Protein AF-0000000084675580 (afdb_homodimer)

pLDDT: mean 94.43, std 7.56, range [55.62, 98.94]

Secondary structure (DSSP, 8-state):
-PPPEEEEE-BSS-GGGSBHHHHHHHHH-SEEEEEEEHHHHHTT---HHHHHHGGG--TTSEEEEEEE----S-PPTT--HHHHHHHHHHHHHHHHHHHHHTT--EEEEESB-TTBS-THHHHHHHHTTTS-EEEE----HHHHHHHHHT--SB-TT--EEEEETTS-HHHHHHHHHT-SEEEEE--GGGHHHHHHHHHHTT-TTT-EEEESTTSTT-EEE-GGG--GGG--SSEEEEEPPPPP--/-PPPEEEEE-BSS-GGGSBHHHHHHHHH-SEEEEEEEHHHHHTT---HHHHHHGGG--TTSEEEEEEE----S-PPTT--HHHHHHHHHHHHHHHHHHHHHTT--EEEEESB-TTBS-THHHHHHHHTTTS-EEEE----HHHHHHHHHT--SB-TT--EEEEETTS-HHHHHHHHHT-SEEEEE--GGGHHHHHHHHHHTT-TTT-EEEESTTSTT-EEE-GGG--GGG--SSEEEEEPPPPP--

Organism: Aquipseudomonas alcaligenes (strain ATCC 14909 / DSM 50342 / CCUG 1425 / JCM 20561 / NBRC 14159 / NCIMB 9945 / NCTC 10367 / 1577) (NCBI:txid1215092)

Sequence (492 aa):
MKGRLLGLGVGPGDPELITLKALRLLQSAPVVGYFVAKAKANKGQGGNAFGIIEAHLTTAQRRLPLVYPVTTEKLEPPLTYEDVIADFYDTCAVQIAAELDAGRDVAVICEGDPFFYGSYMYLHDRLAERYEAEVVPGVCSMLGCASVLGTPLVYRNQSLSVLSGVLPEEELEQRLRSAEAAVVMKLGRNFDKVRRVLQRLGLAERAHYVERATMHNQQIVPLDQVDPLASPYFSMILVPGEKWRGMKGRLLGLGVGPGDPELITLKALRLLQSAPVVGYFVAKAKANKGQGGNAFGIIEAHLTTAQRRLPLVYPVTTEKLEPPLTYEDVIADFYDTCAVQIAAELDAGRDVAVICEGDPFFYGSYMYLHDRLAERYEAEVVPGVCSMLGCASVLGTPLVYRNQSLSVLSGVLPEEELEQRLRSAEAAVVMKLGRNFDKVRRVLQRLGLAERAHYVERATMHNQQIVPLDQVDPLASPYFSMILVPGEKWRG

Solvent-accessible surface area (backbone atoms only — not comparable to full-atom values): 25165 Å² total; per-residue (Å²): 114,68,16,41,42,31,35,26,5,43,8,53,43,31,55,42,44,23,20,48,47,36,50,54,51,51,63,69,26,51,28,41,31,37,59,22,52,44,76,37,46,77,71,72,41,69,25,72,51,44,64,35,46,53,87,67,60,59,88,83,38,43,79,41,80,42,62,45,75,85,64,86,60,86,61,59,82,86,52,44,74,61,52,53,52,30,50,48,46,53,52,48,43,52,56,52,47,54,43,18,68,71,40,36,30,36,26,36,52,15,54,8,14,26,40,62,68,21,74,43,39,63,43,44,72,72,39,48,88,81,32,59,64,50,52,37,57,21,24,37,49,71,49,36,39,30,29,76,68,71,42,55,38,39,46,89,71,51,35,38,35,40,40,39,33,77,53,55,66,68,55,48,41,56,56,54,70,75,41,56,9,36,34,36,34,64,23,34,91,27,36,57,57,51,51,53,43,29,50,75,71,69,41,49,87,62,34,43,32,40,28,36,41,63,32,96,77,45,44,78,42,58,63,91,71,56,57,56,92,64,44,48,83,55,31,36,38,38,29,45,26,74,78,73,88,96,114,66,16,40,41,31,37,26,5,43,8,53,41,32,54,42,43,23,19,47,46,36,50,53,52,50,64,67,26,52,26,41,33,36,59,23,50,46,75,38,46,78,70,72,40,68,25,73,50,44,64,36,47,53,88,67,59,59,87,83,41,44,78,40,81,43,64,44,78,85,64,87,60,87,61,60,81,87,52,44,74,60,53,53,52,30,50,49,46,53,51,48,42,52,56,51,46,53,42,18,68,71,42,36,30,35,27,34,51,14,54,8,14,26,40,63,66,21,76,44,38,63,44,45,74,71,39,45,88,78,32,60,62,49,52,37,58,22,22,38,50,71,49,35,40,30,29,78,68,71,43,54,37,39,45,89,71,51,35,39,35,39,38,39,32,78,52,55,66,68,56,46,40,58,56,54,70,76,41,54,8,37,35,36,33,64,24,34,91,26,36,59,58,51,51,52,44,30,50,75,70,68,42,49,87,62,35,43,33,39,29,36,40,64,33,95,77,46,44,80,41,59,64,91,70,56,56,56,91,64,43,49,84,55,29,37,37,39,29,44,26,73,76,75,88,95

Foldseek 3Di:
DFAEEEEAACEAAALVQGDPVSLVVQAVFQEEEEEAEPVQVVVVHGDRQCVSCVVSYDPRHHYHYLYQDPPPDDDPPPDDPVNSVLVSLVVVLVVVRVCRRVVTYYYYYWHAFCPPPTPNVSSCVVPVVPHPYDYDTGHHLVVLVCVVVVHAAEDDPFDEEEEELVDDLVVLLVVVLPHQKYKYAPCQLSLVSNCVSCVVSVQLVQKWKWFSRPHPPIDTDRSVPDDNNPHDNRMMMIRGGDDDPD/DFAEEEEAACEAAALVQGDPVSLVVQAVFQEEEEEAEPVQVVVVHGDRQCVSCVVSYDPRHHYHYLYQDPPPDDDPPPDDPVNSVLVSLVVVLVVVRVCRRVVTYYYYYWHAFCPPPTPNVSSCVVPVVPHPYDYDTGHHLVVLVCVVVVHAAEDDPFDEEEEELVDDLVVLLVVVLPHQKYKYAPCQLSLVSNCVSCVVSVQLVQKWKWFSRPHPPIDTDRSVPDDNNPHDNRMMMIRGGDDDPD

Nearest PDB structures (foldseek):
  2qbu-assembly1_B  TM=9.005E-01  e=3.496E-22  Methanothermobacter thermautotrophicus str. Delta H
  2e0k-assembly1_B  TM=8.723E-01  e=1.406E-17  Chlorobaculum tepidum
  2e0n-assembly1_B  TM=8.782E-01  e=4.568E-17  Chlorobaculum tepidum
  8xj3-assembly1_B  TM=8.439E-01  e=4.529E-16  Akkermansia muciniphila
  3nd1-assembly1_B  TM=7.403E-01  e=1.637E-13  Rhodobacter capsulatus SB 1003

Radius of gyration: 22.48 Å; Cα contacts (8 Å, |Δi|>4): 1096; chains: 2; bounding box: 52×64×58 Å

InterPro domains:
  IPR000878 Tetrapyrrole methylase [PF00590] (5-222)
  IPR003043 Uroporphiryn-III C-methyltransferase, conserved site [PS00840] (106-138)
  IPR006364 Precorrin-2 C(20)-methyltransferase domain [TIGR01467] (3-240)
  IPR012382 Precorrin-2 C(20)-methyltransferase [PIRSF036427] (1-242)
  IPR012382 Precorrin-2 C(20)-methyltransferase [cd11645] (9-240)
  IPR014776 Tetrapyrrole methylase, subdomain 2 [G3DSA:3.30.950.10] (141-245)
  IPR014777 Tetrapyrrole methylase, subdomain 1 [G3DSA:3.40.1010.10] (3-139)
  IPR035996 Tetrapyrrole methylase superfamily [SSF53790] (1-241)

Structure (mmCIF, N/CA/C/O backbone):
data_AF-0000000084675580-model_v1
#
loop_
_entity.id
_entity.type
_entity.pdbx_description
1 polymer 'Precorrin-2 C(20)-methyltransferase'
#
loop_
_atom_site.group_PDB
_atom_site.id
_atom_site.type_symbol
_atom_site.label_atom_id
_atom_site.label_alt_id
_atom_site.label_comp_id
_atom_site.label_asym_id
_atom_site.label_entity_id
_atom_site.label_seq_id
_atom_site.pdbx_PDB_ins_code
_atom_site.Cartn_x
_atom_site.Cartn_y
_atom_site.Cartn_z
_atom_site.occupancy
_atom_site.B_iso_or_equiv
_atom_site.auth_seq_id
_atom_site.auth_comp_id
_atom_site.auth_asym_id
_atom_site.auth_atom_id
_atom_site.pdbx_PDB_model_num
ATOM 1 N N . MET A 1 1 ? 9.617 32.094 -10.125 1 91.69 1 MET A N 1
ATOM 2 C CA . MET A 1 1 ? 8.672 30.984 -10.227 1 91.69 1 MET A CA 1
ATOM 3 C C . MET A 1 1 ? 8.492 30.297 -8.883 1 91.69 1 MET A C 1
ATOM 5 O O . MET A 1 1 ? 9.422 30.266 -8.07 1 91.69 1 MET A O 1
ATOM 9 N N . LYS A 1 2 ? 7.309 29.953 -8.453 1 97.69 2 LYS A N 1
ATOM 10 C CA . LYS A 1 2 ? 7.043 29.312 -7.172 1 97.69 2 LYS A CA 1
ATOM 11 C C . LYS A 1 2 ? 7.66 27.922 -7.109 1 97.69 2 LYS A C 1
ATOM 13 O O . LYS A 1 2 ? 7.898 27.297 -8.148 1 97.69 2 LYS A O 1
ATOM 18 N N . GLY A 1 3 ? 8.078 27.484 -5.945 1 98.69 3 GLY A N 1
ATOM 19 C CA . GLY A 1 3 ? 8.562 26.125 -5.766 1 98.69 3 GLY A CA 1
ATOM 20 C C . GLY A 1 3 ? 7.465 25.094 -5.848 1 98.69 3 GLY A C 1
ATOM 21 O O . GLY A 1 3 ? 6.281 25.422 -5.871 1 98.69 3 GLY A O 1
ATOM 22 N N . ARG A 1 4 ? 7.898 23.969 -5.957 1 98.69 4 ARG A N 1
ATOM 23 C CA . ARG A 1 4 ? 6.961 22.844 -5.977 1 98.69 4 ARG A CA 1
ATOM 24 C C . ARG A 1 4 ? 6.812 22.234 -4.59 1 98.69 4 ARG A C 1
ATOM 26 O O . ARG A 1 4 ? 7.781 22.156 -3.83 1 98.69 4 ARG A O 1
ATOM 33 N N . LEU A 1 5 ? 5.57 21.766 -4.312 1 98.94 5 LEU A N 1
ATOM 34 C CA . LEU A 1 5 ? 5.289 20.953 -3.123 1 98.94 5 LEU A CA 1
ATOM 35 C C . LEU A 1 5 ? 5.426 19.469 -3.426 1 98.94 5 LEU A C 1
ATOM 37 O O . LEU A 1 5 ? 4.672 18.922 -4.234 1 98.94 5 LEU A O 1
ATOM 41 N N . LEU A 1 6 ? 6.355 18.828 -2.758 1 98.94 6 LEU A N 1
ATOM 42 C CA . LEU A 1 6 ? 6.602 17.406 -2.947 1 98.94 6 LEU A CA 1
ATOM 43 C C . LEU A 1 6 ? 6.148 16.609 -1.728 1 98.94 6 LEU A C 1
ATOM 45 O O . LEU A 1 6 ? 6.668 16.797 -0.625 1 98.94 6 LEU A O 1
ATOM 49 N N . GLY A 1 7 ? 5.07 15.828 -1.858 1 98.94 7 GLY A N 1
ATOM 50 C CA . GLY A 1 7 ? 4.684 14.867 -0.837 1 98.94 7 GLY A CA 1
ATOM 51 C C . GLY A 1 7 ? 5.297 13.5 -1.044 1 98.94 7 GLY A C 1
ATOM 52 O O . GLY A 1 7 ? 4.938 12.789 -1.986 1 98.94 7 GLY A O 1
ATOM 53 N N . LEU A 1 8 ? 6.18 13.086 -0.145 1 98.94 8 LEU A N 1
ATOM 54 C CA . LEU A 1 8 ? 6.98 11.891 -0.393 1 98.94 8 LEU A CA 1
ATOM 55 C C . LEU A 1 8 ? 6.688 10.82 0.648 1 98.94 8 LEU A C 1
ATOM 57 O O . LEU A 1 8 ? 6.926 11.023 1.841 1 98.94 8 LEU A O 1
ATOM 61 N N . GLY A 1 9 ? 6.113 9.664 0.17 1 98.88 9 GLY A N 1
ATOM 62 C CA . GLY A 1 9 ? 6.059 8.492 1.028 1 98.88 9 GLY A CA 1
ATOM 63 C C . GLY A 1 9 ? 7.406 7.82 1.213 1 98.88 9 GLY A C 1
ATOM 64 O O . GLY A 1 9 ? 8.062 7.457 0.235 1 98.88 9 GLY A O 1
ATOM 65 N N . VAL A 1 10 ? 7.758 7.57 2.498 1 98.81 10 VAL A N 1
ATOM 66 C CA . VAL A 1 10 ? 9.133 7.117 2.695 1 98.81 10 VAL A CA 1
ATOM 67 C C . VAL A 1 10 ? 9.133 5.691 3.236 1 98.81 10 VAL A C 1
ATOM 69 O O . VAL A 1 10 ? 10.188 5.16 3.604 1 98.81 10 VAL A O 1
ATOM 72 N N . GLY A 1 11 ? 7.938 5.051 3.275 1 98.44 11 GLY A N 1
ATOM 73 C CA . GLY A 1 11 ? 7.848 3.666 3.703 1 98.44 11 GLY A CA 1
ATOM 74 C C . GLY A 1 11 ? 7.527 3.516 5.18 1 98.44 11 GLY A C 1
ATOM 75 O O . GLY A 1 11 ? 7.406 4.512 5.898 1 98.44 11 GLY A O 1
ATOM 76 N N . PRO A 1 12 ? 7.488 2.295 5.633 1 97.94 12 PRO A N 1
ATOM 77 C CA . PRO A 1 12 ? 6.914 2.027 6.953 1 97.94 12 PRO A CA 1
ATOM 78 C C . PRO A 1 12 ? 7.957 2.068 8.07 1 97.94 12 PRO A C 1
ATOM 80 O O . PRO A 1 12 ? 7.602 2.066 9.25 1 97.94 12 PRO A O 1
ATOM 83 N N . GLY A 1 13 ? 9.258 2.098 7.73 1 97.56 13 GLY A N 1
ATOM 84 C CA . GLY A 1 13 ? 10.227 2.102 8.812 1 97.56 13 GLY A CA 1
ATOM 85 C C . GLY A 1 13 ? 11.641 1.788 8.344 1 97.56 13 GLY A C 1
ATOM 86 O O . GLY A 1 13 ? 12.57 2.551 8.609 1 97.56 13 GLY A O 1
ATOM 87 N N . ASP A 1 14 ? 11.805 0.627 7.68 1 98.31 14 ASP A N 1
ATOM 88 C CA . ASP A 1 14 ? 13.078 0.24 7.082 1 98.31 14 ASP A CA 1
ATOM 89 C C . ASP A 1 14 ? 13.555 1.285 6.074 1 98.31 14 ASP A C 1
ATOM 91 O O . ASP A 1 14 ? 12.875 1.552 5.082 1 98.31 14 ASP A O 1
ATOM 95 N N . PRO A 1 15 ? 14.695 1.871 6.301 1 98.31 15 PRO A N 1
ATOM 96 C CA . PRO A 1 15 ? 15.164 2.938 5.41 1 98.31 15 PRO A CA 1
ATOM 97 C C . PRO A 1 15 ? 15.344 2.467 3.971 1 98.31 15 PRO A C 1
ATOM 99 O O . PRO A 1 15 ? 15.328 3.281 3.043 1 98.31 15 PRO A O 1
ATOM 102 N N . GLU A 1 16 ? 15.43 1.234 3.758 1 98.69 16 GLU A N 1
ATOM 103 C CA . GLU A 1 16 ? 15.625 0.724 2.404 1 98.69 16 GLU A CA 1
ATOM 104 C C . GLU A 1 16 ? 14.297 0.568 1.674 1 98.69 16 GLU A C 1
ATOM 106 O O . GLU A 1 16 ? 14.266 0.235 0.487 1 98.69 16 GLU A O 1
ATOM 111 N N . LEU A 1 17 ? 13.195 0.835 2.348 1 98.88 17 LEU A N 1
ATOM 112 C CA . LEU A 1 17 ? 11.914 0.656 1.683 1 98.88 17 LEU A CA 1
ATOM 113 C C . LEU A 1 17 ? 11.43 1.966 1.065 1 98.88 17 LEU A C 1
ATOM 115 O O . LEU A 1 17 ? 10.312 2.045 0.561 1 98.88 17 LEU A O 1
ATOM 119 N N . ILE A 1 18 ? 12.258 3 1.048 1 98.88 18 ILE A N 1
ATOM 120 C CA . ILE A 1 18 ? 11.984 4.203 0.269 1 98.88 18 ILE A CA 1
ATOM 121 C C . ILE A 1 18 ? 12.18 3.912 -1.217 1 98.88 18 ILE A C 1
ATOM 123 O O . ILE A 1 18 ? 13.055 3.127 -1.59 1 98.88 18 ILE A O 1
ATOM 127 N N . THR A 1 19 ? 11.352 4.457 -2.088 1 98.94 19 THR A N 1
ATOM 128 C CA . THR A 1 19 ? 11.445 4.238 -3.527 1 98.94 19 THR A CA 1
ATOM 129 C C . THR A 1 19 ? 12.578 5.074 -4.125 1 98.94 19 THR A C 1
ATOM 131 O O . THR A 1 19 ? 12.984 6.082 -3.545 1 98.94 19 THR A O 1
ATOM 134 N N . LEU A 1 20 ? 12.992 4.711 -5.277 1 98.88 20 LEU A N 1
ATOM 135 C CA . LEU A 1 20 ? 14.008 5.477 -6.004 1 98.88 20 LEU A CA 1
ATOM 136 C C . LEU A 1 20 ? 13.508 6.887 -6.293 1 98.88 20 LEU A C 1
ATOM 138 O O . LEU A 1 20 ? 14.258 7.855 -6.145 1 98.88 20 LEU A O 1
ATOM 142 N N . LYS A 1 21 ? 12.312 7.016 -6.668 1 98.88 21 LYS A N 1
ATOM 143 C CA . LYS A 1 21 ? 11.727 8.305 -7.035 1 98.88 21 LYS A CA 1
ATOM 144 C C . LYS A 1 21 ? 11.664 9.242 -5.828 1 98.88 21 LYS A C 1
ATOM 146 O O . LYS A 1 21 ? 12.047 10.406 -5.922 1 98.88 21 LYS A O 1
ATOM 151 N N . ALA A 1 22 ? 11.125 8.68 -4.711 1 98.94 22 ALA A N 1
ATOM 152 C CA . ALA A 1 22 ? 11.055 9.492 -3.498 1 98.94 22 ALA A CA 1
ATOM 153 C C . ALA A 1 22 ? 12.445 9.945 -3.061 1 98.94 22 ALA A C 1
ATOM 155 O O . ALA A 1 22 ? 12.633 11.102 -2.67 1 98.94 22 ALA A O 1
ATOM 156 N N . LEU A 1 23 ? 13.375 9.062 -3.125 1 98.88 23 LEU A N 1
ATOM 157 C CA . LEU A 1 23 ? 14.742 9.391 -2.725 1 98.88 23 LEU A CA 1
ATOM 158 C C . LEU A 1 23 ? 15.328 10.469 -3.629 1 98.88 23 LEU A C 1
ATOM 160 O O . LEU A 1 23 ? 15.93 11.43 -3.145 1 98.88 23 LEU A O 1
ATOM 164 N N . ARG A 1 24 ? 15.172 10.305 -4.914 1 98.81 24 ARG A N 1
ATOM 165 C CA . ARG A 1 24 ? 15.688 11.281 -5.875 1 98.81 24 ARG A CA 1
ATOM 166 C C . ARG A 1 24 ? 15.102 12.664 -5.617 1 98.81 24 ARG A C 1
ATOM 168 O O . ARG A 1 24 ? 15.836 13.648 -5.555 1 98.81 24 ARG A O 1
ATOM 175 N N . LEU A 1 25 ? 13.82 12.758 -5.43 1 98.81 25 LEU A N 1
ATOM 176 C CA . LEU A 1 25 ? 13.148 14.031 -5.203 1 98.81 25 LEU A CA 1
ATOM 177 C C . LEU A 1 25 ? 13.516 14.602 -3.836 1 98.81 25 LEU A C 1
ATOM 179 O O . LEU A 1 25 ? 13.68 15.812 -3.688 1 98.81 25 LEU A O 1
ATOM 183 N N . LEU A 1 26 ? 13.641 13.711 -2.879 1 98.88 26 LEU A N 1
ATOM 184 C CA . LEU A 1 26 ? 14.062 14.125 -1.548 1 98.88 26 LEU A CA 1
ATOM 185 C C . LEU A 1 26 ? 15.422 14.812 -1.602 1 98.88 26 LEU A C 1
ATOM 187 O O . LEU A 1 26 ? 15.594 15.906 -1.059 1 98.88 26 LEU A O 1
ATOM 191 N N . GLN A 1 27 ? 16.312 14.227 -2.277 1 98.56 27 GLN A N 1
ATOM 192 C CA . GLN A 1 27 ? 17.688 14.711 -2.324 1 98.56 27 GLN A CA 1
ATOM 193 C C . GLN A 1 27 ? 17.797 15.992 -3.141 1 98.56 27 GLN A C 1
ATOM 195 O O . GLN A 1 27 ? 18.688 16.812 -2.918 1 98.56 27 GLN A O 1
ATOM 200 N N . SER A 1 28 ? 16.891 16.188 -4.012 1 98 28 SER A N 1
ATOM 201 C CA . SER A 1 28 ? 16.953 17.359 -4.883 1 98 28 SER A CA 1
ATOM 202 C C . SER A 1 28 ? 16.25 18.562 -4.242 1 98 28 SER A C 1
ATOM 204 O O . SER A 1 28 ? 16.391 19.688 -4.699 1 98 28 SER A O 1
ATOM 206 N N . ALA A 1 29 ? 15.453 18.375 -3.234 1 98.62 29 ALA A N 1
ATOM 207 C CA . ALA A 1 29 ? 14.68 19.453 -2.625 1 98.62 29 ALA A CA 1
ATOM 208 C C . ALA A 1 29 ? 15.539 20.281 -1.677 1 98.62 29 ALA A C 1
ATOM 210 O O . ALA A 1 29 ? 16.172 19.734 -0.768 1 98.62 29 ALA A O 1
ATOM 211 N N . PRO A 1 30 ? 15.547 21.578 -1.809 1 98.62 30 PRO A N 1
ATOM 212 C CA . PRO A 1 30 ? 16.344 22.422 -0.91 1 98.62 30 PRO A CA 1
ATOM 213 C C . PRO A 1 30 ? 15.773 22.469 0.505 1 98.62 30 PRO A C 1
ATOM 215 O O . PRO A 1 30 ? 16.5 22.734 1.461 1 98.62 30 PRO A O 1
ATOM 218 N N . VAL A 1 31 ? 14.469 22.281 0.651 1 98.81 31 VAL A N 1
ATOM 219 C CA . VAL A 1 31 ? 13.82 22.312 1.958 1 98.81 31 VAL A CA 1
ATOM 220 C C . VAL A 1 31 ? 13.125 20.984 2.221 1 98.81 31 VAL A C 1
ATOM 222 O O . VAL A 1 31 ? 12.406 20.469 1.357 1 98.81 31 VAL A O 1
ATOM 225 N N . VAL A 1 32 ? 13.391 20.438 3.402 1 98.81 32 VAL A N 1
ATOM 226 C CA . VAL A 1 32 ? 12.766 19.172 3.809 1 98.81 32 VAL A CA 1
ATOM 227 C C . VAL A 1 32 ? 11.914 19.406 5.055 1 98.81 32 VAL A C 1
ATOM 229 O O . VAL A 1 32 ? 12.438 19.734 6.121 1 98.81 32 VAL A O 1
ATOM 232 N N . GLY A 1 33 ? 10.594 19.281 4.875 1 98.69 33 GLY A N 1
ATOM 233 C CA . GLY A 1 33 ? 9.656 19.344 5.988 1 98.69 33 GLY A CA 1
ATOM 234 C C . GLY A 1 33 ? 9.336 17.984 6.566 1 98.69 33 GLY A C 1
ATOM 235 O O . GLY A 1 33 ? 9.195 17 5.828 1 98.69 33 GLY A O 1
ATOM 236 N N . TYR A 1 34 ? 9.242 17.891 7.879 1 98.38 34 TYR A N 1
ATOM 237 C CA . TYR A 1 34 ? 8.891 16.641 8.539 1 98.38 34 TYR A CA 1
ATOM 238 C C . TYR A 1 34 ? 8.117 16.906 9.828 1 98.38 34 TYR A C 1
ATOM 240 O O . TYR A 1 34 ? 8.406 17.859 10.547 1 98.38 34 TYR A O 1
ATOM 248 N N . PHE A 1 35 ? 7.156 16.078 10.062 1 97.19 35 PHE A N 1
ATOM 249 C CA . PHE A 1 35 ? 6.359 16.172 11.289 1 97.19 35 PHE A CA 1
ATOM 250 C C . PHE A 1 35 ? 7.113 15.586 12.469 1 97.19 35 PHE A C 1
ATOM 252 O O . PHE A 1 35 ? 7.773 14.547 12.344 1 97.19 35 PHE A O 1
ATOM 259 N N . VAL A 1 36 ? 6.93 16.219 13.648 1 95.88 36 VAL A N 1
ATOM 260 C CA . VAL A 1 36 ? 7.648 15.75 14.82 1 95.88 36 VAL A CA 1
ATOM 261 C C . VAL A 1 36 ? 6.883 16.141 16.094 1 95.88 36 VAL A C 1
ATOM 263 O O . VAL A 1 36 ? 6.316 17.234 16.156 1 95.88 36 VAL A O 1
ATOM 266 N N . ALA A 1 37 ? 6.855 15.203 17 1 92.38 37 ALA A N 1
ATOM 267 C CA . ALA A 1 37 ? 6.289 15.508 18.312 1 92.38 37 ALA A CA 1
ATOM 268 C C . ALA A 1 37 ? 7.102 16.594 19.031 1 92.38 37 ALA A C 1
ATOM 270 O O . ALA A 1 37 ? 8.328 16.609 18.938 1 92.38 37 ALA A O 1
ATOM 271 N N . LYS A 1 38 ? 6.465 17.422 19.797 1 92.44 38 LYS A N 1
ATOM 272 C CA . LYS A 1 38 ? 7.105 18.547 20.5 1 92.44 38 LYS A CA 1
ATOM 273 C C . LYS A 1 38 ? 8.242 18.062 21.391 1 92.44 38 LYS A C 1
ATOM 275 O O . LYS A 1 38 ? 9.32 18.656 21.406 1 92.44 38 LYS A O 1
ATOM 280 N N . ALA A 1 39 ? 7.953 17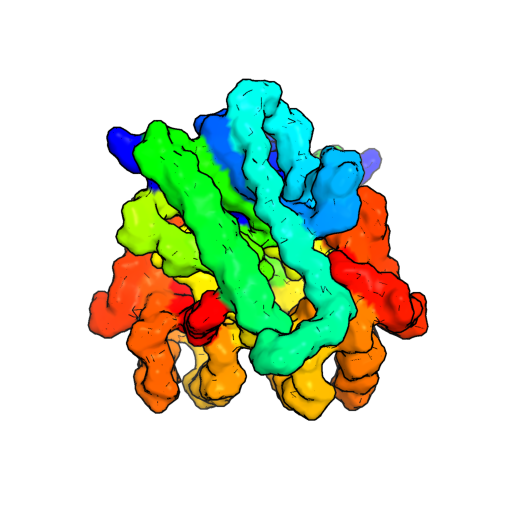 22.094 1 90.19 39 ALA A N 1
ATOM 281 C CA . ALA A 1 39 ? 8.938 16.453 23.031 1 90.19 39 ALA A CA 1
ATOM 282 C C . ALA A 1 39 ? 10.227 16.078 22.297 1 90.19 39 ALA A C 1
ATOM 284 O O . ALA A 1 39 ? 11.328 16.312 22.797 1 90.19 39 ALA A O 1
ATOM 285 N N . LYS A 1 40 ? 10.133 15.508 21.172 1 91.44 40 LYS A N 1
ATOM 286 C CA . LYS A 1 40 ? 11.289 15.117 20.375 1 91.44 40 LYS A CA 1
ATOM 287 C C . LYS A 1 40 ? 11.969 16.344 19.75 1 91.44 40 LYS A C 1
ATOM 289 O O . LYS A 1 40 ? 13.195 16.422 19.734 1 91.44 40 LYS A O 1
ATOM 294 N N . ALA A 1 41 ? 11.156 17.203 19.297 1 92.69 41 ALA A N 1
ATOM 295 C CA . ALA A 1 41 ? 11.688 18.422 18.703 1 92.69 41 ALA A CA 1
ATOM 296 C C . ALA A 1 41 ? 12.555 19.188 19.719 1 92.69 41 ALA A C 1
ATOM 298 O O . ALA A 1 41 ? 13.617 19.703 19.359 1 92.69 41 ALA A O 1
ATOM 299 N N . ASN A 1 42 ? 12.117 19.297 20.938 1 92.25 42 ASN A N 1
ATOM 300 C CA . ASN A 1 42 ? 12.836 20 22 1 92.25 42 ASN A CA 1
ATOM 301 C C . ASN A 1 42 ? 14.211 19.375 22.25 1 92.25 42 ASN A C 1
ATOM 303 O O . ASN A 1 42 ? 15.125 20.062 22.719 1 92.25 42 ASN A O 1
ATOM 307 N N . LYS A 1 43 ? 14.312 18.156 21.938 1 94.19 43 LYS A N 1
ATOM 308 C CA . LYS A 1 43 ? 15.586 17.469 22.109 1 94.19 43 LYS A CA 1
ATOM 309 C C . LYS A 1 43 ? 16.391 17.438 20.828 1 94.19 43 LYS A C 1
ATOM 311 O O . LYS A 1 43 ? 17.406 16.75 20.734 1 94.19 43 LYS A O 1
ATOM 316 N N . GLY A 1 44 ? 15.867 18.016 19.828 1 91 44 GLY A N 1
ATOM 317 C CA . GLY A 1 44 ? 16.547 18.078 18.547 1 91 44 GLY A CA 1
ATOM 318 C C . GLY A 1 44 ? 16.422 16.812 17.734 1 91 44 GLY A C 1
ATOM 319 O O . GLY A 1 44 ? 17.266 16.531 16.875 1 91 44 GLY A O 1
ATOM 320 N N . GLN A 1 45 ? 15.43 16.047 18.094 1 90.12 45 GLN A N 1
ATOM 321 C CA . GLN A 1 45 ? 15.219 14.781 17.422 1 90.12 45 GLN A CA 1
ATOM 322 C C . GLN A 1 45 ? 14.117 14.891 16.359 1 90.12 45 GLN A C 1
ATOM 324 O O . GLN A 1 45 ? 13.281 15.797 16.422 1 90.12 45 GLN A O 1
ATOM 329 N N . GLY A 1 46 ? 14.25 14.039 15.422 1 91 46 GLY A N 1
ATOM 330 C CA . GLY A 1 46 ? 13.188 13.938 14.43 1 91 46 GLY A CA 1
ATOM 331 C C . GLY A 1 46 ? 12.172 12.859 14.742 1 91 46 GLY A C 1
ATOM 332 O O . GLY A 1 46 ? 12.297 12.164 15.758 1 91 46 GLY A O 1
ATOM 333 N N . GLY A 1 47 ? 11.109 12.773 14.039 1 90.75 47 GLY A N 1
ATOM 334 C CA . GLY A 1 47 ? 10.133 11.711 14.148 1 90.75 47 GLY A CA 1
ATOM 335 C C . GLY A 1 47 ? 10.539 10.445 13.422 1 90.75 47 GLY A C 1
ATOM 336 O O . GLY A 1 47 ? 11.68 10.328 12.961 1 90.75 47 GLY A O 1
ATOM 337 N N . ASN A 1 48 ? 9.719 9.477 13.43 1 91 48 ASN A N 1
ATOM 338 C CA . ASN A 1 48 ? 10 8.203 12.781 1 91 48 ASN A CA 1
ATOM 339 C C . ASN A 1 48 ? 10.32 8.375 11.305 1 91 48 ASN A C 1
ATOM 341 O O . ASN A 1 48 ? 11.305 7.828 10.805 1 91 48 ASN A O 1
ATOM 345 N N . ALA A 1 49 ? 9.484 9.219 10.672 1 96.19 49 ALA A N 1
ATOM 346 C CA . ALA A 1 49 ? 9.719 9.453 9.25 1 96.19 49 ALA A CA 1
ATOM 347 C C . ALA A 1 49 ? 11.102 10.055 9.008 1 96.19 49 ALA A C 1
ATOM 349 O O . ALA A 1 49 ? 11.797 9.664 8.07 1 96.19 49 ALA A O 1
ATOM 350 N N . PHE A 1 50 ? 11.484 11 9.82 1 97.56 50 PHE A N 1
ATOM 351 C CA . PHE A 1 50 ? 12.797 11.625 9.695 1 97.56 50 PHE A CA 1
ATOM 352 C C . PHE A 1 50 ? 13.906 10.594 9.875 1 97.56 50 PHE A C 1
ATOM 354 O O . PHE A 1 50 ? 14.891 10.609 9.141 1 97.56 50 PHE A O 1
ATOM 361 N N . GLY A 1 51 ? 13.727 9.695 10.836 1 96.38 51 GLY A N 1
ATOM 362 C CA . GLY A 1 51 ? 14.703 8.648 11.055 1 96.38 51 GLY A CA 1
ATOM 363 C C . GLY A 1 51 ? 14.945 7.781 9.836 1 96.38 51 GLY A C 1
ATOM 364 O O . GLY A 1 51 ? 16.062 7.309 9.617 1 96.38 51 GLY A O 1
ATOM 365 N N . ILE A 1 52 ? 13.961 7.59 9.023 1 97.62 52 ILE A N 1
ATOM 366 C CA . ILE A 1 52 ? 14.047 6.766 7.82 1 97.62 52 ILE A CA 1
ATOM 367 C C . ILE A 1 52 ? 14.945 7.441 6.793 1 97.62 52 ILE A C 1
ATOM 369 O O . ILE A 1 52 ? 15.727 6.777 6.105 1 97.62 52 ILE A O 1
ATOM 373 N N . ILE A 1 53 ? 14.953 8.781 6.719 1 98.31 53 ILE A N 1
ATOM 374 C CA . ILE A 1 53 ? 15.57 9.453 5.578 1 98.31 53 ILE A CA 1
ATOM 375 C C . ILE A 1 53 ? 16.844 10.164 6.027 1 98.31 53 ILE A C 1
ATOM 377 O O . ILE A 1 53 ? 17.609 10.664 5.199 1 98.31 53 ILE A O 1
ATOM 381 N N . GLU A 1 54 ? 17.141 10.219 7.223 1 97.25 54 GLU A N 1
ATOM 382 C CA . GLU A 1 54 ? 18.156 11.094 7.789 1 97.25 54 GLU A CA 1
ATOM 383 C C . GLU A 1 54 ? 19.516 10.883 7.109 1 97.25 54 GLU A C 1
ATOM 385 O O . GLU A 1 54 ? 20.203 11.844 6.777 1 97.25 54 GLU A O 1
ATOM 390 N N . ALA A 1 55 ? 19.828 9.695 6.859 1 97 55 ALA A N 1
ATOM 391 C CA . ALA A 1 55 ? 21.141 9.344 6.305 1 97 55 ALA A CA 1
ATOM 392 C C . ALA A 1 55 ? 21.266 9.836 4.867 1 97 55 ALA A C 1
ATOM 394 O O . ALA A 1 55 ? 22.375 9.867 4.312 1 97 55 ALA A O 1
ATOM 395 N N . HIS A 1 56 ? 20.125 10.172 4.254 1 97.62 56 HIS A N 1
ATOM 396 C CA . HIS A 1 56 ? 20.141 10.562 2.848 1 97.62 56 HIS A CA 1
ATOM 397 C C . HIS A 1 56 ? 20.203 12.078 2.695 1 97.62 56 HIS A C 1
ATOM 399 O O . HIS A 1 56 ? 20.297 12.594 1.578 1 97.62 56 HIS A O 1
ATOM 405 N N . LEU A 1 57 ? 20.094 12.781 3.768 1 97.38 57 LEU A N 1
ATOM 406 C CA . LEU A 1 57 ? 20.031 14.242 3.709 1 97.38 57 LEU A CA 1
ATOM 407 C C . LEU A 1 57 ? 21.422 14.852 3.762 1 97.38 57 LEU A C 1
ATOM 409 O O . LEU A 1 57 ? 22.359 14.227 4.277 1 97.38 57 LEU A O 1
ATOM 413 N N . THR A 1 58 ? 21.562 16.016 3.197 1 95.94 58 THR A N 1
ATOM 414 C CA . THR A 1 58 ? 22.812 16.75 3.24 1 95.94 58 THR A CA 1
ATOM 415 C C . THR A 1 58 ? 22.688 17.984 4.137 1 95.94 58 THR A C 1
ATOM 417 O O . THR A 1 58 ? 21.578 18.422 4.441 1 95.94 58 THR A O 1
ATOM 420 N N . THR A 1 59 ? 23.812 18.578 4.41 1 94.44 59 THR A N 1
ATOM 421 C CA . THR A 1 59 ? 23.844 19.766 5.266 1 94.44 59 THR A CA 1
ATOM 422 C C . THR A 1 59 ? 23.359 21 4.504 1 94.44 59 THR A C 1
ATOM 424 O O . THR A 1 59 ? 23.031 22.016 5.109 1 94.44 59 THR A O 1
ATOM 427 N N . ALA A 1 60 ? 23.344 20.875 3.246 1 96.44 60 ALA A N 1
ATOM 428 C CA . ALA A 1 60 ? 22.922 22 2.424 1 96.44 60 ALA A CA 1
ATOM 429 C C . ALA A 1 60 ? 21.406 22.172 2.457 1 96.44 60 ALA A C 1
ATOM 431 O O . ALA A 1 60 ? 20.891 23.25 2.143 1 96.44 60 ALA A O 1
ATOM 432 N N . GLN A 1 61 ? 20.734 21.141 2.805 1 98.06 61 GLN A N 1
ATOM 433 C CA . GLN A 1 61 ? 19.281 21.188 2.812 1 98.06 61 GLN A CA 1
ATOM 434 C C . GLN A 1 61 ? 18.766 21.812 4.105 1 98.06 61 GLN A C 1
ATOM 436 O O . GLN A 1 61 ? 19.266 21.516 5.191 1 98.06 61 GLN A O 1
ATOM 441 N N . ARG A 1 62 ? 17.859 22.703 3.963 1 97.75 62 ARG A N 1
ATOM 442 C CA . ARG A 1 62 ? 17.203 23.281 5.129 1 97.75 62 ARG A CA 1
ATOM 443 C C . ARG A 1 62 ? 16.156 22.312 5.707 1 97.75 62 ARG A C 1
ATOM 445 O O . ARG A 1 62 ? 15.336 21.766 4.969 1 97.75 62 ARG A O 1
ATOM 452 N N . ARG A 1 63 ? 16.25 22.172 6.996 1 97.19 63 ARG A N 1
ATOM 453 C CA . ARG A 1 63 ? 15.266 21.344 7.711 1 97.19 63 ARG A CA 1
ATOM 454 C C . ARG A 1 63 ? 14.109 22.203 8.219 1 97.19 63 ARG A C 1
ATOM 456 O O . ARG A 1 63 ? 14.32 23.297 8.75 1 97.19 63 ARG A O 1
ATOM 463 N N . LEU A 1 64 ? 12.938 21.75 8.023 1 97.94 64 LEU A N 1
ATOM 464 C CA . LEU A 1 64 ? 11.727 22.438 8.469 1 97.94 64 LEU A CA 1
ATOM 465 C C . LEU A 1 64 ? 10.875 21.516 9.344 1 97.94 64 LEU A C 1
ATOM 467 O O . LEU A 1 64 ? 9.977 20.828 8.844 1 97.94 64 LEU A O 1
ATOM 471 N N . PRO A 1 65 ? 11.203 21.469 10.703 1 97.62 65 PRO A N 1
ATOM 472 C CA . PRO A 1 65 ? 10.359 20.672 11.594 1 97.62 65 PRO A CA 1
ATOM 473 C C . PRO A 1 65 ? 8.945 21.25 11.727 1 97.62 65 PRO A C 1
ATOM 475 O O . PRO A 1 65 ? 8.781 22.438 11.977 1 97.62 65 PRO A O 1
ATOM 478 N N . LEU A 1 66 ? 8.008 20.453 11.43 1 97.81 66 LEU A N 1
ATOM 479 C CA . LEU A 1 66 ? 6.598 20.75 11.656 1 97.81 66 LEU A CA 1
ATOM 480 C C . LEU A 1 66 ? 6.121 20.141 12.977 1 97.81 66 LEU A C 1
ATOM 482 O O . LEU A 1 66 ? 5.727 18.969 13.016 1 97.81 66 LEU A O 1
ATOM 486 N N . VAL A 1 67 ? 6.109 20.891 14.055 1 96.19 67 VAL A N 1
ATOM 487 C CA . VAL A 1 67 ? 6.027 20.406 15.422 1 96.19 67 VAL A CA 1
ATOM 488 C C . VAL A 1 67 ? 4.566 20.328 15.867 1 96.19 67 VAL A C 1
ATOM 490 O O . VAL A 1 67 ? 3.895 21.359 15.961 1 96.19 67 VAL A O 1
ATOM 493 N N . TYR A 1 68 ? 4.113 19.078 16.094 1 92.94 68 TYR A N 1
ATOM 494 C CA . TYR A 1 68 ? 2.748 18.891 16.578 1 92.94 68 TYR A CA 1
ATOM 495 C C . TYR A 1 68 ? 2.518 19.641 17.875 1 92.94 68 TYR A C 1
ATOM 497 O O . TYR A 1 68 ? 3.395 19.672 18.75 1 92.94 68 TYR A O 1
ATOM 505 N N . PRO A 1 69 ? 1.302 20.156 17.938 1 86.44 69 PRO A N 1
ATOM 506 C CA . PRO A 1 69 ? 0.994 20.844 19.188 1 86.44 69 PRO A CA 1
ATOM 507 C C . PRO A 1 69 ? 0.883 19.875 20.375 1 86.44 69 PRO A C 1
ATOM 509 O O . PRO A 1 69 ? 0.614 18.688 20.172 1 86.44 69 PRO A O 1
ATOM 512 N N . VAL A 1 70 ? 1.356 20.203 21.531 1 71.19 70 VAL A N 1
ATOM 513 C CA . VAL A 1 70 ? 1.211 19.391 22.734 1 71.19 70 VAL A CA 1
ATOM 514 C C . VAL A 1 70 ? -0.253 19.375 23.172 1 71.19 70 VAL A C 1
ATOM 516 O O . VAL A 1 70 ? -0.868 20.422 23.359 1 71.19 70 VAL A O 1
ATOM 519 N N . THR A 1 71 ? -1.122 18.484 22.625 1 62.41 71 THR A N 1
ATOM 520 C CA . THR A 1 71 ? -2.49 18.656 23.109 1 62.41 71 THR A CA 1
ATOM 521 C C . THR A 1 71 ? -2.801 17.688 24.234 1 62.41 71 THR A C 1
ATOM 523 O O . THR A 1 71 ? -3.965 17.484 24.594 1 62.41 71 THR A O 1
ATOM 526 N N . THR A 1 72 ? -1.985 17.234 25.016 1 55.62 72 THR A N 1
ATOM 527 C CA . THR A 1 72 ? -2.379 16.375 26.125 1 55.62 72 THR A CA 1
ATOM 528 C C . THR A 1 72 ? -3.227 17.141 27.141 1 55.62 72 THR A C 1
ATOM 530 O O . THR A 1 72 ? -3.898 16.547 27.984 1 55.62 72 THR A O 1
ATOM 533 N N . GLU A 1 73 ? -3.271 18.422 27.141 1 58.72 73 GLU A N 1
ATOM 534 C CA . GLU A 1 73 ? -3.994 19.172 28.172 1 58.72 73 GLU A CA 1
ATOM 535 C C . GLU A 1 73 ? -5.441 19.422 27.75 1 58.72 73 GLU A C 1
ATOM 537 O O . GLU A 1 73 ? -5.762 19.391 26.562 1 58.72 73 GLU A O 1
ATOM 542 N N . LYS A 1 74 ? -6.348 19.219 28.844 1 63.41 74 LYS A N 1
ATOM 543 C CA . LYS A 1 74 ? -7.766 19.547 28.719 1 63.41 74 LYS A CA 1
ATOM 544 C C . LYS A 1 74 ? -7.961 20.891 28.031 1 63.41 74 LYS A C 1
ATOM 546 O O . LYS A 1 74 ? -7.461 21.922 28.5 1 63.41 74 LYS A O 1
ATOM 551 N N . LEU A 1 75 ? -8.273 20.797 26.766 1 71.19 75 LEU A N 1
ATOM 552 C CA . LEU A 1 75 ? -8.531 22.016 26.016 1 71.19 75 LEU A CA 1
ATOM 553 C C . LEU A 1 75 ? -9.734 22.766 26.578 1 71.19 75 LEU A C 1
ATOM 555 O O . LEU A 1 75 ? -10.734 22.141 26.938 1 71.19 75 LEU A O 1
ATOM 559 N N . GLU A 1 76 ? -9.5 24.016 26.891 1 70.88 76 GLU A N 1
ATOM 560 C CA . GLU A 1 76 ? -10.617 24.812 27.375 1 70.88 76 GLU A CA 1
ATOM 561 C C . GLU A 1 76 ? -11.695 24.969 26.312 1 70.88 76 GLU A C 1
ATOM 563 O O . GLU A 1 76 ? -11.398 25.297 25.172 1 70.88 76 GLU A O 1
ATOM 568 N N . PRO A 1 77 ? -12.875 24.625 26.766 1 71.12 77 PRO A N 1
ATOM 569 C CA . PRO A 1 77 ? -13.938 24.922 25.812 1 71.12 77 PRO A CA 1
ATOM 570 C C . PRO A 1 77 ? -13.922 26.375 25.344 1 71.12 77 PRO A C 1
ATOM 572 O O . PRO A 1 77 ? -13.547 27.281 26.109 1 71.12 77 PRO A O 1
ATOM 575 N N . PRO A 1 78 ? -14.148 26.578 24.125 1 77.75 78 PRO A N 1
ATOM 576 C CA . PRO A 1 78 ? -14.773 25.672 23.156 1 77.75 78 PRO A CA 1
ATOM 577 C C . PRO A 1 78 ? -13.75 24.984 22.25 1 77.75 78 PRO A C 1
ATOM 579 O O . PRO A 1 78 ? -14.117 24.391 21.234 1 77.75 78 PRO A O 1
ATOM 582 N N . LEU A 1 79 ? -12.602 25.062 22.641 1 74.62 79 LEU A N 1
ATOM 583 C CA . LEU A 1 79 ? -11.57 24.5 21.781 1 74.62 79 LEU A CA 1
ATOM 584 C C . LEU A 1 79 ? -11.617 22.969 21.812 1 74.62 79 LEU A C 1
ATOM 586 O O . LEU A 1 79 ? -11.773 22.375 22.875 1 74.62 79 LEU A O 1
ATOM 590 N N . THR A 1 80 ? -11.711 22.406 20.547 1 82.56 80 THR A N 1
ATOM 591 C CA . THR A 1 80 ? -11.68 20.969 20.406 1 82.56 80 THR A CA 1
ATOM 592 C C . THR A 1 80 ? -10.328 20.5 19.875 1 82.56 80 THR A C 1
ATOM 594 O O . THR A 1 80 ? -9.539 21.312 19.375 1 82.56 80 THR A O 1
ATOM 597 N N . TYR A 1 81 ? -10.031 19.234 20.094 1 83.12 81 TYR A N 1
ATOM 598 C CA . TYR A 1 81 ?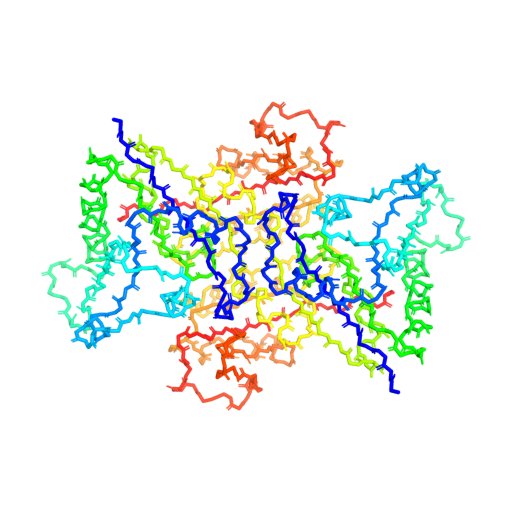 -8.828 18.641 19.531 1 83.12 81 TYR A CA 1
ATOM 599 C C . TYR A 1 81 ? -8.75 18.891 18.031 1 83.12 81 TYR A C 1
ATOM 601 O O . TYR A 1 81 ? -7.684 19.203 17.5 1 83.12 81 TYR A O 1
ATOM 609 N N . GLU A 1 82 ? -9.859 18.875 17.375 1 85.94 82 GLU A N 1
ATOM 610 C CA . GLU A 1 82 ? -9.938 19.078 15.93 1 85.94 82 GLU A CA 1
ATOM 611 C C . GLU A 1 82 ? -9.531 20.5 15.555 1 85.94 82 GLU A C 1
ATOM 613 O O . GLU A 1 82 ? -8.875 20.719 14.531 1 85.94 82 GLU A O 1
ATOM 618 N N . ASP A 1 83 ? -9.891 21.391 16.359 1 88.56 83 ASP A N 1
ATOM 619 C CA . ASP A 1 83 ? -9.523 22.797 16.109 1 88.56 83 ASP A CA 1
ATOM 620 C C . ASP A 1 83 ? -8.016 23 16.219 1 88.56 83 ASP A C 1
ATOM 622 O O . ASP A 1 83 ? -7.422 23.703 15.406 1 88.56 83 ASP A O 1
ATOM 626 N N . VAL A 1 84 ? -7.547 22.391 17.234 1 90.5 84 VAL A N 1
ATOM 627 C CA . VAL A 1 84 ? -6.117 22.516 17.5 1 90.5 84 VAL A CA 1
ATOM 628 C C . VAL A 1 84 ? -5.324 21.922 16.344 1 90.5 84 VAL A C 1
ATOM 630 O O . VAL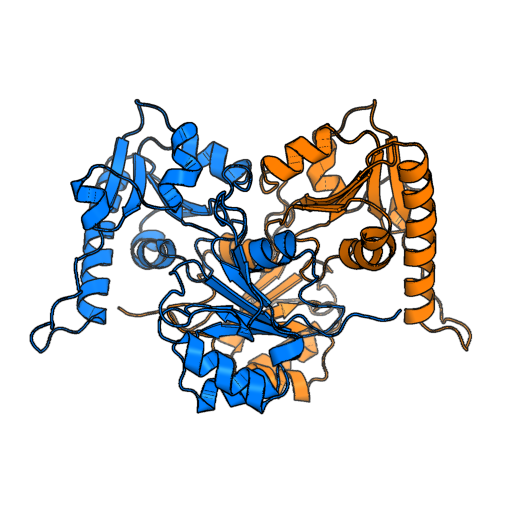 A 1 84 ? -4.363 22.531 15.859 1 90.5 84 VAL A O 1
ATOM 633 N N . ILE A 1 85 ? -5.785 20.828 15.898 1 91.88 85 ILE A N 1
ATOM 634 C CA . ILE A 1 85 ? -5.086 20.141 14.82 1 91.88 85 ILE A CA 1
ATOM 635 C C . ILE A 1 85 ? -5.254 20.906 13.516 1 91.88 85 ILE A C 1
ATOM 637 O O . ILE A 1 85 ? -4.309 21.031 12.734 1 91.88 85 ILE A O 1
ATOM 641 N N . ALA A 1 86 ? -6.434 21.438 13.312 1 93.94 86 ALA A N 1
ATOM 642 C CA . ALA A 1 86 ? -6.66 22.266 12.125 1 93.94 86 ALA A CA 1
ATOM 643 C C . ALA A 1 86 ? -5.742 23.484 12.125 1 93.94 86 ALA A C 1
ATOM 645 O O . ALA A 1 86 ? -5.133 23.812 11.102 1 93.94 86 ALA A O 1
ATOM 646 N N . ASP A 1 87 ? -5.652 24.125 13.227 1 94.25 87 ASP A N 1
ATOM 647 C CA . ASP A 1 87 ? -4.789 25.281 13.367 1 94.25 87 ASP A CA 1
ATOM 648 C C . ASP A 1 87 ? -3.324 24.922 13.148 1 94.25 87 ASP A C 1
ATOM 650 O O . ASP A 1 87 ? -2.566 25.688 12.555 1 94.25 87 ASP A O 1
ATOM 654 N N . PHE A 1 88 ? -2.982 23.812 13.656 1 96.12 88 PHE A N 1
ATOM 655 C CA . PHE A 1 88 ? -1.627 23.312 13.461 1 96.12 88 PHE A CA 1
ATOM 656 C C . PHE A 1 88 ? -1.309 23.188 11.977 1 96.12 88 PHE A C 1
ATOM 658 O O . PHE A 1 88 ? -0.299 23.719 11.508 1 96.12 88 PHE A O 1
ATOM 665 N N . TYR A 1 89 ? -2.166 22.547 11.172 1 97.44 89 TYR A N 1
ATOM 666 C CA . TYR A 1 89 ? -1.912 22.344 9.75 1 97.44 89 TYR A CA 1
ATOM 667 C C . TYR A 1 89 ? -1.975 23.672 8.992 1 97.44 89 TYR A C 1
ATOM 669 O O . TYR A 1 89 ? -1.248 23.875 8.016 1 97.44 89 TYR A O 1
ATOM 677 N N . ASP A 1 90 ? -2.838 24.609 9.445 1 97.75 90 ASP A N 1
ATOM 678 C CA . ASP A 1 90 ? -2.873 25.938 8.844 1 97.75 90 ASP A CA 1
ATOM 679 C C . ASP A 1 90 ? -1.537 26.656 9.023 1 97.75 90 ASP A C 1
ATOM 681 O O . ASP A 1 90 ? -1.018 27.266 8.086 1 97.75 90 ASP A O 1
ATOM 685 N N . THR A 1 91 ? -1.051 26.531 10.172 1 97.5 91 THR A N 1
ATOM 686 C CA . THR A 1 91 ? 0.225 27.156 10.477 1 97.5 91 THR A CA 1
ATOM 687 C C . THR A 1 91 ? 1.351 26.547 9.648 1 97.5 91 THR A C 1
ATOM 689 O O . THR A 1 91 ? 2.178 27.266 9.086 1 97.5 91 THR A O 1
ATOM 692 N N . CYS A 1 92 ? 1.369 25.25 9.609 1 98.31 92 CYS A N 1
ATOM 693 C CA . CYS A 1 92 ? 2.369 24.562 8.805 1 98.31 92 CYS A CA 1
ATOM 694 C C . CYS A 1 92 ? 2.271 24.984 7.34 1 98.31 92 CYS A C 1
ATOM 696 O O . CYS A 1 92 ? 3.293 25.188 6.676 1 98.31 92 CYS A O 1
ATOM 698 N N . ALA A 1 93 ? 1.047 25.094 6.855 1 98.56 93 ALA A N 1
ATOM 699 C CA . ALA A 1 93 ? 0.824 25.484 5.461 1 98.56 93 ALA A CA 1
ATOM 700 C C . ALA A 1 93 ? 1.406 26.859 5.172 1 98.56 93 ALA A C 1
ATOM 702 O O . ALA A 1 93 ? 1.981 27.094 4.105 1 98.56 93 ALA A O 1
ATOM 703 N N . VAL A 1 94 ? 1.276 27.75 6.094 1 98.62 94 VAL A N 1
ATOM 704 C CA . VAL A 1 94 ? 1.813 29.094 5.934 1 98.62 94 VAL A CA 1
ATOM 705 C C . VAL A 1 94 ? 3.338 29.047 5.852 1 98.62 94 VAL A C 1
ATOM 707 O O . VAL A 1 94 ? 3.945 29.703 5.004 1 98.62 94 VAL A O 1
ATOM 710 N N . GLN A 1 95 ? 3.924 28.25 6.684 1 98.5 95 GLN A N 1
ATOM 711 C CA . GLN A 1 95 ? 5.375 28.094 6.691 1 98.5 95 GLN A CA 1
ATOM 712 C C . GLN A 1 95 ? 5.875 27.531 5.363 1 98.5 95 GLN A C 1
ATOM 714 O O . GLN A 1 95 ? 6.844 28.047 4.793 1 98.5 95 GLN A O 1
ATOM 719 N N . ILE A 1 96 ? 5.227 26.531 4.902 1 98.81 96 ILE A N 1
ATOM 720 C CA . ILE A 1 96 ? 5.629 25.875 3.66 1 98.81 96 ILE A CA 1
ATOM 721 C C . ILE A 1 96 ? 5.398 26.828 2.482 1 98.81 96 ILE A C 1
ATOM 723 O O . ILE A 1 96 ? 6.242 26.938 1.592 1 98.81 96 ILE A O 1
ATOM 727 N N . ALA A 1 97 ? 4.277 27.531 2.508 1 98.81 97 ALA A N 1
ATOM 728 C CA . ALA A 1 97 ? 3.957 28.484 1.443 1 98.81 97 ALA A CA 1
ATOM 729 C C . ALA A 1 97 ? 5.039 29.547 1.318 1 98.81 97 ALA A C 1
ATOM 731 O O . ALA A 1 97 ? 5.379 29.969 0.21 1 98.81 97 ALA A O 1
ATOM 732 N N . ALA A 1 98 ? 5.531 29.984 2.408 1 98.69 98 ALA A N 1
ATOM 733 C CA . ALA A 1 98 ? 6.59 30.984 2.387 1 98.69 98 ALA A CA 1
ATOM 734 C C . ALA A 1 98 ? 7.809 30.484 1.614 1 98.69 98 ALA A C 1
ATOM 736 O O . ALA A 1 98 ? 8.391 31.234 0.823 1 98.69 98 ALA A O 1
ATOM 737 N N . GLU A 1 99 ? 8.188 29.25 1.853 1 98.75 99 GLU A N 1
ATOM 738 C CA . GLU A 1 99 ? 9.297 28.641 1.119 1 98.75 99 GLU A CA 1
ATOM 739 C C . GLU A 1 99 ? 8.984 28.531 -0.369 1 98.75 99 GLU A C 1
ATOM 741 O O . GLU A 1 99 ? 9.82 28.844 -1.215 1 98.75 99 GLU A O 1
ATOM 746 N N . LEU A 1 100 ? 7.816 28.062 -0.68 1 98.81 100 LEU A N 1
ATOM 747 C CA . LEU A 1 100 ? 7.395 27.875 -2.064 1 98.81 100 LEU A CA 1
ATOM 748 C C . LEU A 1 100 ? 7.355 29.219 -2.799 1 98.81 100 LEU A C 1
ATOM 750 O O . LEU A 1 100 ? 7.793 29.312 -3.949 1 98.81 100 LEU A O 1
ATOM 754 N N . ASP A 1 101 ? 6.852 30.25 -2.109 1 98.75 101 ASP A N 1
ATOM 755 C CA . ASP A 1 101 ? 6.777 31.578 -2.697 1 98.75 101 ASP A CA 1
ATOM 756 C C . ASP A 1 101 ? 8.172 32.125 -2.996 1 98.75 101 ASP A C 1
ATOM 758 O O . ASP A 1 101 ? 8.352 32.906 -3.926 1 98.75 101 ASP A O 1
ATOM 762 N N . ALA A 1 102 ? 9.109 31.688 -2.248 1 98.38 102 ALA A N 1
ATOM 763 C CA . ALA A 1 102 ? 10.492 32.125 -2.438 1 98.38 102 ALA A CA 1
ATOM 764 C C . ALA A 1 102 ? 11.164 31.312 -3.547 1 98.38 102 ALA A C 1
ATOM 766 O O . ALA A 1 102 ? 12.359 31.484 -3.816 1 98.38 102 ALA A O 1
ATOM 767 N N . GLY A 1 103 ? 10.508 30.344 -4.102 1 98.44 103 GLY A N 1
ATOM 768 C CA . GLY A 1 103 ? 10.992 29.594 -5.254 1 98.44 103 GLY A CA 1
ATOM 769 C C . GLY A 1 103 ? 11.672 28.297 -4.883 1 98.44 103 GLY A C 1
ATOM 770 O O . GLY A 1 103 ? 12.312 27.656 -5.723 1 98.44 103 GLY A O 1
ATOM 771 N N . ARG A 1 104 ? 11.539 27.922 -3.643 1 98.69 104 ARG A N 1
ATOM 772 C CA . ARG A 1 104 ? 12.203 26.719 -3.172 1 98.69 104 ARG A CA 1
ATOM 773 C C . ARG A 1 104 ? 11.227 25.547 -3.125 1 98.69 104 ARG A C 1
ATOM 775 O O . ARG A 1 104 ? 10.148 25.656 -2.539 1 98.69 104 ARG A O 1
ATOM 78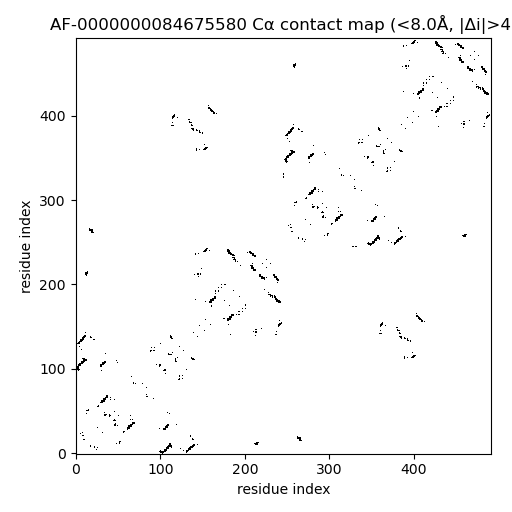2 N N . ASP A 1 105 ? 11.602 24.406 -3.775 1 98.88 105 ASP A N 1
ATOM 783 C CA . ASP A 1 105 ? 10.844 23.188 -3.607 1 98.88 105 ASP A CA 1
ATOM 784 C C . ASP A 1 105 ? 10.867 22.719 -2.152 1 98.88 105 ASP A C 1
ATOM 786 O O . ASP A 1 105 ? 11.898 22.797 -1.484 1 98.88 105 ASP A O 1
ATOM 790 N N . VAL A 1 106 ? 9.75 22.281 -1.673 1 98.88 106 VAL A N 1
ATOM 791 C CA . VAL A 1 106 ? 9.656 21.719 -0.324 1 98.88 106 VAL A CA 1
ATOM 792 C C . VAL A 1 106 ? 9.219 20.266 -0.39 1 98.88 106 VAL A C 1
ATOM 794 O O . VAL A 1 106 ? 8.133 19.953 -0.884 1 98.88 106 VAL A O 1
ATOM 797 N N . ALA A 1 107 ? 10.086 19.375 0.057 1 98.94 107 ALA A N 1
ATOM 798 C CA . ALA A 1 107 ? 9.719 17.969 0.25 1 98.94 107 ALA A CA 1
ATOM 799 C C . ALA A 1 107 ? 9.164 17.734 1.654 1 98.94 107 ALA A C 1
ATOM 801 O O . ALA A 1 107 ? 9.883 17.922 2.645 1 98.94 107 ALA A O 1
ATOM 802 N N . VAL A 1 108 ? 7.926 17.391 1.725 1 98.94 108 VAL A N 1
ATOM 803 C CA . VAL A 1 108 ? 7.348 16.984 2.998 1 98.94 108 VAL A CA 1
ATOM 804 C C . VAL A 1 108 ? 7.25 15.453 3.045 1 98.94 108 VAL A C 1
ATOM 806 O O . VAL A 1 108 ? 6.551 14.852 2.229 1 98.94 108 VAL A O 1
ATOM 809 N N . ILE A 1 109 ? 7.91 14.883 4.031 1 98.81 109 ILE A N 1
ATOM 810 C CA . ILE A 1 109 ? 7.98 13.422 4.086 1 98.81 109 ILE A CA 1
ATOM 811 C C . ILE A 1 109 ? 6.848 12.883 4.953 1 98.81 109 ILE A C 1
ATOM 813 O O . ILE A 1 109 ? 6.387 13.562 5.879 1 98.81 109 ILE A O 1
ATOM 817 N N . CYS A 1 110 ? 6.434 11.727 4.594 1 97.94 110 CYS A N 1
ATOM 818 C CA . CYS A 1 110 ? 5.363 11.008 5.277 1 97.94 110 CYS A CA 1
ATOM 819 C C . CYS A 1 110 ? 5.723 9.547 5.473 1 97.94 110 CYS A C 1
ATOM 821 O O . CYS A 1 110 ? 6.09 8.859 4.516 1 97.94 110 CYS A O 1
ATOM 823 N N . GLU A 1 111 ? 5.625 9.062 6.758 1 97.31 111 GLU A N 1
ATOM 824 C CA . GLU A 1 111 ? 5.758 7.633 7.008 1 97.31 111 GLU A CA 1
ATOM 825 C C . GLU A 1 111 ? 4.664 6.844 6.297 1 97.31 111 GLU A C 1
ATOM 827 O O . GLU A 1 111 ? 3.49 7.211 6.352 1 97.31 111 GLU A O 1
ATOM 832 N N . GLY A 1 112 ? 5.086 5.773 5.594 1 97.75 112 GLY A N 1
ATOM 833 C CA . GLY A 1 112 ? 4.133 5.039 4.773 1 97.75 112 GLY A CA 1
ATOM 834 C C . GLY A 1 112 ? 3.807 5.742 3.469 1 97.75 112 GLY A C 1
ATOM 835 O O . GLY A 1 112 ? 4.699 6.02 2.664 1 97.75 112 GLY A O 1
ATOM 836 N N . ASP A 1 113 ? 2.525 6.164 3.355 1 98.69 113 ASP A N 1
ATOM 837 C CA . ASP A 1 113 ? 2.039 6.781 2.127 1 98.69 113 ASP A CA 1
ATOM 838 C C . ASP A 1 113 ? 1.343 8.109 2.418 1 98.69 113 ASP A C 1
ATOM 840 O O . ASP A 1 113 ? 0.599 8.227 3.393 1 98.69 113 ASP A O 1
ATOM 844 N N . PRO A 1 114 ? 1.492 9.102 1.53 1 98.75 114 PRO A N 1
ATOM 845 C CA . PRO A 1 114 ? 0.937 10.438 1.767 1 98.75 114 PRO A CA 1
ATOM 846 C C . PRO A 1 114 ? -0.59 10.453 1.741 1 98.75 114 PRO A C 1
ATOM 848 O O . PRO A 1 114 ? -1.213 11.297 2.391 1 98.75 114 PRO A O 1
ATOM 851 N N . PHE A 1 115 ? -1.22 9.562 0.998 1 98.69 115 PHE A N 1
ATOM 852 C CA . PHE A 1 115 ? -2.648 9.695 0.748 1 98.69 115 PHE A CA 1
ATOM 853 C C . PHE A 1 115 ? -3.422 8.547 1.38 1 98.69 115 PHE A C 1
ATOM 855 O O . PHE A 1 115 ? -4.59 8.32 1.059 1 98.69 115 PHE A O 1
ATOM 862 N N . PHE A 1 116 ? -2.832 7.734 2.23 1 98.38 116 PHE A N 1
ATOM 863 C CA . PHE A 1 116 ? -3.426 6.633 2.979 1 98.38 116 PHE A CA 1
ATOM 864 C C . PHE A 1 116 ? -3.16 6.789 4.473 1 98.38 116 PHE A C 1
ATOM 866 O O . PHE A 1 116 ? -2.258 6.152 5.016 1 98.38 116 PHE A O 1
ATOM 873 N N . TYR A 1 117 ? -3.938 7.586 5.156 1 96.56 117 TYR A N 1
ATOM 874 C CA . TYR A 1 117 ? -3.844 7.973 6.559 1 96.56 117 TYR A CA 1
ATOM 875 C C . TYR A 1 117 ? -2.588 8.797 6.812 1 96.56 117 TYR A C 1
ATOM 877 O O . TYR A 1 117 ? -2.094 8.859 7.941 1 96.56 117 TYR A O 1
ATOM 885 N N . GLY A 1 118 ? -2.07 9.43 5.797 1 95.88 118 GLY A N 1
ATOM 886 C CA . GLY A 1 118 ? -0.833 10.188 5.906 1 95.88 118 GLY A CA 1
ATOM 887 C C . GLY A 1 118 ? -1.043 11.602 6.402 1 95.88 118 GLY A C 1
ATOM 888 O O . GLY A 1 118 ? -2.021 12.258 6.031 1 95.88 118 GLY A O 1
ATOM 889 N N . SER A 1 119 ? -0.074 12.086 7.148 1 96.25 119 SER A N 1
ATOM 890 C CA . SER A 1 119 ? -0.16 13.43 7.699 1 96.25 119 SER A CA 1
ATOM 891 C C . SER A 1 119 ? 0.002 14.484 6.609 1 96.25 119 SER A C 1
ATOM 893 O O . SER A 1 119 ? -0.551 15.586 6.715 1 96.25 119 SER A O 1
ATOM 895 N N . TYR A 1 120 ? 0.679 14.148 5.574 1 98.31 120 TYR A N 1
ATOM 896 C CA . TYR A 1 120 ? 0.957 15.078 4.484 1 98.31 120 TYR A CA 1
ATOM 897 C C . TYR A 1 120 ? -0.336 15.57 3.844 1 98.31 120 TYR A C 1
ATOM 899 O O . TYR A 1 120 ? -0.416 16.719 3.395 1 98.31 120 TYR A O 1
ATOM 907 N N . MET A 1 121 ? -1.349 14.711 3.762 1 98.31 121 MET A N 1
ATOM 908 C CA . MET A 1 121 ? -2.514 14.984 2.926 1 98.31 121 MET A CA 1
ATOM 909 C C . MET A 1 121 ? -3.23 16.25 3.391 1 98.31 121 MET A C 1
ATOM 911 O O . MET A 1 121 ? -3.836 16.953 2.582 1 98.31 121 MET A O 1
ATOM 915 N N . TYR A 1 122 ? -3.086 16.656 4.609 1 98.12 122 TYR A N 1
ATOM 916 C CA . TYR A 1 122 ? -3.744 17.844 5.133 1 98.12 122 TYR A CA 1
ATOM 917 C C . TYR A 1 122 ? -3.061 19.109 4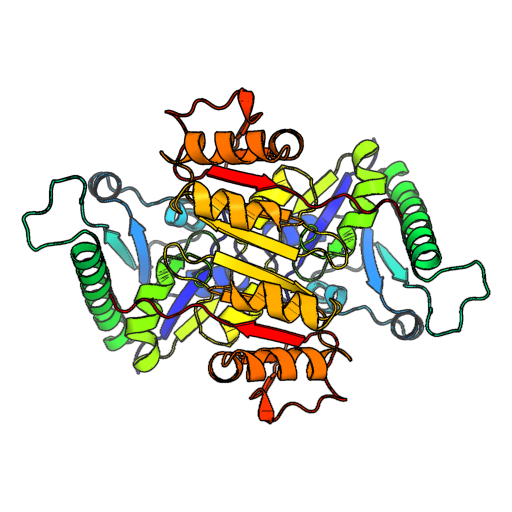.625 1 98.12 122 TYR A C 1
ATOM 919 O O . TYR A 1 122 ? -3.703 20.156 4.465 1 98.12 122 TYR A O 1
ATOM 927 N N . LEU A 1 123 ? -1.751 19.031 4.438 1 98.62 123 LEU A N 1
ATOM 928 C CA . LEU A 1 123 ? -1.027 20.125 3.783 1 98.62 123 LEU A CA 1
ATOM 929 C C . LEU A 1 123 ? -1.357 20.172 2.295 1 98.62 123 LEU A C 1
ATOM 931 O O . LEU A 1 123 ? -1.512 21.25 1.728 1 98.62 123 LEU A O 1
ATOM 935 N N . HIS A 1 124 ? -1.442 19 1.72 1 98.69 124 HIS A N 1
ATOM 936 C CA . HIS A 1 124 ? -1.816 18.922 0.313 1 98.69 124 HIS A CA 1
ATOM 937 C C . HIS A 1 124 ? -3.133 19.641 0.047 1 98.69 124 HIS A C 1
ATOM 939 O O . HIS A 1 124 ? -3.223 20.453 -0.874 1 98.69 124 HIS A O 1
ATOM 945 N N . ASP A 1 125 ? -4.102 19.391 0.897 1 98 125 ASP A N 1
ATOM 946 C CA . ASP A 1 125 ? -5.434 19.984 0.758 1 98 125 ASP A CA 1
ATOM 947 C C . ASP A 1 125 ? -5.367 21.516 0.807 1 98 125 ASP A C 1
ATOM 949 O O . ASP A 1 125 ? -6.195 22.188 0.2 1 98 125 ASP A O 1
ATOM 953 N N . ARG A 1 126 ? -4.422 22 1.472 1 98.06 126 ARG A N 1
ATOM 954 C CA . ARG A 1 126 ? -4.324 23.438 1.712 1 98.06 126 ARG A CA 1
ATOM 955 C C . ARG A 1 126 ? -3.502 24.109 0.623 1 98.06 126 ARG A C 1
ATOM 957 O O . ARG A 1 126 ? -3.715 25.297 0.325 1 98.06 126 ARG A O 1
ATOM 964 N N . LEU A 1 127 ? -2.631 23.312 0.008 1 98.69 127 LEU A N 1
ATOM 965 C CA . LEU A 1 127 ? -1.605 24.016 -0.759 1 98.69 127 LEU A CA 1
ATOM 966 C C . LEU A 1 127 ? -1.662 23.609 -2.23 1 98.69 127 LEU A C 1
ATOM 968 O O . LEU A 1 127 ? -1.168 24.344 -3.094 1 98.69 127 LEU A O 1
ATOM 972 N N . ALA A 1 128 ? -2.27 22.484 -2.562 1 98 128 ALA A N 1
ATOM 973 C CA . ALA A 1 128 ? -2.127 21.906 -3.898 1 98 128 ALA A CA 1
ATOM 974 C C . ALA A 1 128 ? -2.92 22.703 -4.926 1 98 128 ALA A C 1
ATOM 976 O O . ALA A 1 128 ? -2.697 22.578 -6.133 1 98 128 ALA A O 1
ATOM 977 N N . GLU A 1 129 ? -3.863 23.531 -4.535 1 96.75 129 GLU A N 1
ATOM 978 C CA . GLU A 1 129 ? -4.598 24.391 -5.469 1 96.75 129 GLU A CA 1
ATOM 979 C C . GLU A 1 129 ? -3.781 25.625 -5.844 1 96.75 129 GLU A C 1
ATOM 981 O O . GLU A 1 129 ? -4.023 26.25 -6.883 1 96.75 129 GLU A O 1
ATOM 986 N N . ARG A 1 130 ? -2.846 25.906 -5.02 1 97.62 130 ARG A N 1
ATOM 987 C CA . ARG A 1 130 ? -2.105 27.156 -5.191 1 97.62 130 ARG A CA 1
ATOM 988 C C . ARG A 1 130 ? -0.709 26.891 -5.746 1 97.62 130 ARG A C 1
ATOM 990 O O . ARG A 1 130 ? -0.084 27.781 -6.32 1 97.62 130 ARG A O 1
ATOM 997 N N . TYR A 1 131 ? -0.207 25.719 -5.52 1 98.69 131 TYR A N 1
ATOM 998 C CA . TYR A 1 131 ? 1.147 25.359 -5.934 1 98.69 131 TYR A CA 1
ATOM 999 C C . TYR A 1 131 ? 1.156 24.062 -6.734 1 98.69 131 TYR A C 1
ATOM 1001 O O . TYR A 1 131 ? 0.297 23.203 -6.539 1 98.69 131 TYR A O 1
ATOM 1009 N N . GLU A 1 132 ? 2.111 23.984 -7.66 1 98.38 132 GLU A N 1
ATOM 1010 C CA . GLU A 1 132 ? 2.334 22.672 -8.273 1 98.38 132 GLU A CA 1
ATOM 1011 C C . GLU A 1 132 ? 2.711 21.625 -7.227 1 98.38 132 GLU A C 1
ATOM 1013 O O . GLU A 1 132 ? 3.643 21.828 -6.445 1 98.38 132 GLU A O 1
ATOM 1018 N N . ALA A 1 133 ? 1.98 20.562 -7.211 1 98.69 133 ALA A N 1
ATOM 1019 C CA . ALA A 1 133 ? 2.225 19.5 -6.238 1 98.69 133 ALA A CA 1
ATOM 1020 C C . ALA A 1 133 ? 2.527 18.172 -6.934 1 98.69 133 ALA A C 1
ATOM 1022 O O . ALA A 1 133 ? 1.867 17.812 -7.91 1 98.69 133 ALA A O 1
ATOM 1023 N N . GLU A 1 134 ? 3.547 17.5 -6.512 1 98.62 134 GLU A N 1
ATOM 1024 C CA . GLU A 1 134 ? 3.875 16.141 -6.934 1 98.62 134 GLU A CA 1
ATOM 1025 C C . GLU A 1 134 ? 3.914 15.18 -5.742 1 98.62 134 GLU A C 1
ATOM 1027 O O . GLU A 1 134 ? 4.641 15.414 -4.777 1 98.62 134 GLU A O 1
ATOM 1032 N N . VAL A 1 135 ? 3.105 14.164 -5.82 1 98.88 135 VAL A N 1
ATOM 1033 C CA . VAL A 1 135 ? 3.018 13.203 -4.727 1 98.88 135 VAL A CA 1
ATOM 1034 C C . VAL A 1 135 ? 3.605 11.867 -5.168 1 98.88 135 VAL A C 1
ATOM 1036 O O . VAL A 1 135 ? 3.211 11.32 -6.199 1 98.88 135 VAL A O 1
ATOM 1039 N N . VAL A 1 136 ? 4.559 11.352 -4.434 1 98.94 136 VAL A N 1
ATOM 1040 C CA . VAL A 1 136 ? 5.148 10.039 -4.66 1 98.94 136 VAL A CA 1
ATOM 1041 C C . VAL A 1 136 ? 4.609 9.039 -3.639 1 98.94 136 VAL A C 1
ATOM 1043 O O . VAL A 1 136 ? 4.816 9.203 -2.434 1 98.94 136 VAL A O 1
ATOM 1046 N N . PRO A 1 137 ? 3.902 8.016 -4.105 1 98.94 137 PRO A N 1
ATOM 1047 C CA . PRO A 1 137 ? 3.391 7.02 -3.158 1 98.94 137 PRO A CA 1
ATOM 1048 C C . PRO A 1 137 ? 4.504 6.227 -2.477 1 98.94 137 PRO A C 1
ATOM 1050 O O . PRO A 1 137 ? 5.633 6.195 -2.965 1 98.94 137 PRO A O 1
ATOM 1053 N N . GLY A 1 138 ? 4.238 5.68 -1.321 1 98.88 138 GLY A N 1
ATOM 1054 C CA . GLY A 1 138 ? 5.168 4.844 -0.58 1 98.88 138 GLY A CA 1
ATOM 1055 C C . GLY A 1 138 ? 4.574 3.51 -0.17 1 98.88 138 GLY A C 1
ATOM 1056 O O . GLY A 1 138 ? 3.371 3.287 -0.319 1 98.88 138 GLY A O 1
ATOM 1057 N N . VAL A 1 139 ? 5.418 2.631 0.33 1 98.88 139 VAL A N 1
ATOM 1058 C CA . VAL A 1 139 ? 4.965 1.367 0.901 1 98.88 139 VAL A CA 1
ATOM 1059 C C . VAL A 1 139 ? 4.199 1.63 2.197 1 98.88 139 VAL A C 1
ATOM 1061 O O . VAL A 1 139 ? 4.75 2.189 3.148 1 98.88 139 VAL A O 1
ATOM 1064 N N . CYS A 1 140 ? 2.959 1.258 2.199 1 98.38 140 CYS A N 1
ATOM 1065 C CA . CYS A 1 140 ? 2.17 1.532 3.395 1 98.38 140 CYS A CA 1
ATOM 1066 C C . CYS A 1 140 ? 2.418 0.478 4.469 1 98.38 140 CYS A C 1
ATOM 1068 O O . CYS A 1 140 ? 2.92 -0.608 4.172 1 98.38 140 CYS A O 1
ATOM 1070 N N . SER A 1 141 ? 2.064 0.769 5.684 1 97.12 141 SER A N 1
ATOM 1071 C CA . SER A 1 141 ? 2.416 -0.047 6.84 1 97.12 141 SER A CA 1
ATOM 1072 C C . SER A 1 141 ? 1.752 -1.419 6.773 1 97.12 141 SER A C 1
ATOM 1074 O O . SER A 1 141 ? 2.328 -2.416 7.211 1 97.12 141 SER A O 1
ATOM 1076 N N . MET A 1 142 ? 0.505 -1.51 6.277 1 98.06 142 MET A N 1
ATOM 1077 C CA . MET A 1 142 ? -0.187 -2.795 6.242 1 98.06 142 MET A CA 1
ATOM 1078 C C . MET A 1 142 ? 0.585 -3.805 5.395 1 98.06 142 MET A C 1
ATOM 1080 O O . MET A 1 142 ? 0.675 -4.98 5.754 1 98.06 142 MET A O 1
ATOM 1084 N N . LEU A 1 143 ? 1.162 -3.314 4.316 1 98.69 143 LEU A N 1
ATOM 1085 C CA . LEU A 1 143 ? 1.922 -4.211 3.455 1 98.69 143 LEU A CA 1
ATOM 1086 C C . LEU A 1 143 ? 3.273 -4.547 4.078 1 98.69 143 LEU A C 1
ATOM 1088 O O . LEU A 1 143 ? 3.783 -5.656 3.902 1 98.69 143 LEU A O 1
ATOM 1092 N N . GLY A 1 144 ? 3.871 -3.568 4.777 1 98.56 144 GLY A N 1
ATOM 1093 C CA . GLY A 1 144 ? 5.031 -3.896 5.594 1 98.56 144 GLY A CA 1
ATOM 1094 C C . GLY A 1 144 ? 4.77 -5.02 6.578 1 98.56 144 GLY A C 1
ATOM 1095 O O . GLY A 1 144 ? 5.578 -5.938 6.711 1 98.56 144 GLY A O 1
ATOM 1096 N N . CYS A 1 145 ? 3.643 -4.969 7.234 1 98.31 145 CYS A N 1
ATOM 1097 C CA . CYS A 1 145 ? 3.271 -5.98 8.219 1 98.31 145 CYS A CA 1
ATOM 1098 C C . CYS A 1 145 ? 3.086 -7.34 7.555 1 98.31 145 CYS A C 1
ATOM 1100 O O . CYS A 1 145 ? 3.574 -8.352 8.062 1 98.31 145 CYS A O 1
ATOM 1102 N N . ALA A 1 146 ? 2.377 -7.367 6.43 1 98.5 146 ALA A N 1
ATOM 1103 C CA . ALA A 1 146 ? 2.17 -8.633 5.73 1 98.5 146 ALA A CA 1
ATOM 1104 C C . ALA A 1 146 ? 3.5 -9.266 5.344 1 98.5 146 ALA A C 1
ATOM 1106 O O . ALA A 1 146 ? 3.674 -10.484 5.469 1 98.5 146 ALA A O 1
ATOM 1107 N N . SER A 1 147 ? 4.395 -8.461 4.895 1 98.56 147 SER A N 1
ATOM 1108 C CA . SER A 1 147 ? 5.695 -8.953 4.449 1 98.56 147 SER A CA 1
ATOM 1109 C C . SER A 1 147 ? 6.48 -9.562 5.605 1 98.56 147 SER A C 1
ATOM 1111 O O . SER A 1 147 ? 7.023 -10.664 5.488 1 98.56 147 SER A O 1
ATOM 1113 N N . VAL A 1 148 ? 6.543 -8.883 6.766 1 97.81 148 VAL A N 1
ATOM 1114 C CA . VAL A 1 148 ? 7.352 -9.375 7.879 1 97.81 148 VAL A CA 1
ATOM 1115 C C . VAL A 1 148 ? 6.691 -10.609 8.484 1 97.81 148 VAL A C 1
ATOM 1117 O O . VAL A 1 148 ? 7.375 -11.477 9.031 1 97.81 148 VAL A O 1
ATOM 1120 N N . LEU A 1 149 ? 5.359 -10.727 8.344 1 97.38 149 LEU A N 1
ATOM 1121 C CA . LEU A 1 149 ? 4.633 -11.898 8.812 1 97.38 149 LEU A CA 1
ATOM 1122 C C . LEU A 1 149 ? 4.867 -13.086 7.879 1 97.38 149 LEU A C 1
ATOM 1124 O O . LEU A 1 149 ? 4.723 -14.242 8.289 1 97.38 149 LEU A O 1
ATOM 1128 N N . GLY A 1 150 ? 5.172 -12.75 6.621 1 97.56 150 GLY A N 1
ATOM 1129 C CA . GLY A 1 150 ? 5.219 -13.805 5.621 1 97.56 150 GLY A CA 1
ATOM 1130 C C . GLY A 1 150 ? 3.855 -14.391 5.309 1 97.56 150 GLY A C 1
ATOM 1131 O O . GLY A 1 150 ? 3.729 -15.594 5.09 1 97.56 150 GLY A O 1
ATOM 1132 N N . THR A 1 151 ? 2.846 -13.57 5.359 1 97.25 151 THR A N 1
ATOM 1133 C CA . THR A 1 151 ? 1.479 -14.047 5.184 1 97.25 151 THR A CA 1
ATOM 1134 C C . THR A 1 151 ? 0.721 -13.164 4.199 1 97.25 151 THR A C 1
ATOM 1136 O O . THR A 1 151 ? 0.521 -11.969 4.449 1 97.25 151 THR A O 1
ATOM 1139 N N . PRO A 1 152 ? 0.281 -13.742 3.064 1 98.06 152 PRO A N 1
ATOM 1140 C CA . PRO A 1 152 ? -0.548 -12.961 2.141 1 98.06 152 PRO A CA 1
ATOM 1141 C C . PRO A 1 152 ? -1.815 -12.422 2.797 1 98.06 152 PRO A C 1
ATOM 1143 O O . PRO A 1 152 ? -2.441 -13.117 3.602 1 98.06 152 PRO A O 1
ATOM 1146 N N . LEU A 1 153 ? -2.176 -11.227 2.434 1 97.81 153 LEU A N 1
ATOM 1147 C CA . LEU A 1 153 ? -3.316 -10.555 3.053 1 97.81 153 LEU A CA 1
ATOM 1148 C C . LEU A 1 153 ? -4.621 -10.977 2.389 1 97.81 153 LEU A C 1
ATOM 1150 O O . LEU A 1 153 ? -5.617 -11.234 3.07 1 97.81 153 LEU A O 1
ATOM 1154 N N . VAL A 1 154 ? -4.648 -11.047 1.069 1 97.38 154 VAL A N 1
ATOM 1155 C CA . VAL A 1 154 ? -5.891 -11.289 0.344 1 97.38 154 VAL A CA 1
ATOM 1156 C C . VAL A 1 154 ? -5.613 -12.133 -0.894 1 97.38 154 VAL A C 1
ATOM 1158 O O . VAL A 1 154 ? -4.648 -11.883 -1.622 1 97.38 154 VAL A O 1
ATOM 1161 N N . TYR A 1 155 ? -6.484 -13.148 -1.167 1 96 155 TYR A N 1
ATOM 1162 C CA . TYR A 1 155 ? -6.395 -14.055 -2.307 1 96 155 TYR A CA 1
ATOM 1163 C C . TYR A 1 155 ? -7.527 -13.805 -3.295 1 96 155 TYR A C 1
ATOM 1165 O O . TYR A 1 155 ? -8.664 -13.547 -2.893 1 96 155 TYR A O 1
ATOM 1173 N N . ARG A 1 156 ? -7.168 -13.883 -4.555 1 93.44 156 ARG A N 1
ATOM 1174 C CA . ARG A 1 156 ? -8.148 -13.977 -5.629 1 93.44 156 ARG A CA 1
ATOM 1175 C C . ARG A 1 156 ? -9.125 -12.805 -5.586 1 93.44 156 ARG A C 1
ATOM 1177 O O . ARG A 1 156 ? -8.727 -11.656 -5.793 1 93.44 156 ARG A O 1
ATOM 1184 N N . ASN A 1 157 ? -10.406 -13.125 -5.184 1 93.88 157 ASN A N 1
ATOM 1185 C CA . ASN A 1 157 ? -11.438 -12.094 -5.242 1 93.88 157 ASN A CA 1
ATOM 1186 C C . ASN A 1 157 ? -11.875 -11.656 -3.848 1 93.88 157 ASN A C 1
ATOM 1188 O O . ASN A 1 157 ? -12.922 -11.023 -3.691 1 93.88 157 ASN A O 1
ATOM 1192 N N . GLN A 1 158 ? -11.039 -12.008 -2.873 1 96.56 158 GLN A N 1
ATOM 1193 C CA . GLN A 1 158 ? -11.367 -11.656 -1.496 1 96.56 158 GLN A CA 1
ATOM 1194 C C . GLN A 1 158 ? -11.336 -10.148 -1.29 1 96.56 158 GLN A C 1
ATOM 1196 O O . GLN A 1 158 ? -10.531 -9.445 -1.91 1 96.56 158 GLN A O 1
ATOM 1201 N N . SER A 1 159 ? -12.195 -9.648 -0.424 1 97.25 159 SER A N 1
ATOM 1202 C CA . SER A 1 159 ? -12.227 -8.234 -0.075 1 97.25 159 SER A CA 1
ATOM 1203 C C . SER A 1 159 ? -11.375 -7.945 1.154 1 97.25 159 SER A C 1
ATOM 1205 O O . SER A 1 159 ? -11.18 -8.82 2 1 97.25 159 SER A O 1
ATOM 1207 N N . LEU A 1 160 ? -10.891 -6.777 1.216 1 98.31 160 LEU A N 1
ATOM 1208 C CA . LEU A 1 160 ? -10.141 -6.309 2.375 1 98.31 160 LEU A CA 1
ATOM 1209 C C . LEU A 1 160 ? -10.82 -5.109 3.02 1 98.31 160 LEU A C 1
ATOM 1211 O O . LEU A 1 160 ? -11.242 -4.18 2.326 1 98.31 160 LEU A O 1
ATOM 1215 N N . SER A 1 161 ? -10.977 -5.098 4.34 1 98.25 161 SER A N 1
ATOM 1216 C CA . SER A 1 161 ? -11.43 -3.953 5.125 1 98.25 161 SER A CA 1
ATOM 1217 C C . SER A 1 161 ? -10.289 -3.359 5.945 1 98.25 161 SER A C 1
ATOM 1219 O O . SER A 1 161 ? -9.641 -4.066 6.715 1 98.25 161 SER A O 1
ATOM 1221 N N . VAL A 1 162 ? -10.039 -2.148 5.711 1 98.44 162 VAL A N 1
ATOM 1222 C CA . VAL A 1 162 ? -9.102 -1.413 6.555 1 98.44 162 VAL A CA 1
ATOM 1223 C C . VAL A 1 162 ? -9.875 -0.537 7.539 1 98.44 162 VAL A C 1
ATOM 1225 O O . VAL A 1 162 ? -10.586 0.388 7.133 1 98.44 162 VAL A O 1
ATOM 1228 N N . LEU A 1 163 ? -9.672 -0.783 8.805 1 98.12 163 LEU A N 1
ATOM 1229 C CA . LEU A 1 163 ? -10.5 -0.177 9.844 1 98.12 163 LEU A CA 1
ATOM 1230 C C . LEU A 1 163 ? -9.633 0.531 10.883 1 98.12 163 LEU A C 1
ATOM 1232 O O . LEU A 1 163 ? -8.453 0.207 11.039 1 98.12 163 LEU A O 1
ATOM 1236 N N . SER A 1 164 ? -10.266 1.504 11.523 1 96.69 164 SER A N 1
ATOM 1237 C CA . SER A 1 164 ? -9.648 2.176 12.664 1 96.69 164 SER A CA 1
ATOM 1238 C C . SER A 1 164 ? -10.102 1.558 13.977 1 96.69 164 SER A C 1
ATOM 1240 O O . SER A 1 164 ? -11.297 1.342 14.195 1 96.69 164 SER A O 1
ATOM 1242 N N . GLY A 1 165 ? -9.125 1.308 14.844 1 95.88 165 GLY A N 1
ATOM 1243 C CA . GLY A 1 165 ? -9.469 0.826 16.172 1 95.88 165 GLY A CA 1
ATOM 1244 C C . GLY A 1 165 ? -10.273 1.824 16.984 1 95.88 165 GLY A C 1
ATOM 1245 O O . GLY A 1 165 ? -10.867 1.471 18 1 95.88 165 GLY A O 1
ATOM 1246 N N . VAL A 1 166 ? -10.352 3.027 16.562 1 94.62 166 VAL A N 1
ATOM 1247 C CA . VAL A 1 166 ? -11.055 4.102 17.266 1 94.62 166 VAL A CA 1
ATOM 1248 C C . VAL A 1 166 ? -12.562 3.918 17.109 1 94.62 166 VAL A C 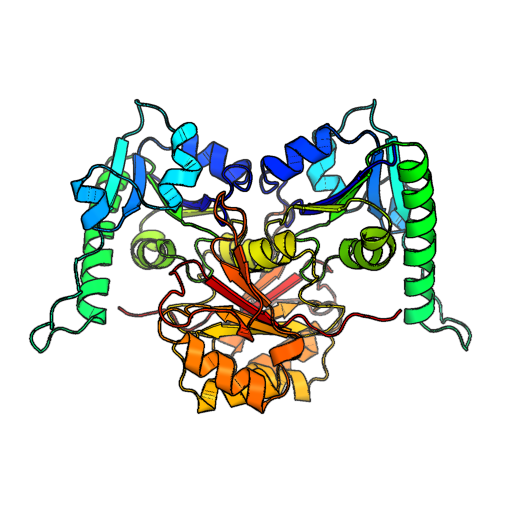1
ATOM 1250 O O . VAL A 1 166 ? -13.344 4.445 17.906 1 94.62 166 VAL A O 1
ATOM 1253 N N . LEU A 1 167 ? -13.047 3.215 16.062 1 96.25 167 LEU A N 1
ATOM 1254 C CA . LEU A 1 167 ? -14.477 3.014 15.828 1 96.25 167 LEU A CA 1
ATOM 1255 C C . LEU A 1 167 ? -15.148 2.369 17.031 1 96.25 167 LEU A C 1
ATOM 1257 O O . LEU A 1 167 ? -14.516 1.594 17.766 1 96.25 167 LEU A O 1
ATOM 1261 N N . PRO A 1 168 ? -16.438 2.693 17.234 1 97.06 168 PRO A N 1
ATOM 1262 C CA . PRO A 1 168 ? -17.172 2.025 18.312 1 97.06 168 PRO A CA 1
ATOM 1263 C C . PRO A 1 168 ? -17.172 0.505 18.172 1 97.06 168 PRO A C 1
ATOM 1265 O O . PRO A 1 168 ? -17.141 -0.016 17.062 1 97.06 168 PRO A O 1
ATOM 1268 N N . GLU A 1 169 ? -17.203 -0.175 19.328 1 98 169 GLU A N 1
ATOM 1269 C CA . GLU A 1 169 ? -17.094 -1.63 19.406 1 98 169 GLU A CA 1
ATOM 1270 C C . GLU A 1 169 ? -18.141 -2.297 18.516 1 98 169 GLU A C 1
ATOM 1272 O O . GLU A 1 169 ? -17.828 -3.23 17.766 1 98 169 GLU A O 1
ATOM 1277 N N . GLU A 1 170 ? -19.359 -1.781 18.516 1 97.62 170 GLU A N 1
ATOM 1278 C CA . GLU A 1 170 ? -20.438 -2.373 17.719 1 97.62 170 GLU A CA 1
ATOM 1279 C C . GLU A 1 170 ? -20.172 -2.219 16.219 1 97.62 170 GLU A C 1
ATOM 1281 O O . GLU A 1 170 ? -20.438 -3.133 15.445 1 97.62 170 GLU A O 1
ATOM 1286 N N . GLU A 1 171 ? -19.656 -1.106 15.891 1 96.31 171 GLU A N 1
ATOM 1287 C CA . GLU A 1 171 ? -19.328 -0.854 14.484 1 96.31 171 GLU A CA 1
ATOM 1288 C C . GLU A 1 171 ? -18.188 -1.739 14.016 1 96.31 171 GLU A C 1
ATOM 1290 O O . GLU A 1 171 ? -18.234 -2.299 12.914 1 96.31 171 GLU A O 1
ATOM 1295 N N . LEU A 1 172 ? -17.188 -1.83 14.805 1 97.62 172 LEU A N 1
ATOM 1296 C CA . LEU A 1 172 ? -16.078 -2.729 14.492 1 97.62 172 LEU A CA 1
ATOM 1297 C C . LEU A 1 172 ? -16.578 -4.156 14.289 1 97.62 172 LEU A C 1
ATOM 1299 O O . LEU A 1 172 ? -16.172 -4.832 13.344 1 97.62 172 LEU A O 1
ATOM 1303 N N . GLU A 1 173 ? -17.438 -4.582 15.172 1 97.94 173 GLU A N 1
ATOM 1304 C CA . GLU A 1 173 ? -17.984 -5.938 15.078 1 97.94 173 GLU A CA 1
ATOM 1305 C C . GLU A 1 173 ? -18.734 -6.141 13.766 1 97.94 173 GLU A C 1
ATOM 1307 O O . GLU A 1 173 ? -18.562 -7.164 13.102 1 97.94 173 GLU A O 1
ATOM 1312 N N . GLN A 1 174 ? -19.547 -5.18 13.422 1 95.81 174 GLN A N 1
ATOM 1313 C CA . GLN A 1 174 ? -20.312 -5.27 12.188 1 95.81 174 GLN A CA 1
ATOM 1314 C C . GLN A 1 174 ? -19.406 -5.336 10.969 1 95.81 174 GLN A C 1
ATOM 1316 O O . GLN A 1 174 ? -19.594 -6.188 10.094 1 95.81 174 GLN A O 1
ATOM 1321 N N . ARG A 1 175 ? -18.438 -4.516 10.898 1 95.62 175 ARG A N 1
ATOM 1322 C CA . ARG A 1 175 ? -17.531 -4.434 9.758 1 95.62 175 ARG A CA 1
ATOM 1323 C C . ARG A 1 175 ? -16.672 -5.688 9.648 1 95.62 175 ARG A C 1
ATOM 1325 O O . ARG A 1 175 ? -16.453 -6.203 8.555 1 95.62 175 ARG A O 1
ATOM 1332 N N . LEU A 1 176 ? -16.25 -6.164 10.766 1 97.06 176 LEU A N 1
ATOM 1333 C CA . LEU A 1 176 ? -15.367 -7.332 10.773 1 97.06 176 LEU A CA 1
ATOM 1334 C C . LEU A 1 176 ? -16.156 -8.602 10.469 1 97.06 176 LEU A C 1
ATOM 1336 O O . LEU A 1 176 ? -15.609 -9.539 9.883 1 97.06 176 LEU A O 1
ATOM 1340 N N . ARG A 1 177 ? -17.375 -8.633 10.82 1 95.06 177 ARG A N 1
ATOM 1341 C CA . ARG A 1 177 ? -18.219 -9.797 10.57 1 95.06 177 ARG A CA 1
ATOM 1342 C C . ARG A 1 177 ? -18.328 -10.094 9.078 1 95.06 177 ARG A C 1
ATOM 1344 O O . ARG A 1 177 ? -18.344 -11.25 8.672 1 95.06 177 ARG A O 1
ATOM 1351 N N . SER A 1 178 ? -18.359 -9.117 8.266 1 90.31 178 SER A N 1
ATOM 1352 C CA . SER A 1 178 ? -18.578 -9.258 6.828 1 90.31 178 SER A CA 1
ATOM 1353 C C . SER A 1 178 ? -17.25 -9.273 6.074 1 90.31 178 SER A C 1
ATOM 1355 O O . SER A 1 178 ? -17.234 -9.438 4.852 1 90.31 178 SER A O 1
ATOM 1357 N N . ALA A 1 179 ? -16.172 -9.133 6.793 1 91.62 179 ALA A N 1
ATOM 1358 C CA . ALA A 1 179 ? -14.891 -8.977 6.125 1 91.62 179 ALA A CA 1
ATOM 1359 C C . ALA A 1 179 ? -14.25 -10.336 5.855 1 91.62 179 ALA A C 1
ATOM 1361 O O . ALA A 1 179 ? -14.227 -11.203 6.73 1 91.62 179 ALA A O 1
ATOM 1362 N N . GLU A 1 180 ? -13.758 -10.578 4.648 1 96.31 180 GLU A N 1
ATOM 1363 C CA . GLU A 1 180 ? -12.953 -11.758 4.352 1 96.31 180 GLU A CA 1
ATOM 1364 C C . GLU A 1 180 ? -11.523 -11.586 4.848 1 96.31 180 GLU A C 1
ATOM 1366 O O . GLU A 1 180 ? -10.938 -12.523 5.402 1 96.31 180 GLU A O 1
ATOM 1371 N N . ALA A 1 181 ? -10.914 -10.477 4.68 1 98.25 181 ALA A N 1
ATOM 1372 C CA . ALA A 1 181 ? -9.648 -10.016 5.246 1 98.25 181 ALA A CA 1
ATOM 1373 C C . ALA A 1 181 ? -9.805 -8.625 5.855 1 98.25 181 ALA A C 1
ATOM 1375 O O . ALA A 1 181 ? -10.672 -7.848 5.449 1 98.25 181 ALA A O 1
ATOM 1376 N N . ALA A 1 182 ? -8.953 -8.297 6.871 1 98.62 182 ALA A N 1
ATOM 1377 C CA . ALA A 1 182 ? -9.07 -6.992 7.508 1 98.62 182 ALA A CA 1
ATOM 1378 C C . ALA A 1 182 ? -7.738 -6.543 8.102 1 98.62 182 ALA A C 1
ATOM 1380 O O . ALA A 1 182 ? -6.871 -7.371 8.391 1 98.62 182 ALA A O 1
ATOM 1381 N N . VAL A 1 183 ? -7.582 -5.344 8.172 1 98.62 183 VAL A N 1
ATOM 1382 C CA . VAL A 1 183 ? -6.523 -4.672 8.922 1 98.62 183 VAL A CA 1
ATOM 1383 C C . VAL A 1 183 ? -7.141 -3.66 9.891 1 98.62 183 VAL A C 1
ATOM 1385 O O . VAL A 1 183 ? -8.031 -2.895 9.516 1 98.62 183 VAL A O 1
ATOM 1388 N N . VAL A 1 184 ? -6.746 -3.674 11.133 1 98.06 184 VAL A N 1
ATOM 1389 C CA . VAL A 1 184 ? -7.188 -2.68 12.109 1 98.06 184 VAL A CA 1
ATOM 1390 C C . VAL A 1 184 ? -6 -1.834 12.555 1 98.06 184 VAL A C 1
ATOM 1392 O O . VAL A 1 184 ? -5.059 -2.348 13.164 1 98.06 184 VAL A O 1
ATOM 1395 N N . MET A 1 185 ? -6.117 -0.601 12.227 1 95.69 185 MET A N 1
ATOM 1396 C CA . MET A 1 185 ? -5.094 0.377 12.578 1 95.69 185 MET A CA 1
ATOM 1397 C C . MET A 1 185 ? -5.488 1.154 13.828 1 95.69 185 MET A C 1
ATOM 1399 O O . MET A 1 185 ? -6.551 0.915 14.406 1 95.69 185 MET A O 1
ATOM 1403 N N . LYS A 1 186 ? -4.539 2.02 14.328 1 92.38 186 LYS A N 1
ATOM 1404 C CA . LYS A 1 186 ? -4.789 2.916 15.453 1 92.38 186 LYS A CA 1
ATOM 1405 C C . LYS A 1 186 ? -5.258 2.139 16.688 1 92.38 186 LYS A C 1
ATOM 1407 O O . LYS A 1 186 ? -6.289 2.469 17.266 1 92.38 186 LYS A O 1
ATOM 1412 N N . LEU A 1 187 ? -4.59 1.1 17.109 1 93.44 187 LEU A N 1
ATOM 1413 C CA . LEU A 1 187 ? -4.965 0.25 18.234 1 93.44 187 LEU A CA 1
ATOM 1414 C C . LEU A 1 187 ? -4.77 0.981 19.562 1 93.44 187 LEU A C 1
ATOM 1416 O O . LEU A 1 187 ? -5.73 1.215 20.297 1 93.44 187 LEU A O 1
ATOM 1420 N N . GLY A 1 188 ? -3.438 1.39 19.75 1 86.56 188 GLY A N 1
ATOM 1421 C CA . GLY A 1 188 ? -3.172 2.1 21 1 86.56 188 GLY A CA 1
ATOM 1422 C C . GLY A 1 188 ? -4.039 1.631 22.156 1 86.56 188 GLY A C 1
ATOM 1423 O O . GLY A 1 188 ? -4.082 0.438 22.453 1 86.56 188 GLY A O 1
ATOM 1424 N N . ARG A 1 189 ? -4.809 2.543 22.719 1 87.31 189 ARG A N 1
ATOM 1425 C CA . ARG A 1 189 ? -5.66 2.273 23.875 1 87.31 189 ARG A CA 1
ATOM 1426 C C . ARG A 1 189 ? -6.898 1.48 23.469 1 87.31 189 ARG A C 1
ATOM 1428 O O . ARG A 1 189 ? -7.66 1.024 24.328 1 87.31 189 ARG A O 1
ATOM 1435 N N . ASN A 1 190 ? -7.062 1.264 22.188 1 92.81 190 ASN A N 1
ATOM 1436 C CA . ASN A 1 190 ? -8.242 0.574 21.672 1 92.81 190 ASN A CA 1
ATOM 1437 C C . ASN A 1 190 ? -7.988 -0.921 21.5 1 92.81 190 ASN A C 1
ATOM 1439 O O . ASN A 1 190 ? -8.891 -1.666 21.109 1 92.81 190 ASN A O 1
ATOM 1443 N N . PHE A 1 191 ? -6.883 -1.4 21.875 1 94.88 191 PHE A N 1
ATOM 1444 C CA . PHE A 1 191 ? -6.488 -2.777 21.609 1 94.88 191 PHE A CA 1
ATOM 1445 C C . PHE A 1 191 ? -7.461 -3.756 22.25 1 94.88 191 PHE A C 1
ATOM 1447 O O . PHE A 1 191 ? -7.922 -4.699 21.594 1 94.88 191 PHE A O 1
ATOM 1454 N N . ASP A 1 192 ? -7.777 -3.51 23.469 1 94.44 192 ASP A N 1
ATOM 1455 C CA . ASP A 1 192 ? -8.641 -4.441 24.188 1 94.44 192 ASP A CA 1
ATOM 1456 C C . ASP A 1 192 ? -10.008 -4.551 23.531 1 94.44 192 ASP A C 1
ATOM 1458 O O . ASP A 1 192 ? -10.57 -5.641 23.422 1 94.44 192 ASP A O 1
ATOM 1462 N N . LYS A 1 193 ? -10.5 -3.455 23.188 1 95.81 193 LYS A N 1
ATOM 1463 C CA . LYS A 1 193 ? -11.773 -3.436 22.469 1 95.81 193 LYS A CA 1
ATOM 1464 C C . LYS A 1 193 ? -11.703 -4.266 21.188 1 95.81 193 LYS A C 1
ATOM 1466 O O . LYS A 1 193 ? -12.57 -5.102 20.938 1 95.81 193 LYS A O 1
ATOM 1471 N N . VAL A 1 194 ? -10.672 -4.062 20.438 1 96.94 194 VAL A N 1
ATOM 1472 C CA . VAL A 1 194 ? -10.508 -4.777 19.172 1 96.94 194 VAL A CA 1
ATOM 1473 C C . VAL A 1 194 ? -10.359 -6.273 19.438 1 96.94 194 VAL A C 1
ATOM 1475 O O . VAL A 1 194 ? -10.969 -7.094 18.75 1 96.94 194 VAL A O 1
ATOM 1478 N N . ARG A 1 195 ? -9.586 -6.613 20.422 1 96.38 195 ARG A N 1
ATOM 1479 C CA . ARG A 1 195 ? -9.367 -8.016 20.781 1 96.38 195 ARG A CA 1
ATOM 1480 C C . ARG A 1 195 ? -10.688 -8.695 21.141 1 96.38 195 ARG A C 1
ATOM 1482 O O . ARG A 1 195 ? -10.953 -9.812 20.688 1 96.38 195 ARG A O 1
ATOM 1489 N N . ARG A 1 196 ? -11.516 -8.07 21.922 1 96.94 196 ARG A N 1
ATOM 1490 C CA . ARG A 1 196 ? -12.805 -8.633 22.312 1 96.94 196 ARG A CA 1
ATOM 1491 C C . ARG A 1 196 ? -13.672 -8.906 21.094 1 96.94 196 ARG A C 1
ATOM 1493 O O . ARG A 1 196 ? -14.312 -9.953 21 1 96.94 196 ARG A O 1
ATOM 1500 N N . VAL A 1 197 ? -13.695 -7.965 20.203 1 98.25 197 VAL A N 1
ATOM 1501 C CA . VAL A 1 197 ? -14.492 -8.117 18.984 1 98.25 197 VAL A CA 1
ATOM 1502 C C . VAL A 1 197 ? -14 -9.312 18.188 1 98.25 197 VAL A C 1
ATOM 1504 O O . VAL A 1 197 ? -14.797 -10.125 17.719 1 98.25 197 VAL A O 1
ATOM 1507 N N . LEU A 1 198 ? -12.695 -9.43 18.016 1 98.06 198 LEU A N 1
ATOM 1508 C CA . LEU A 1 198 ? -12.109 -10.531 17.25 1 98.06 198 LEU A CA 1
ATOM 1509 C C . LEU A 1 198 ? -12.445 -11.875 17.891 1 98.06 198 LEU A C 1
ATOM 1511 O O . LEU A 1 198 ? -12.734 -12.844 17.203 1 98.06 198 LEU A O 1
ATOM 1515 N N . GLN A 1 199 ? -12.383 -11.906 19.172 1 97.56 199 GLN A N 1
ATOM 1516 C CA . GLN A 1 199 ? -12.695 -13.133 19.906 1 97.56 199 GLN A CA 1
ATOM 1517 C C . GLN A 1 199 ? -14.156 -13.523 19.719 1 97.56 199 GLN A C 1
ATOM 1519 O O . GLN A 1 199 ? -14.461 -14.68 19.422 1 97.56 199 GLN A O 1
ATOM 1524 N N . ARG A 1 200 ? -15.023 -12.594 19.859 1 97.81 200 ARG A N 1
ATOM 1525 C CA . ARG A 1 200 ? -16.453 -12.844 19.719 1 97.81 200 ARG A CA 1
ATOM 1526 C C . ARG A 1 200 ? -16.766 -13.375 18.328 1 97.81 200 ARG A C 1
ATOM 1528 O O . ARG A 1 200 ? -17.641 -14.227 18.156 1 97.81 200 ARG A O 1
ATOM 1535 N N . LEU A 1 201 ? -16.047 -12.922 17.344 1 97.94 201 LEU A N 1
ATOM 1536 C CA . LEU A 1 201 ? -16.344 -13.281 15.961 1 97.94 201 LEU A CA 1
ATOM 1537 C C . LEU A 1 201 ? -15.57 -14.531 15.555 1 97.94 201 LEU A C 1
ATOM 1539 O O . LEU A 1 201 ? -15.695 -14.992 14.414 1 97.94 201 LEU A O 1
ATOM 1543 N N . GLY A 1 202 ? -14.727 -15.047 16.438 1 96.81 202 GLY A N 1
ATOM 1544 C CA . GLY A 1 202 ? -13.922 -16.219 16.125 1 96.81 202 GLY A CA 1
ATOM 1545 C C . GLY A 1 202 ? -12.773 -15.914 15.172 1 96.81 202 GLY A C 1
ATOM 1546 O O . GLY A 1 202 ? -12.328 -16.797 14.438 1 96.81 202 GLY A O 1
ATOM 1547 N N . LEU A 1 203 ? -12.336 -14.664 15.125 1 97.19 203 LEU A N 1
ATOM 1548 C CA . LEU A 1 203 ? -11.289 -14.234 14.203 1 97.19 203 LEU A CA 1
ATOM 1549 C C . LEU A 1 203 ? -9.938 -14.18 14.898 1 97.19 203 LEU A C 1
ATOM 1551 O O . LEU A 1 203 ? -8.906 -13.977 14.258 1 97.19 203 LEU A O 1
ATOM 1555 N N . ALA A 1 204 ? -9.875 -14.398 16.203 1 96.06 204 ALA A N 1
ATOM 1556 C CA . ALA A 1 204 ? -8.672 -14.188 17.016 1 96.06 204 ALA A CA 1
ATOM 1557 C C . ALA A 1 204 ? -7.555 -15.133 16.578 1 96.06 204 ALA A C 1
ATOM 1559 O O . ALA A 1 204 ? -6.383 -14.75 16.562 1 96.06 204 ALA A O 1
ATOM 1560 N N . GLU A 1 205 ? -7.855 -16.312 16.156 1 93.38 205 GLU A N 1
ATOM 1561 C CA . GLU A 1 205 ? -6.844 -17.312 15.805 1 93.38 205 GLU A CA 1
ATOM 1562 C C . GLU A 1 205 ? -6.141 -16.953 14.5 1 93.38 205 GLU A C 1
ATOM 1564 O O . GLU A 1 205 ? -4.969 -17.281 14.305 1 93.38 205 GLU A O 1
ATOM 1569 N N . ARG A 1 206 ? -6.84 -16.281 13.656 1 94.31 206 ARG A N 1
ATOM 1570 C CA . ARG A 1 206 ? -6.301 -15.914 12.352 1 94.31 206 ARG A CA 1
ATOM 1571 C C . ARG A 1 206 ? -5.641 -14.539 12.398 1 94.31 206 ARG A C 1
ATOM 1573 O O . ARG A 1 206 ? -4.93 -14.156 11.469 1 94.31 206 ARG A O 1
ATOM 1580 N N . ALA A 1 207 ? -5.879 -13.82 13.492 1 97.5 207 ALA A N 1
ATOM 1581 C CA . ALA A 1 207 ? -5.391 -12.445 13.617 1 97.5 207 ALA A CA 1
ATOM 1582 C C . ALA A 1 207 ? -3.934 -12.414 14.062 1 97.5 207 ALA A C 1
ATOM 1584 O O . ALA A 1 207 ? -3.52 -13.219 14.898 1 97.5 207 ALA A O 1
ATOM 1585 N N . HIS A 1 208 ? -3.162 -11.492 13.516 1 97.69 208 HIS A N 1
ATOM 1586 C CA . HIS A 1 208 ? -1.765 -11.281 13.875 1 97.69 208 HIS A CA 1
ATOM 1587 C C . HIS A 1 208 ? -1.539 -9.859 14.375 1 97.69 208 HIS A C 1
ATOM 1589 O O . HIS A 1 208 ? -1.977 -8.891 13.742 1 97.69 208 HIS A O 1
ATOM 1595 N N . TYR A 1 209 ? -0.936 -9.742 15.547 1 96.94 209 TYR A N 1
ATOM 1596 C CA . TYR A 1 209 ? -0.513 -8.453 16.078 1 96.94 209 TYR A CA 1
ATOM 1597 C C . TYR A 1 209 ? 0.942 -8.164 15.727 1 96.94 209 TYR A C 1
ATOM 1599 O O . TYR A 1 209 ? 1.828 -8.969 16.016 1 96.94 209 TYR A O 1
ATOM 1607 N N . VAL A 1 210 ? 1.188 -7.027 15.07 1 96.81 210 VAL A N 1
ATOM 1608 C CA . VAL A 1 210 ? 2.527 -6.629 14.648 1 96.81 210 VAL A CA 1
ATOM 1609 C C . VAL A 1 210 ? 2.84 -5.23 15.172 1 96.81 210 VAL A C 1
ATOM 1611 O O . VAL A 1 210 ? 2.016 -4.32 15.062 1 96.81 210 VAL A O 1
ATOM 1614 N N . GLU A 1 211 ? 4.043 -5.008 15.734 1 94.56 211 GLU A N 1
ATOM 1615 C CA . GLU A 1 211 ? 4.547 -3.721 16.203 1 94.56 211 GLU A CA 1
ATOM 1616 C C . GLU A 1 211 ? 5.812 -3.316 15.453 1 94.56 211 GLU A C 1
ATOM 1618 O O . GLU A 1 211 ? 6.707 -4.141 15.25 1 94.56 211 GLU A O 1
ATOM 1623 N N . ARG A 1 212 ? 5.785 -2.062 15.031 1 94.81 212 ARG A N 1
ATOM 1624 C CA . ARG A 1 212 ? 6.996 -1.495 14.445 1 94.81 212 ARG A CA 1
ATOM 1625 C C . ARG A 1 212 ? 7.516 -2.365 13.305 1 94.81 212 ARG A C 1
ATOM 1627 O O . ARG A 1 212 ? 8.688 -2.74 13.289 1 94.81 212 ARG A O 1
ATOM 1634 N N . ALA A 1 213 ? 6.547 -2.738 12.43 1 95.5 213 ALA A N 1
ATOM 1635 C CA . ALA A 1 213 ? 6.895 -3.57 11.289 1 95.5 213 ALA A CA 1
ATOM 1636 C C . ALA A 1 213 ? 8.023 -2.941 10.477 1 95.5 213 ALA A C 1
ATOM 1638 O O . ALA A 1 213 ? 8.016 -1.732 10.227 1 95.5 213 ALA A O 1
ATOM 1639 N N . THR A 1 214 ? 9.039 -3.752 10.055 1 96.56 214 THR A N 1
ATOM 1640 C CA . THR A 1 214 ? 10.172 -3.469 9.18 1 96.56 214 THR A CA 1
ATOM 1641 C C . THR A 1 214 ? 11.242 -2.668 9.922 1 96.56 214 THR A C 1
ATOM 1643 O O . THR A 1 214 ? 12.32 -2.408 9.375 1 96.56 214 THR A O 1
ATOM 1646 N N . MET A 1 215 ? 10.883 -2.217 11.141 1 94.94 215 MET A N 1
ATOM 1647 C CA . MET A 1 215 ? 11.852 -1.477 11.938 1 94.94 215 MET A CA 1
ATOM 1648 C C . MET A 1 215 ? 12.75 -2.428 12.727 1 94.94 215 MET A C 1
ATOM 1650 O O . MET A 1 215 ? 12.477 -3.629 12.789 1 94.94 215 MET A O 1
ATOM 1654 N N . HIS A 1 216 ? 13.82 -1.899 13.328 1 92.38 216 HIS A N 1
ATOM 1655 C CA . HIS A 1 216 ? 14.797 -2.705 14.047 1 92.38 216 HIS A CA 1
ATOM 1656 C C . HIS A 1 216 ? 14.172 -3.352 15.281 1 92.38 216 HIS A C 1
ATOM 1658 O O . HIS A 1 216 ? 14.555 -4.453 15.672 1 92.38 216 HIS A O 1
ATOM 1664 N N . ASN A 1 217 ? 13.195 -2.693 15.875 1 93.06 217 ASN A N 1
ATOM 1665 C CA . ASN A 1 217 ? 12.555 -3.195 17.094 1 93.06 217 ASN A CA 1
ATOM 1666 C C . ASN A 1 217 ? 11.203 -3.846 16.781 1 93.06 217 ASN A C 1
ATOM 1668 O O . ASN A 1 217 ? 10.297 -3.826 17.609 1 93.06 217 ASN A O 1
ATOM 1672 N N . GLN A 1 218 ? 11.117 -4.418 15.633 1 95.81 218 GLN A N 1
ATOM 1673 C CA . GLN A 1 218 ? 9.93 -5.141 15.203 1 95.81 218 GLN A CA 1
ATOM 1674 C C . GLN A 1 218 ? 9.547 -6.223 16.203 1 95.81 218 GLN A C 1
ATOM 1676 O O . GLN A 1 218 ? 10.406 -6.922 16.734 1 95.81 218 GLN A O 1
ATOM 1681 N N . GLN A 1 219 ? 8.203 -6.371 16.484 1 94.62 219 GLN A N 1
ATOM 1682 C CA . GLN A 1 219 ? 7.688 -7.477 17.281 1 94.62 219 GLN A CA 1
ATOM 1683 C C . GLN A 1 219 ? 6.406 -8.047 16.672 1 94.62 219 GLN A C 1
ATOM 1685 O O . GLN A 1 219 ? 5.5 -7.293 16.312 1 94.62 219 GLN A O 1
ATOM 1690 N N . ILE A 1 220 ? 6.422 -9.305 16.562 1 94.88 220 ILE A N 1
ATOM 1691 C CA . ILE A 1 220 ? 5.203 -10.055 16.266 1 94.88 220 ILE A CA 1
ATOM 1692 C C . ILE A 1 220 ? 4.773 -10.836 17.516 1 94.88 220 ILE A C 1
ATOM 1694 O O . ILE A 1 220 ? 5.523 -11.672 18.016 1 94.88 220 ILE A O 1
ATOM 1698 N N . VAL A 1 221 ? 3.592 -10.477 17.984 1 92.31 221 VAL A N 1
ATOM 1699 C CA . VAL A 1 221 ? 3.164 -11.008 19.281 1 92.31 221 VAL A CA 1
ATOM 1700 C C . VAL A 1 221 ? 1.812 -11.703 19.125 1 92.31 221 VAL A C 1
ATOM 1702 O O . VAL A 1 221 ? 0.89 -11.156 18.516 1 92.31 221 VAL A O 1
ATOM 1705 N N . PRO A 1 222 ? 1.759 -12.906 19.641 1 92.5 222 PRO A N 1
ATOM 1706 C CA . PRO A 1 222 ? 0.421 -13.5 19.672 1 92.5 222 PRO A CA 1
ATOM 1707 C C . PRO A 1 222 ? -0.611 -12.609 20.344 1 92.5 222 PRO A C 1
ATOM 1709 O O . PRO A 1 222 ? -0.302 -11.953 21.359 1 92.5 222 PRO A O 1
ATOM 1712 N N . LEU A 1 223 ? -1.778 -12.633 19.766 1 92.12 223 LEU A N 1
ATOM 1713 C CA . LEU A 1 223 ? -2.822 -11.711 20.203 1 92.12 223 LEU A CA 1
ATOM 1714 C C . LEU A 1 223 ? -3.076 -11.844 21.703 1 92.12 223 LEU A C 1
ATOM 1716 O O . LEU A 1 223 ? -3.305 -10.844 22.391 1 92.12 223 LEU A O 1
ATOM 1720 N N . ASP A 1 224 ? -2.992 -13.039 22.234 1 89.31 224 ASP A N 1
ATOM 1721 C CA . ASP A 1 224 ? -3.336 -13.305 23.625 1 89.31 224 ASP A CA 1
ATOM 1722 C C . ASP A 1 224 ? -2.176 -12.953 24.562 1 89.31 224 ASP A C 1
ATOM 1724 O O . ASP A 1 224 ? -2.328 -12.961 25.781 1 89.31 224 ASP A O 1
ATOM 1728 N N . GLN A 1 225 ? -1.032 -12.586 23.953 1 91.56 225 GLN A N 1
ATOM 1729 C CA . GLN A 1 225 ? 0.147 -12.266 24.75 1 91.56 225 GLN A CA 1
ATOM 1730 C C . GLN A 1 225 ? 0.456 -10.773 24.719 1 91.56 225 GLN A C 1
ATOM 1732 O O . GLN A 1 225 ? 1.414 -10.312 25.344 1 91.56 225 GLN A O 1
ATOM 1737 N N . VAL A 1 226 ? -0.341 -10.141 24 1 90.19 226 VAL A N 1
ATOM 1738 C CA . VAL A 1 226 ? -0.122 -8.703 23.906 1 90.19 226 VAL A CA 1
ATOM 1739 C C . VAL A 1 226 ? -0.528 -8.031 25.219 1 90.19 226 VAL A C 1
ATOM 1741 O O . VAL A 1 226 ? -1.602 -8.305 25.766 1 90.19 226 VAL A O 1
ATOM 1744 N N . ASP A 1 227 ? 0.367 -7.227 25.719 1 83.69 227 ASP A N 1
ATOM 1745 C CA . ASP A 1 227 ? 0.008 -6.352 26.828 1 83.69 227 ASP A CA 1
ATOM 1746 C C . ASP A 1 227 ? -0.766 -5.129 26.328 1 83.69 227 ASP A C 1
ATOM 1748 O O . ASP A 1 227 ? -0.21 -4.273 25.641 1 83.69 227 ASP A O 1
ATOM 1752 N N . PRO A 1 228 ? -2.008 -5.078 26.766 1 73.5 228 PRO A N 1
ATOM 1753 C CA . PRO A 1 228 ? -2.848 -3.99 26.266 1 73.5 228 PRO A CA 1
ATOM 1754 C C . PRO A 1 228 ? -2.287 -2.607 26.594 1 73.5 228 PRO A C 1
ATOM 1756 O O . PRO A 1 228 ? -2.467 -1.666 25.812 1 73.5 228 PRO A O 1
ATOM 1759 N N . LEU A 1 229 ? -1.658 -2.445 27.672 1 69.62 229 LEU A N 1
ATOM 1760 C CA . LEU A 1 229 ? -1.17 -1.147 28.141 1 69.62 229 LEU A CA 1
ATOM 1761 C C . LEU A 1 229 ? 0.108 -0.759 27.406 1 69.62 229 LEU A C 1
ATOM 1763 O O . LEU A 1 229 ? 0.504 0.409 27.406 1 69.62 229 LEU A O 1
ATOM 1767 N N . ALA A 1 230 ? 0.562 -1.669 26.703 1 67.56 230 ALA A N 1
ATOM 1768 C CA . ALA A 1 230 ? 1.86 -1.402 26.094 1 67.56 230 ALA A CA 1
ATOM 1769 C C . ALA A 1 230 ? 1.744 -1.339 24.562 1 67.56 230 ALA A C 1
ATOM 1771 O O . ALA A 1 230 ? 2.756 -1.306 23.859 1 67.56 230 ALA A O 1
ATOM 1772 N N . SER A 1 231 ? 0.637 -1.251 24.109 1 71.88 231 SER A N 1
ATOM 1773 C CA . SER A 1 231 ? 0.531 -1.246 22.656 1 71.88 231 SER A CA 1
ATOM 1774 C C . SER A 1 231 ? 1.031 0.069 22.062 1 71.88 231 SER A C 1
ATOM 1776 O O . SER A 1 231 ? 0.412 1.117 22.266 1 71.88 231 SER A O 1
ATOM 1778 N N . PRO A 1 232 ? 2.131 -0.017 21.391 1 73.69 232 PRO A N 1
ATOM 1779 C CA . PRO A 1 232 ? 2.725 1.218 20.875 1 73.69 232 PRO A CA 1
ATOM 1780 C C . PRO A 1 232 ? 1.934 1.811 19.719 1 73.69 232 PRO A C 1
ATOM 1782 O O . PRO A 1 232 ? 1.045 1.151 19.172 1 73.69 232 PRO A O 1
ATOM 1785 N N . TYR A 1 233 ? 2.26 3.029 19.328 1 76.38 233 TYR A N 1
ATOM 1786 C CA . TYR A 1 233 ? 1.67 3.775 18.219 1 76.38 233 TYR A CA 1
ATOM 1787 C C . TYR A 1 233 ? 1.866 3.037 16.906 1 76.38 233 TYR A C 1
ATOM 1789 O O . TYR A 1 233 ? 0.965 3.008 16.062 1 76.38 233 TYR A O 1
ATOM 1797 N N . PHE A 1 234 ? 2.947 2.387 16.797 1 86.62 234 PHE A N 1
ATOM 1798 C CA . PHE A 1 234 ? 3.271 1.699 15.547 1 86.62 234 PHE A CA 1
ATOM 1799 C C . PHE A 1 234 ? 2.865 0.232 15.617 1 86.62 234 PHE A C 1
ATOM 1801 O O . PHE A 1 234 ? 3.705 -0.657 15.461 1 86.62 234 PHE A O 1
ATOM 1808 N N . SER A 1 235 ? 1.547 0.004 15.867 1 93.5 235 SER A N 1
ATOM 1809 C CA . SER A 1 235 ? 1.028 -1.358 15.922 1 93.5 235 SER A CA 1
ATOM 1810 C C . SER A 1 235 ? -0.26 -1.494 15.117 1 93.5 235 SER A C 1
ATOM 1812 O O . SER A 1 235 ? -0.979 -0.513 14.914 1 93.5 235 SER A O 1
ATOM 1814 N N . MET A 1 236 ? -0.492 -2.686 14.656 1 96 236 MET A N 1
ATOM 1815 C CA . MET A 1 236 ? -1.74 -2.988 13.961 1 96 236 MET A CA 1
ATOM 1816 C C . MET A 1 236 ? -2.055 -4.48 14.031 1 96 236 MET A C 1
ATOM 1818 O O . MET A 1 236 ? -1.2 -5.281 14.406 1 96 236 MET A O 1
ATOM 1822 N N . ILE A 1 237 ? -3.295 -4.801 13.781 1 98.06 237 ILE A N 1
ATOM 1823 C CA . ILE A 1 237 ? -3.736 -6.188 13.68 1 98.06 237 ILE A CA 1
ATOM 1824 C C . ILE A 1 237 ? -4.074 -6.516 12.227 1 98.06 237 ILE A C 1
ATOM 1826 O O . ILE A 1 237 ? -4.766 -5.75 11.555 1 98.06 237 ILE A O 1
ATOM 1830 N N . LEU A 1 238 ? -3.549 -7.566 11.711 1 98.44 238 LEU A N 1
ATOM 1831 C CA . LEU A 1 238 ? -3.938 -8.109 10.414 1 98.44 238 LEU A CA 1
ATOM 1832 C C . LEU A 1 238 ? -4.785 -9.367 10.586 1 98.44 238 LEU A C 1
ATOM 1834 O O . LEU A 1 238 ? -4.453 -10.242 11.391 1 98.44 238 LEU A O 1
ATOM 1838 N N . VAL A 1 239 ? -5.863 -9.43 9.891 1 98.5 239 VAL A N 1
ATOM 1839 C CA . VAL A 1 239 ? -6.684 -10.633 9.734 1 98.5 239 VAL A CA 1
ATOM 1840 C C . VAL A 1 239 ? -6.66 -11.086 8.281 1 98.5 239 VAL A C 1
ATOM 1842 O O . VAL A 1 239 ? -7.523 -10.703 7.488 1 98.5 239 VAL A O 1
ATOM 1845 N N . PRO A 1 240 ? -5.664 -11.914 7.918 1 98.12 240 PRO A N 1
ATOM 1846 C CA . PRO A 1 240 ? -5.551 -12.352 6.527 1 98.12 240 PRO A CA 1
ATOM 1847 C C . PRO A 1 240 ? -6.77 -13.148 6.059 1 98.12 240 PRO A C 1
ATOM 1849 O O . PRO A 1 240 ? -7.445 -13.789 6.871 1 98.12 240 PRO A O 1
ATOM 1852 N N . GLY A 1 241 ? -7.055 -13.039 4.754 1 97.19 241 GLY A N 1
ATOM 1853 C CA . GLY A 1 241 ? -8.086 -13.891 4.188 1 97.19 241 GLY A CA 1
ATOM 1854 C C . GLY A 1 241 ? -7.727 -15.367 4.219 1 97.19 241 GLY A C 1
ATOM 1855 O O . GLY A 1 241 ? -6.578 -15.719 4.492 1 97.19 241 GLY A O 1
ATOM 1856 N N . GLU A 1 242 ? -8.727 -16.188 3.947 1 95.25 242 GLU A N 1
ATOM 1857 C CA . GLU A 1 242 ? -8.477 -17.625 3.885 1 95.25 242 GLU A CA 1
ATOM 1858 C C . GLU A 1 242 ? -7.535 -17.969 2.732 1 95.25 242 GLU A C 1
ATOM 1860 O O . GLU A 1 242 ? -7.738 -17.531 1.603 1 95.25 242 GLU A O 1
ATOM 1865 N N . LYS A 1 243 ? -6.562 -18.703 3.104 1 94.75 243 LYS A N 1
ATOM 1866 C CA . LYS A 1 243 ? -5.602 -19.141 2.096 1 94.75 243 LYS A CA 1
ATOM 1867 C C . LYS A 1 243 ? -6.301 -19.875 0.955 1 94.75 243 LYS A C 1
ATOM 1869 O O . LYS A 1 243 ? -7.191 -20.703 1.19 1 94.75 243 LYS A O 1
ATOM 1874 N N . TRP A 1 244 ? -5.895 -19.547 -0.248 1 92.31 244 TRP A N 1
ATOM 1875 C CA . TRP A 1 244 ? -6.402 -20.281 -1.402 1 92.31 244 TRP A CA 1
ATOM 1876 C C . TRP A 1 244 ? -5.797 -21.672 -1.472 1 92.31 244 TRP A C 1
ATOM 1878 O O . TRP A 1 244 ? -4.574 -21.828 -1.446 1 92.31 244 TRP A O 1
ATOM 1888 N N . ARG A 1 245 ? -6.602 -22.75 -1.58 1 85.56 245 ARG A N 1
ATOM 1889 C CA . ARG A 1 245 ? -6.133 -24.125 -1.493 1 85.56 245 ARG A CA 1
ATOM 1890 C C . ARG A 1 245 ? -5.887 -24.719 -2.881 1 85.56 245 ARG A C 1
ATOM 1892 O O . ARG A 1 245 ? -5.57 -25.891 -3.014 1 85.56 245 ARG A O 1
ATOM 1899 N N . GLY A 1 246 ? -6 -23.969 -3.945 1 80.81 246 GLY A N 1
ATOM 1900 C CA . GLY A 1 246 ? -5.648 -24.484 -5.258 1 80.81 246 GLY A CA 1
ATOM 1901 C C . GLY A 1 246 ? -4.176 -24.328 -5.586 1 80.81 246 GLY A C 1
ATOM 1902 O O . GLY A 1 246 ? -3.432 -23.703 -4.832 1 80.81 246 GLY A O 1
ATOM 1903 N N . MET B 1 1 ? 24.25 -25.406 0.448 1 91.88 1 MET B N 1
ATOM 1904 C CA . MET B 1 1 ? 23.141 -24.719 1.116 1 91.88 1 MET B CA 1
ATOM 1905 C C . MET B 1 1 ? 22.078 -24.281 0.111 1 91.88 1 MET B C 1
ATOM 1907 O O . MET B 1 1 ? 22.391 -24 -1.047 1 91.88 1 MET B O 1
ATOM 1911 N N . LYS B 1 2 ? 20.812 -24.438 0.379 1 97.69 2 LYS B N 1
ATOM 1912 C CA . LYS B 1 2 ? 19.734 -24.078 -0.535 1 97.69 2 LYS B CA 1
ATOM 1913 C C . LYS B 1 2 ? 19.672 -22.562 -0.754 1 97.69 2 LYS B C 1
ATOM 1915 O O . LYS B 1 2 ? 20.141 -21.797 0.086 1 97.69 2 LYS B O 1
ATOM 1920 N N . GLY B 1 3 ? 19.281 -22.141 -1.931 1 98.69 3 GLY B N 1
ATOM 1921 C CA . GLY B 1 3 ? 19.078 -20.719 -2.195 1 98.69 3 GLY B CA 1
ATOM 1922 C C . GLY B 1 3 ? 17.875 -20.156 -1.476 1 98.69 3 GLY B C 1
ATOM 1923 O O . GLY B 1 3 ? 17.062 -20.891 -0.903 1 98.69 3 GLY B O 1
ATOM 1924 N N . ARG B 1 4 ? 17.844 -18.922 -1.458 1 98.69 4 ARG B N 1
ATOM 1925 C CA . ARG B 1 4 ? 16.719 -18.219 -0.865 1 98.69 4 ARG B CA 1
ATOM 1926 C C . ARG B 1 4 ? 15.68 -17.844 -1.927 1 98.69 4 ARG B C 1
ATOM 1928 O O . ARG B 1 4 ? 16.047 -17.5 -3.053 1 98.69 4 ARG B O 1
ATOM 1935 N N . LEU B 1 5 ? 14.414 -17.922 -1.513 1 98.94 5 LEU B N 1
ATOM 1936 C CA . LEU B 1 5 ? 13.312 -17.406 -2.316 1 98.94 5 LEU B CA 1
ATOM 1937 C C . LEU B 1 5 ? 13.023 -15.945 -1.977 1 98.94 5 LEU B C 1
ATOM 1939 O O . LEU B 1 5 ? 12.641 -15.625 -0.849 1 98.94 5 LEU B O 1
ATOM 1943 N N . LEU B 1 6 ? 13.188 -15.07 -2.947 1 98.94 6 LEU B N 1
ATOM 1944 C CA . LEU B 1 6 ? 12.961 -13.641 -2.762 1 98.94 6 LEU B CA 1
ATOM 1945 C C . LEU B 1 6 ? 11.711 -13.188 -3.508 1 98.94 6 LEU B C 1
ATOM 1947 O O . LEU B 1 6 ? 11.641 -13.289 -4.734 1 98.94 6 LEU B O 1
ATOM 1951 N N . GLY B 1 7 ? 10.648 -12.852 -2.779 1 98.94 7 GLY B N 1
ATOM 1952 C CA . GLY B 1 7 ? 9.484 -12.203 -3.371 1 98.94 7 GLY B CA 1
ATOM 1953 C C . GLY B 1 7 ? 9.578 -10.695 -3.357 1 98.94 7 GLY B C 1
ATOM 1954 O O . GLY B 1 7 ? 9.508 -10.07 -2.295 1 98.94 7 GLY B O 1
ATOM 1955 N N . LEU B 1 8 ? 9.664 -10.07 -4.527 1 98.94 8 LEU B N 1
ATOM 1956 C CA . LEU B 1 8 ? 9.984 -8.648 -4.594 1 98.94 8 LEU B CA 1
ATOM 1957 C C . LEU B 1 8 ? 8.852 -7.867 -5.242 1 98.94 8 LEU B C 1
ATOM 1959 O O . LEU B 1 8 ? 8.523 -8.094 -6.41 1 98.94 8 LEU B O 1
ATOM 1963 N N . GLY B 1 9 ? 8.211 -6.957 -4.438 1 98.88 9 GLY B N 1
ATOM 1964 C CA . GLY B 1 9 ? 7.32 -5.98 -5.039 1 98.88 9 GLY B CA 1
ATOM 1965 C C . GLY B 1 9 ? 8.055 -4.887 -5.797 1 98.88 9 GLY B C 1
ATOM 1966 O O . GLY B 1 9 ? 8.922 -4.215 -5.238 1 98.88 9 GLY B O 1
ATOM 1967 N N . VAL B 1 10 ? 7.605 -4.652 -7.047 1 98.81 10 VAL B N 1
ATOM 1968 C CA . VAL B 1 10 ? 8.43 -3.756 -7.852 1 98.81 10 VAL B CA 1
ATOM 1969 C C . VAL B 1 10 ? 7.648 -2.486 -8.172 1 98.81 10 VAL B C 1
ATOM 1971 O O . VAL B 1 10 ? 8.102 -1.651 -8.961 1 98.81 10 VAL B O 1
ATOM 1974 N N . GLY B 1 11 ? 6.445 -2.338 -7.559 1 98.44 11 GLY B N 1
ATOM 1975 C CA . GLY B 1 11 ? 5.656 -1.129 -7.742 1 98.44 11 GLY B CA 1
ATOM 1976 C C . GLY B 1 11 ? 4.613 -1.256 -8.836 1 98.44 11 GLY B C 1
ATOM 1977 O O . GLY B 1 11 ? 4.523 -2.293 -9.5 1 98.44 11 GLY B O 1
ATOM 1978 N N . PRO B 1 12 ? 3.914 -0.186 -9.07 1 97.94 12 PRO B N 1
ATOM 1979 C CA . PRO B 1 12 ? 2.709 -0.28 -9.898 1 97.94 12 PRO B CA 1
ATOM 1980 C C . PRO B 1 12 ? 2.988 -0.049 -11.383 1 97.94 12 PRO B C 1
ATOM 1982 O O . PRO B 1 12 ? 2.119 -0.293 -12.219 1 97.94 12 PRO B O 1
ATOM 1985 N N . GLY B 1 13 ? 4.188 0.425 -11.742 1 97.56 13 GLY B N 1
ATOM 1986 C CA . GLY B 1 13 ? 4.418 0.666 -13.156 1 97.56 13 GLY B CA 1
ATOM 1987 C C . GLY B 1 13 ? 5.645 1.514 -13.43 1 97.56 13 GLY B C 1
ATOM 1988 O O . GLY B 1 13 ? 6.531 1.111 -14.188 1 97.56 13 GLY B O 1
ATOM 1989 N N . ASP B 1 14 ? 5.699 2.721 -12.812 1 98.31 14 ASP B N 1
ATOM 1990 C CA . ASP B 1 14 ? 6.859 3.602 -12.898 1 98.31 14 ASP B CA 1
ATOM 1991 C C . ASP B 1 14 ? 8.117 2.906 -12.367 1 98.31 14 ASP B C 1
ATOM 1993 O O . ASP B 1 14 ? 8.172 2.51 -11.203 1 98.31 14 ASP B O 1
ATOM 1997 N N . PRO B 1 15 ? 9.117 2.758 -13.195 1 98.38 15 PRO B N 1
ATOM 1998 C CA . PRO B 1 15 ? 10.312 2.029 -12.766 1 98.38 15 PRO B CA 1
ATOM 1999 C C . PRO B 1 15 ? 11 2.676 -11.562 1 98.38 15 PRO B C 1
ATOM 2001 O O . PRO B 1 15 ? 11.75 2.008 -10.844 1 98.38 15 PRO B O 1
ATOM 2004 N N . GLU B 1 16 ? 10.727 3.869 -11.289 1 98.69 16 GLU B N 1
ATOM 2005 C CA . GLU B 1 16 ? 11.367 4.551 -10.172 1 98.69 16 GLU B CA 1
ATOM 2006 C C . GLU B 1 16 ? 10.617 4.285 -8.867 1 98.69 16 GLU B C 1
ATOM 2008 O O . GLU B 1 16 ? 11.062 4.703 -7.793 1 98.69 16 GLU B O 1
ATOM 2013 N N . LEU B 1 17 ? 9.516 3.568 -8.938 1 98.88 17 LEU B N 1
ATOM 2014 C CA . LEU B 1 17 ? 8.766 3.334 -7.707 1 98.88 17 LEU B CA 1
ATOM 2015 C C . LEU B 1 17 ? 9.164 2.01 -7.066 1 98.88 17 LEU B C 1
ATOM 2017 O O . LEU B 1 17 ? 8.555 1.58 -6.086 1 98.88 17 LEU B O 1
ATOM 2021 N N . ILE B 1 18 ? 10.203 1.356 -7.562 1 98.88 18 ILE B N 1
ATOM 2022 C CA . ILE B 1 18 ? 10.805 0.222 -6.875 1 98.88 18 ILE B CA 1
ATOM 2023 C C . ILE B 1 18 ? 11.594 0.715 -5.66 1 98.88 18 ILE B C 1
ATOM 2025 O O . ILE B 1 18 ? 12.18 1.799 -5.695 1 98.88 18 ILE B O 1
ATOM 2029 N N . THR B 1 19 ? 11.57 -0.013 -4.555 1 98.94 19 THR B N 1
ATOM 2030 C CA . THR B 1 19 ? 12.281 0.373 -3.34 1 98.94 19 THR B CA 1
ATOM 2031 C C . THR B 1 19 ? 13.773 0.069 -3.467 1 98.94 19 THR B C 1
ATOM 2033 O O . THR B 1 19 ? 14.172 -0.778 -4.27 1 98.94 19 THR B O 1
ATOM 2036 N N . LEU B 1 20 ? 14.547 0.686 -2.645 1 98.88 20 LEU B N 1
ATOM 2037 C CA . LEU B 1 20 ? 15.977 0.418 -2.6 1 98.88 20 LEU B CA 1
ATOM 2038 C C . LEU B 1 20 ? 16.25 -1.041 -2.244 1 98.88 20 LEU B C 1
ATOM 2040 O O . LEU B 1 20 ? 17.125 -1.679 -2.842 1 98.88 20 LEU B O 1
ATOM 2044 N N . LYS B 1 21 ? 15.531 -1.565 -1.345 1 98.88 21 LYS B N 1
ATOM 2045 C CA . LYS B 1 21 ? 15.719 -2.934 -0.87 1 98.88 21 LYS B CA 1
ATOM 2046 C C . LYS B 1 21 ? 15.414 -3.943 -1.972 1 98.88 21 LYS B C 1
ATOM 2048 O O . LYS B 1 21 ? 16.188 -4.875 -2.199 1 98.88 21 LYS B O 1
ATOM 2053 N N . ALA B 1 22 ? 14.227 -3.74 -2.609 1 98.94 22 ALA B N 1
ATOM 2054 C CA . ALA B 1 22 ? 13.867 -4.637 -3.703 1 98.94 22 ALA B CA 1
ATOM 2055 C C . ALA B 1 22 ? 14.906 -4.598 -4.816 1 98.94 22 ALA B C 1
ATOM 2057 O O . ALA B 1 22 ? 15.281 -5.637 -5.359 1 98.94 22 ALA B O 1
ATOM 2058 N N . LEU B 1 23 ? 15.359 -3.426 -5.129 1 98.88 23 LEU B N 1
ATOM 2059 C CA . LEU B 1 23 ? 16.359 -3.277 -6.184 1 98.88 23 LEU B CA 1
ATOM 2060 C C . LEU B 1 23 ? 17.656 -3.973 -5.805 1 98.88 23 LEU B C 1
ATOM 2062 O O . LEU B 1 23 ? 18.234 -4.691 -6.617 1 98.88 23 LEU B O 1
ATOM 2066 N N . ARG B 1 24 ? 18.109 -3.744 -4.605 1 98.81 24 ARG B N 1
ATOM 2067 C CA . ARG B 1 24 ? 19.344 -4.359 -4.129 1 98.81 24 ARG B CA 1
ATOM 2068 C C . ARG B 1 24 ? 19.266 -5.883 -4.199 1 98.81 24 ARG B C 1
ATOM 2070 O O . ARG B 1 24 ? 20.172 -6.535 -4.715 1 98.81 24 ARG B O 1
ATOM 2077 N N . LEU B 1 25 ? 18.188 -6.449 -3.725 1 98.81 25 LEU B N 1
ATOM 2078 C CA . LEU B 1 25 ? 18.016 -7.898 -3.715 1 98.81 25 LEU B CA 1
ATOM 2079 C C . LEU B 1 25 ? 17.844 -8.438 -5.133 1 98.81 25 LEU B C 1
ATOM 2081 O O . LEU B 1 25 ? 18.344 -9.516 -5.461 1 98.81 25 LEU B O 1
ATOM 2085 N N . LEU B 1 26 ? 17.141 -7.668 -5.93 1 98.88 26 LEU B N 1
ATOM 2086 C CA . LEU B 1 26 ? 16.969 -8.039 -7.332 1 98.88 26 LEU B CA 1
ATOM 2087 C C . LEU B 1 26 ? 18.312 -8.172 -8.031 1 98.88 26 LEU B C 1
ATOM 2089 O O . LEU B 1 26 ? 18.578 -9.18 -8.688 1 98.88 26 LEU B O 1
ATOM 2093 N N . GLN B 1 27 ? 19.141 -7.23 -7.832 1 98.56 27 GLN B N 1
ATOM 2094 C CA . GLN B 1 27 ? 20.422 -7.176 -8.523 1 98.56 27 GLN B CA 1
ATOM 2095 C C . GLN B 1 27 ? 21.375 -8.242 -7.996 1 98.56 27 GLN B C 1
ATOM 2097 O O . GLN B 1 27 ? 22.266 -8.688 -8.711 1 98.56 27 GLN B O 1
ATOM 2102 N N . SER B 1 28 ? 21.172 -8.672 -6.82 1 98 28 SER B N 1
ATOM 2103 C CA . SER B 1 28 ? 22.062 -9.648 -6.215 1 98 28 SER B CA 1
ATOM 2104 C C . SER B 1 28 ? 21.625 -11.07 -6.535 1 98 28 SER B C 1
ATOM 2106 O O . SER B 1 28 ? 22.391 -12.023 -6.328 1 98 28 SER B O 1
ATOM 2108 N N . ALA B 1 29 ? 20.438 -11.297 -6.996 1 98.62 29 ALA B N 1
ATOM 2109 C CA . ALA B 1 29 ? 19.922 -12.641 -7.242 1 98.62 29 ALA B CA 1
ATOM 2110 C C . ALA B 1 29 ? 20.422 -13.188 -8.57 1 98.62 29 ALA B C 1
ATOM 2112 O O . ALA B 1 29 ? 20.281 -12.547 -9.617 1 98.62 29 ALA B O 1
ATOM 2113 N N . PRO B 1 30 ? 20.969 -14.367 -8.594 1 98.62 30 PRO B N 1
ATOM 2114 C CA . PRO B 1 30 ? 21.453 -14.953 -9.844 1 98.62 30 PRO B CA 1
ATOM 2115 C C . PRO B 1 30 ? 20.328 -15.352 -10.789 1 98.62 30 PRO B C 1
ATOM 2117 O O . PRO B 1 30 ? 20.516 -15.43 -12 1 98.62 30 PRO B O 1
ATOM 2120 N N . VAL B 1 31 ? 19.156 -15.656 -10.258 1 98.81 31 VAL B N 1
ATOM 2121 C CA . VAL B 1 31 ? 18 -16.047 -11.062 1 98.81 31 VAL B CA 1
ATOM 2122 C C . VAL B 1 31 ? 16.844 -15.102 -10.805 1 98.81 31 VAL B C 1
ATOM 2124 O O . VAL B 1 31 ? 16.516 -14.797 -9.656 1 98.81 31 VAL B O 1
ATOM 2127 N N . VAL B 1 32 ? 16.266 -14.625 -11.898 1 98.81 32 VAL B N 1
ATOM 2128 C CA . VAL B 1 32 ? 15.117 -13.727 -11.812 1 98.81 32 VAL B CA 1
ATOM 2129 C C . VAL B 1 32 ? 13.906 -14.375 -12.492 1 98.81 32 VAL B C 1
ATOM 2131 O O . VAL B 1 32 ? 13.914 -14.602 -13.703 1 98.81 32 VAL B O 1
ATOM 2134 N N . GLY B 1 33 ? 12.914 -14.727 -11.672 1 98.69 33 GLY B N 1
ATOM 2135 C CA . GLY B 1 33 ? 11.648 -15.234 -12.172 1 98.69 33 GLY B CA 1
ATOM 2136 C C . GLY B 1 33 ? 10.609 -14.148 -12.375 1 98.69 33 GLY B C 1
ATOM 2137 O O . GLY B 1 33 ? 10.508 -13.219 -11.57 1 98.69 33 GLY B O 1
ATOM 2138 N N . TYR B 1 34 ? 9.852 -14.219 -13.453 1 98.38 34 TYR B N 1
ATOM 2139 C CA . TYR B 1 34 ? 8.781 -13.258 -13.719 1 98.38 34 TYR B CA 1
ATOM 2140 C C . TYR B 1 34 ? 7.633 -13.922 -14.477 1 98.38 34 TYR B C 1
ATOM 2142 O O . TYR B 1 34 ? 7.855 -14.773 -15.336 1 98.38 34 TYR B O 1
ATOM 2150 N N . PHE B 1 35 ? 6.461 -13.523 -14.133 1 97.19 35 PHE B N 1
ATOM 2151 C CA . PHE B 1 35 ? 5.266 -14.031 -14.805 1 97.19 35 PHE B CA 1
ATOM 2152 C C . PHE B 1 35 ? 5.059 -13.328 -16.141 1 97.19 35 PHE B C 1
ATOM 2154 O O . PHE B 1 35 ? 5.266 -12.117 -16.25 1 97.19 35 PHE B O 1
ATOM 2161 N N . VAL B 1 36 ? 4.562 -14.109 -17.125 1 95.94 36 VAL B N 1
ATOM 2162 C CA . VAL B 1 36 ? 4.375 -13.531 -18.453 1 95.94 36 VAL B CA 1
ATOM 2163 C C . VAL B 1 36 ? 3.291 -14.297 -19.203 1 95.94 36 VAL B C 1
ATOM 2165 O O . VAL B 1 36 ? 3.207 -15.523 -19.109 1 95.94 36 VAL B O 1
ATOM 2168 N N . ALA B 1 37 ? 2.467 -13.523 -19.891 1 92.44 37 ALA B N 1
ATOM 2169 C CA . ALA B 1 37 ? 1.488 -14.156 -20.781 1 92.44 37 ALA B CA 1
ATOM 2170 C C . ALA B 1 37 ? 2.176 -14.93 -21.891 1 92.44 37 ALA B C 1
ATOM 2172 O O . ALA B 1 37 ? 3.195 -14.484 -22.438 1 92.44 37 ALA B O 1
ATOM 2173 N N . LYS B 1 38 ? 1.595 -16.016 -22.344 1 92.5 38 LYS B N 1
ATOM 2174 C CA . LYS B 1 38 ? 2.17 -16.891 -23.359 1 92.5 38 LYS B CA 1
ATOM 2175 C C . LYS B 1 38 ? 2.443 -16.109 -24.656 1 92.5 38 LYS B C 1
ATOM 2177 O O . LYS B 1 38 ? 3.504 -16.266 -25.266 1 92.5 38 LYS B O 1
ATOM 2182 N N . ALA B 1 39 ? 1.483 -15.32 -25.016 1 90.19 39 ALA B N 1
ATOM 2183 C CA . ALA B 1 39 ? 1.607 -14.547 -26.25 1 90.19 39 ALA B CA 1
ATOM 2184 C C . ALA B 1 39 ? 2.836 -13.641 -26.219 1 90.19 39 ALA B C 1
ATOM 2186 O O . ALA B 1 39 ? 3.555 -13.516 -27.203 1 90.19 39 ALA B O 1
ATOM 2187 N N . LYS B 1 40 ? 3.111 -13.031 -25.141 1 91.5 40 LYS B N 1
ATOM 2188 C CA . LYS B 1 40 ? 4.277 -12.172 -24.984 1 91.5 40 LYS B CA 1
ATOM 2189 C C . LYS B 1 40 ? 5.562 -12.984 -24.906 1 91.5 40 LYS B C 1
ATOM 2191 O O . LYS B 1 40 ? 6.574 -12.617 -25.5 1 91.5 40 LYS B O 1
ATOM 2196 N N . ALA B 1 41 ? 5.469 -14.031 -24.203 1 92.75 41 ALA B N 1
ATOM 2197 C CA . ALA B 1 41 ? 6.629 -14.914 -24.078 1 92.75 41 ALA B CA 1
ATOM 2198 C C . ALA B 1 41 ? 7.094 -15.398 -25.453 1 92.75 41 ALA B C 1
ATOM 2200 O O . ALA B 1 41 ? 8.297 -15.453 -25.719 1 92.75 41 ALA B O 1
ATOM 2201 N N . ASN B 1 42 ? 6.188 -15.781 -26.297 1 92.25 42 ASN B N 1
ATOM 2202 C CA . ASN B 1 42 ? 6.496 -16.266 -27.641 1 92.25 42 ASN B CA 1
ATOM 2203 C C . ASN B 1 42 ? 7.227 -15.219 -28.469 1 92.25 42 ASN B C 1
ATOM 2205 O O . ASN B 1 42 ? 7.965 -15.555 -29.391 1 92.25 42 ASN B O 1
ATOM 2209 N N . LYS B 1 43 ? 7.012 -14.023 -28.125 1 94.19 43 LYS B N 1
ATOM 2210 C CA . LYS B 1 43 ? 7.66 -12.93 -28.828 1 94.19 43 LYS B CA 1
ATOM 2211 C C . LYS B 1 43 ? 8.93 -12.484 -28.125 1 94.19 43 LYS B C 1
ATOM 2213 O O . LYS B 1 43 ? 9.516 -11.453 -28.469 1 94.19 43 LYS B O 1
ATOM 2218 N N . GLY B 1 44 ? 9.211 -13.102 -27.047 1 91 44 GLY B N 1
ATOM 2219 C CA . GLY B 1 44 ? 10.406 -12.789 -26.281 1 91 44 GLY B CA 1
ATOM 2220 C C . GLY B 1 44 ? 10.242 -11.57 -25.391 1 91 44 GLY B C 1
ATOM 2221 O O . GLY B 1 44 ? 11.227 -10.922 -25.031 1 91 44 GLY B O 1
ATOM 2222 N N . GLN B 1 45 ? 9.016 -11.281 -25.156 1 90 45 GLN B N 1
ATOM 2223 C CA . GLN B 1 45 ? 8.719 -10.109 -24.328 1 90 45 GLN B CA 1
ATOM 2224 C C . GLN B 1 45 ? 8.406 -10.523 -22.891 1 90 45 GLN B C 1
ATOM 2226 O O . GLN B 1 45 ? 8.055 -11.672 -22.625 1 90 45 GLN B O 1
ATOM 2231 N N . GLY B 1 46 ? 8.672 -9.586 -22.078 1 90.88 46 GLY B N 1
ATOM 2232 C CA . GLY B 1 46 ? 8.297 -9.789 -20.688 1 90.88 46 GLY B CA 1
ATOM 2233 C C . GLY B 1 46 ? 6.945 -9.195 -20.328 1 90.88 46 GLY B C 1
ATOM 2234 O O . GLY B 1 46 ? 6.277 -8.617 -21.188 1 90.88 46 GLY B O 1
ATOM 2235 N N . GLY B 1 47 ? 6.422 -9.438 -19.203 1 90.69 47 GLY B N 1
ATOM 2236 C CA . GLY B 1 47 ? 5.203 -8.82 -18.688 1 90.69 47 GLY B CA 1
ATOM 2237 C C . GLY B 1 47 ? 5.43 -7.43 -18.125 1 90.69 47 GLY B C 1
ATOM 2238 O O . GLY B 1 47 ? 6.512 -6.863 -18.281 1 90.69 47 GLY B O 1
ATOM 2239 N N . ASN B 1 48 ? 4.43 -6.836 -17.641 1 90.88 48 ASN B N 1
ATOM 2240 C CA . ASN B 1 48 ? 4.5 -5.484 -17.094 1 90.88 48 ASN B CA 1
ATOM 2241 C C . ASN B 1 48 ? 5.555 -5.383 -15.992 1 90.88 48 ASN B C 1
ATOM 2243 O O . ASN B 1 48 ? 6.375 -4.465 -16 1 90.88 48 ASN B O 1
ATOM 2247 N N . ALA B 1 49 ? 5.52 -6.402 -15.109 1 96.19 49 ALA B N 1
ATOM 2248 C CA . ALA B 1 49 ? 6.496 -6.387 -14.023 1 96.19 49 ALA B CA 1
ATOM 2249 C C . ALA B 1 49 ? 7.922 -6.41 -14.57 1 96.19 49 ALA B C 1
ATOM 2251 O O . ALA B 1 49 ? 8.797 -5.699 -14.07 1 96.19 49 ALA B O 1
ATOM 2252 N N . PHE B 1 50 ? 8.156 -7.227 -15.547 1 97.56 50 PHE B N 1
ATOM 2253 C CA . PHE B 1 50 ? 9.477 -7.316 -16.156 1 97.56 50 PHE B CA 1
ATOM 2254 C C . PHE B 1 50 ? 9.891 -5.977 -16.766 1 97.56 50 PHE B C 1
ATOM 2256 O O . PHE B 1 50 ? 11.039 -5.551 -16.625 1 97.56 50 PHE B O 1
ATOM 2263 N N . GLY B 1 51 ? 8.945 -5.309 -17.406 1 96.38 51 GLY B N 1
ATOM 2264 C CA . GLY B 1 51 ? 9.227 -4 -17.984 1 96.38 51 GLY B CA 1
ATOM 2265 C C . GLY B 1 51 ? 9.703 -2.988 -16.969 1 96.38 51 GLY B C 1
ATOM 2266 O O . GLY B 1 51 ? 10.516 -2.115 -17.281 1 96.38 51 GLY B O 1
ATOM 2267 N N . ILE B 1 52 ? 9.258 -3.084 -15.758 1 97.56 52 ILE B N 1
ATOM 2268 C CA . ILE B 1 52 ? 9.617 -2.166 -14.68 1 97.56 52 ILE B CA 1
ATOM 2269 C C . ILE B 1 52 ? 11.086 -2.357 -14.305 1 97.56 52 ILE B C 1
ATOM 2271 O O . ILE B 1 52 ? 11.797 -1.386 -14.039 1 97.56 52 ILE B O 1
ATOM 2275 N N . ILE B 1 53 ? 11.625 -3.584 -14.383 1 98.25 53 ILE B N 1
ATOM 2276 C CA . ILE B 1 53 ? 12.922 -3.861 -13.773 1 98.25 53 ILE B CA 1
ATOM 2277 C C . ILE B 1 53 ? 13.961 -4.105 -14.859 1 98.25 53 ILE B C 1
ATOM 2279 O O . ILE B 1 53 ? 15.156 -4.223 -14.57 1 98.25 53 ILE B O 1
ATOM 2283 N N . GLU B 1 54 ? 13.617 -4.18 -16.031 1 97.19 54 GLU B N 1
ATOM 2284 C CA . GLU B 1 54 ? 14.453 -4.68 -17.125 1 97.19 54 GLU B CA 1
ATOM 2285 C C . GLU B 1 54 ? 15.781 -3.924 -17.188 1 97.19 54 GLU B C 1
ATOM 2287 O O . GLU B 1 54 ? 16.844 -4.531 -17.344 1 97.19 54 GLU B O 1
ATOM 2292 N N . ALA B 1 55 ? 15.734 -2.68 -17 1 97 55 ALA B N 1
ATOM 2293 C CA . ALA B 1 55 ? 16.906 -1.827 -17.141 1 97 55 ALA B CA 1
ATOM 2294 C C . ALA B 1 55 ? 17.906 -2.082 -16.016 1 97 55 ALA B C 1
ATOM 2296 O O . ALA B 1 55 ? 19.062 -1.656 -16.078 1 97 55 ALA B O 1
ATOM 2297 N N . HIS B 1 56 ? 17.438 -2.75 -14.961 1 97.69 56 HIS B N 1
ATOM 2298 C CA . HIS B 1 56 ? 18.281 -2.963 -13.789 1 97.69 56 HIS B CA 1
ATOM 2299 C C . HIS B 1 56 ? 18.953 -4.332 -13.836 1 97.69 56 HIS B C 1
ATOM 2301 O O . HIS B 1 56 ? 19.766 -4.656 -12.977 1 97.69 56 HIS B O 1
ATOM 2307 N N . LEU B 1 57 ? 18.594 -5.129 -14.781 1 97.44 57 LEU B N 1
ATOM 2308 C CA . LEU B 1 57 ? 19.109 -6.496 -14.844 1 97.44 57 LEU B CA 1
ATOM 2309 C C . LEU B 1 57 ? 20.406 -6.559 -15.641 1 97.44 57 LEU B C 1
ATOM 2311 O O . LEU B 1 57 ? 20.672 -5.695 -16.484 1 97.44 57 LEU B O 1
ATOM 2315 N N . THR B 1 58 ? 21.203 -7.531 -15.344 1 95.88 58 THR B N 1
ATOM 2316 C CA . THR B 1 58 ? 22.453 -7.766 -16.078 1 95.88 58 THR B CA 1
ATOM 2317 C C . THR B 1 58 ? 22.344 -9.039 -16.906 1 95.88 58 THR B C 1
ATOM 2319 O O . THR B 1 58 ? 21.484 -9.883 -16.672 1 95.88 58 THR B O 1
ATOM 2322 N N . THR B 1 59 ? 23.328 -9.211 -17.766 1 94.38 59 THR B N 1
ATOM 2323 C CA . THR B 1 59 ? 23.344 -10.383 -18.641 1 94.38 59 THR B CA 1
ATOM 2324 C C . THR B 1 59 ? 23.797 -11.617 -17.859 1 94.38 59 THR B C 1
ATOM 2326 O O . THR B 1 59 ? 23.594 -12.75 -18.328 1 94.38 59 THR B O 1
ATOM 2329 N N . ALA B 1 60 ? 24.359 -11.398 -16.75 1 96.38 60 ALA B N 1
ATOM 2330 C CA . ALA B 1 60 ? 24.844 -12.516 -15.953 1 96.38 60 ALA B CA 1
ATOM 2331 C C . ALA B 1 60 ? 23.688 -13.234 -15.25 1 96.38 60 ALA B C 1
ATOM 2333 O O . ALA B 1 60 ? 23.828 -14.383 -14.836 1 96.38 60 ALA B O 1
ATOM 2334 N N . GLN B 1 61 ? 22.625 -12.547 -15.109 1 98.06 61 GLN B N 1
ATOM 2335 C CA . GLN B 1 61 ? 21.484 -13.133 -14.398 1 98.06 61 GLN B CA 1
ATOM 2336 C C . GLN B 1 61 ? 20.656 -14.023 -15.32 1 98.06 61 GLN B C 1
ATOM 2338 O O . GLN B 1 61 ? 20.422 -13.672 -16.484 1 98.06 61 GLN B O 1
ATOM 2343 N N . ARG B 1 62 ? 20.344 -15.148 -14.836 1 97.75 62 ARG B N 1
ATOM 2344 C CA . ARG B 1 62 ? 19.453 -16.047 -15.57 1 97.75 62 ARG B CA 1
ATOM 2345 C C . ARG B 1 62 ? 18 -15.594 -15.453 1 97.75 62 ARG B C 1
ATOM 2347 O O . ARG B 1 62 ? 17.516 -15.312 -14.359 1 97.75 62 ARG B O 1
ATOM 2354 N N . ARG B 1 63 ? 17.359 -15.555 -16.594 1 97.19 63 ARG B N 1
ATOM 2355 C CA . ARG B 1 63 ? 15.945 -15.219 -16.641 1 97.19 63 ARG B CA 1
ATOM 2356 C C . ARG B 1 63 ? 15.086 -16.484 -16.594 1 97.19 63 ARG B C 1
ATOM 2358 O O . ARG B 1 63 ? 15.391 -17.469 -17.266 1 97.19 63 ARG B O 1
ATOM 2365 N N . LEU B 1 64 ? 14.086 -16.469 -15.797 1 97.94 64 LEU B N 1
ATOM 2366 C CA . LEU B 1 64 ? 13.164 -17.578 -15.656 1 97.94 64 LEU B CA 1
ATOM 2367 C C . LEU B 1 64 ? 11.727 -17.141 -15.898 1 97.94 64 LEU B C 1
ATOM 2369 O O . LEU B 1 64 ? 11.023 -16.781 -14.953 1 97.94 64 LEU B O 1
ATOM 2373 N N . PRO B 1 65 ? 11.305 -17.109 -17.234 1 97.62 65 PRO B N 1
ATOM 2374 C CA . PRO B 1 65 ? 9.906 -16.766 -17.5 1 97.62 65 PRO B CA 1
ATOM 2375 C C . PRO B 1 65 ? 8.938 -17.828 -16.969 1 97.62 65 PRO B C 1
ATOM 2377 O O . PRO B 1 65 ? 9.117 -19.016 -17.219 1 97.62 65 PRO B O 1
ATOM 2380 N N . LEU B 1 66 ? 8.055 -17.406 -16.172 1 97.81 66 LEU B N 1
ATOM 2381 C CA . LEU B 1 66 ? 6.93 -18.219 -15.703 1 97.81 66 LEU B CA 1
ATOM 2382 C C . LEU B 1 66 ? 5.684 -17.953 -16.547 1 97.81 66 LEU B C 1
ATOM 2384 O O . LEU B 1 66 ? 4.934 -17.016 -16.266 1 97.81 66 LEU B O 1
ATOM 2388 N N . VAL B 1 67 ? 5.406 -18.766 -17.531 1 96.31 67 VAL B N 1
ATOM 2389 C CA . VAL B 1 67 ? 4.488 -18.484 -18.625 1 96.31 67 VAL B CA 1
ATOM 2390 C C . VAL B 1 67 ? 3.092 -18.984 -18.281 1 96.31 67 VAL B C 1
ATOM 2392 O O . VAL B 1 67 ? 2.885 -20.203 -18.141 1 96.31 67 VAL B O 1
ATOM 2395 N N . TYR B 1 68 ? 2.158 -18.016 -18.141 1 92.94 68 TYR B N 1
ATOM 2396 C CA . TYR B 1 68 ? 0.775 -18.375 -17.844 1 92.94 68 TYR B CA 1
ATOM 2397 C C . TYR B 1 68 ? 0.22 -19.297 -18.938 1 92.94 68 TYR B C 1
ATOM 2399 O O . TYR B 1 68 ? 0.493 -19.094 -20.125 1 92.94 68 TYR B O 1
ATOM 2407 N N . PRO B 1 69 ? -0.576 -20.219 -18.438 1 86.88 69 PRO B N 1
ATOM 2408 C CA . PRO B 1 69 ? -1.203 -21.094 -19.453 1 86.88 69 PRO B CA 1
ATOM 2409 C C . PRO B 1 69 ? -2.23 -20.344 -20.297 1 86.88 69 PRO B C 1
ATOM 2411 O O . PRO B 1 69 ? -2.775 -19.328 -19.875 1 86.88 69 PRO B O 1
ATOM 2414 N N . VAL B 1 70 ? -2.334 -20.609 -21.562 1 72.62 70 VAL B N 1
ATOM 2415 C CA . VAL B 1 70 ? -3.354 -20.031 -22.422 1 72.62 70 VAL B CA 1
ATOM 2416 C C . VAL B 1 70 ? -4.723 -20.609 -22.078 1 72.62 70 VAL B C 1
ATOM 2418 O O . VAL B 1 70 ? -4.906 -21.828 -22.078 1 72.62 70 VAL B O 1
ATOM 2421 N N . THR B 1 71 ? -5.457 -20.031 -21.094 1 62.88 71 THR B N 1
ATOM 2422 C CA . THR B 1 71 ? -6.707 -20.734 -20.812 1 62.88 71 THR B CA 1
ATOM 2423 C C . THR B 1 71 ? -7.863 -20.094 -21.578 1 62.88 71 THR B C 1
ATOM 2425 O O . THR B 1 71 ? -9.031 -20.344 -21.266 1 62.88 71 THR B O 1
ATOM 2428 N N . THR B 1 72 ? -7.754 -19.453 -22.609 1 56.16 72 THR B N 1
ATOM 2429 C CA . THR B 1 72 ? -8.914 -18.906 -23.312 1 56.16 72 THR B CA 1
ATOM 2430 C C . THR B 1 72 ? -9.797 -20.047 -23.844 1 56.16 72 THR B C 1
ATOM 2432 O O . THR B 1 72 ? -10.953 -19.812 -24.188 1 56.16 72 THR B O 1
ATOM 2435 N N . GLU B 1 73 ? -9.359 -21.25 -23.953 1 58.5 73 GLU B N 1
ATOM 2436 C CA . GLU B 1 73 ? -10.164 -22.312 -24.547 1 58.5 73 GLU B CA 1
ATOM 2437 C C . GLU B 1 73 ? -11.008 -23.016 -23.5 1 58.5 73 GLU B C 1
ATOM 2439 O O . GLU B 1 73 ? -10.695 -22.984 -22.312 1 58.5 73 GLU B O 1
ATOM 2444 N N . LYS B 1 74 ? -12.328 -23.297 -23.969 1 63.38 74 LYS B N 1
ATOM 2445 C CA . LYS B 1 74 ? -13.273 -24.094 -23.188 1 63.38 74 LYS B CA 1
ATOM 2446 C C . LYS B 1 74 ? -12.594 -25.328 -22.625 1 63.38 74 LYS B C 1
ATOM 2448 O O . LYS B 1 74 ? -12.047 -26.156 -23.359 1 63.38 74 LYS B O 1
ATOM 2453 N N . LEU B 1 75 ? -12.25 -25.219 -21.359 1 71.12 75 LEU B N 1
ATOM 2454 C CA . LEU B 1 75 ? -11.641 -26.359 -20.688 1 71.12 75 LEU B CA 1
ATOM 2455 C C . LEU B 1 75 ? -12.594 -27.547 -20.641 1 71.12 75 LEU B C 1
ATOM 2457 O O . LEU B 1 75 ? -13.789 -27.375 -20.406 1 71.12 75 LEU B O 1
ATOM 2461 N N . GLU B 1 76 ? -12.117 -28.641 -21.172 1 70.81 76 GLU B N 1
ATOM 2462 C CA . GLU B 1 76 ? -12.938 -29.844 -21.125 1 70.81 76 GLU B CA 1
ATOM 2463 C C . GLU B 1 76 ? -13.211 -30.266 -19.672 1 70.81 76 GLU B C 1
ATOM 2465 O O . GLU B 1 76 ? -12.281 -30.344 -18.859 1 70.81 76 GLU B O 1
ATOM 2470 N N . PRO B 1 77 ? -14.469 -30.453 -19.453 1 70.88 77 PRO B N 1
ATOM 2471 C CA . PRO B 1 77 ? -14.719 -31.016 -18.125 1 70.88 77 PRO B CA 1
ATOM 2472 C C . PRO B 1 77 ? -13.938 -32.312 -17.875 1 70.88 77 PRO B C 1
ATOM 2474 O O . PRO B 1 77 ? -13.695 -33.062 -18.797 1 70.88 77 PRO B O 1
ATOM 2477 N N . PRO B 1 78 ? -13.445 -32.438 -16.734 1 77.5 78 PRO B N 1
ATOM 2478 C CA . PRO B 1 78 ? -13.789 -31.734 -15.492 1 77.5 78 PRO B CA 1
ATOM 2479 C C . PRO B 1 78 ? -12.797 -30.625 -15.148 1 77.5 78 PRO B C 1
ATOM 2481 O O . PRO B 1 78 ? -12.805 -30.094 -14.031 1 77.5 78 PRO B O 1
ATOM 2484 N N . LEU B 1 79 ? -12.055 -30.312 -16.062 1 74.5 79 LEU B N 1
ATOM 2485 C CA . LEU B 1 79 ? -11.023 -29.312 -15.758 1 74.5 79 LEU B CA 1
ATOM 2486 C C . LEU B 1 79 ? -11.641 -27.922 -15.617 1 74.5 79 LEU B C 1
ATOM 2488 O O . LEU B 1 79 ? -12.508 -27.547 -16.406 1 74.5 79 LEU B O 1
ATOM 2492 N N . THR B 1 80 ? -11.305 -27.328 -14.438 1 82.5 80 THR B N 1
ATOM 2493 C CA . THR B 1 80 ? -11.742 -25.953 -14.188 1 82.5 80 THR B CA 1
ATOM 2494 C C . THR B 1 80 ? -10.578 -24.969 -14.359 1 82.5 80 THR B C 1
ATOM 2496 O O . THR B 1 80 ? -9.414 -25.391 -14.406 1 82.5 80 THR B O 1
ATOM 2499 N N . TYR B 1 81 ? -10.914 -23.719 -14.578 1 83.19 81 TYR B N 1
ATOM 2500 C CA . TYR B 1 81 ? -9.898 -22.672 -14.633 1 83.19 81 TYR B CA 1
ATOM 2501 C C . TYR B 1 81 ? -9 -22.719 -13.398 1 83.19 81 TYR B C 1
ATOM 2503 O O . TYR B 1 81 ? -7.781 -22.562 -13.508 1 83.19 81 TYR B O 1
ATOM 2511 N N . GLU B 1 82 ? -9.562 -23.047 -12.281 1 86.06 82 GLU B N 1
ATOM 2512 C CA . GLU B 1 82 ? -8.828 -23.109 -11.023 1 86.06 82 GLU B CA 1
ATOM 2513 C C . GLU B 1 82 ? -7.809 -24.25 -11.039 1 86.06 82 GLU B C 1
ATOM 2515 O O . GLU B 1 82 ? -6.707 -24.109 -10.508 1 86.06 82 GLU B O 1
ATOM 2520 N N . ASP B 1 83 ? -8.172 -25.281 -11.648 1 88.69 83 ASP B N 1
ATOM 2521 C CA . ASP B 1 83 ? -7.258 -26.422 -11.75 1 88.69 83 ASP B CA 1
ATOM 2522 C C . ASP B 1 83 ? -6.051 -26.078 -12.617 1 88.69 83 ASP B C 1
ATOM 2524 O O . ASP B 1 83 ? -4.918 -26.438 -12.289 1 88.69 83 ASP B O 1
ATOM 2528 N N . VAL B 1 84 ? -6.395 -25.438 -13.664 1 90.69 84 VAL B N 1
ATOM 2529 C CA . VAL B 1 84 ? -5.34 -25.078 -14.609 1 90.69 84 VAL B CA 1
ATOM 2530 C C . VAL B 1 84 ? -4.363 -24.109 -13.945 1 90.69 84 VAL B C 1
ATOM 2532 O O . VAL B 1 84 ? -3.145 -24.266 -14.062 1 90.69 84 VAL B O 1
ATOM 2535 N N . ILE B 1 85 ? -4.906 -23.219 -13.227 1 91.94 85 ILE B N 1
ATOM 2536 C CA . ILE B 1 85 ? -4.074 -22.219 -12.578 1 91.94 85 ILE B CA 1
ATOM 2537 C C . ILE B 1 85 ? -3.277 -22.859 -11.445 1 91.94 85 ILE B C 1
ATOM 2539 O O . ILE B 1 85 ? -2.098 -22.562 -11.25 1 91.94 85 ILE B O 1
ATOM 2543 N N . ALA B 1 86 ? -3.912 -23.766 -10.727 1 93.94 86 ALA B N 1
ATOM 2544 C CA . ALA B 1 86 ? -3.201 -24.484 -9.68 1 93.94 86 ALA B CA 1
ATOM 2545 C C . ALA B 1 86 ? -2.033 -25.281 -10.25 1 93.94 86 ALA B C 1
ATOM 2547 O O . ALA B 1 86 ? -0.927 -25.25 -9.711 1 93.94 86 ALA B O 1
ATOM 2548 N N . ASP B 1 87 ? -2.285 -25.953 -11.312 1 94.31 87 ASP B N 1
ATOM 2549 C CA . ASP B 1 87 ? -1.249 -26.734 -11.977 1 94.31 87 ASP B CA 1
ATOM 2550 C C . ASP B 1 87 ? -0.118 -25.844 -12.477 1 94.31 87 ASP B C 1
ATOM 2552 O O . ASP B 1 87 ? 1.053 -26.219 -12.422 1 94.31 87 ASP B O 1
ATOM 2556 N N . PHE B 1 88 ? -0.5 -24.75 -12.984 1 96.19 88 PHE B N 1
ATOM 2557 C CA . PHE B 1 88 ? 0.486 -23.781 -13.43 1 96.19 88 PHE B CA 1
ATOM 2558 C C . PHE B 1 88 ? 1.426 -23.391 -12.297 1 96.19 88 PHE B C 1
ATOM 2560 O O . PHE B 1 88 ? 2.648 -23.469 -12.438 1 96.19 88 PHE B O 1
ATOM 2567 N N . TYR B 1 89 ? 0.918 -23.016 -11.117 1 97.5 89 TYR B N 1
ATOM 2568 C CA . TYR B 1 89 ? 1.749 -22.594 -9.992 1 97.5 89 TYR B CA 1
ATOM 2569 C C . TYR B 1 89 ? 2.555 -23.766 -9.445 1 97.5 89 TYR B C 1
ATOM 2571 O O . TYR B 1 89 ? 3.686 -23.594 -8.984 1 97.5 89 TYR B O 1
ATOM 2579 N N . ASP B 1 90 ? 1.989 -25 -9.492 1 97.75 90 ASP B N 1
ATOM 2580 C CA . ASP B 1 90 ? 2.74 -26.188 -9.102 1 97.75 90 ASP B CA 1
ATOM 2581 C C . ASP B 1 90 ? 3.967 -26.375 -9.984 1 97.75 90 ASP B C 1
ATOM 2583 O O . ASP B 1 90 ? 5.062 -26.656 -9.492 1 97.75 90 ASP B O 1
ATOM 2587 N N . THR B 1 91 ? 3.74 -26.203 -11.203 1 97.56 91 THR B N 1
ATOM 2588 C CA . THR B 1 91 ? 4.824 -26.359 -12.164 1 97.56 91 THR B CA 1
ATOM 2589 C C . THR B 1 91 ? 5.898 -25.297 -11.945 1 97.56 91 THR B C 1
ATOM 2591 O O . THR B 1 91 ? 7.094 -25.609 -11.938 1 97.56 91 THR B O 1
ATOM 2594 N N . CYS B 1 92 ? 5.461 -24.078 -11.789 1 98.31 92 CYS B N 1
ATOM 2595 C CA . CYS B 1 92 ? 6.398 -23 -11.523 1 98.31 92 CYS B CA 1
ATOM 2596 C C . CYS B 1 92 ? 7.199 -23.266 -10.258 1 98.31 92 CYS B C 1
ATOM 2598 O O . CYS B 1 92 ? 8.406 -23.016 -10.211 1 98.31 92 CYS B O 1
ATOM 2600 N N . ALA B 1 93 ? 6.516 -23.766 -9.242 1 98.56 93 ALA B N 1
ATOM 2601 C CA . ALA B 1 93 ? 7.168 -24.062 -7.965 1 98.56 93 ALA B CA 1
ATOM 2602 C C . ALA B 1 93 ? 8.273 -25.109 -8.141 1 98.56 93 ALA B C 1
ATOM 2604 O O . ALA B 1 93 ? 9.336 -25 -7.531 1 98.56 93 ALA B O 1
ATOM 2605 N N . VAL B 1 94 ? 8.039 -26.078 -8.953 1 98.62 94 VAL B N 1
ATOM 2606 C CA . VAL B 1 94 ? 9.039 -27.109 -9.219 1 98.62 94 VAL B CA 1
ATOM 2607 C C . VAL B 1 94 ? 10.258 -26.5 -9.898 1 98.62 94 VAL B C 1
ATOM 2609 O O . VAL B 1 94 ? 11.398 -26.797 -9.539 1 98.62 94 VAL B O 1
ATOM 2612 N N . GLN B 1 95 ? 10.023 -25.641 -10.828 1 98.5 95 GLN B N 1
ATOM 2613 C CA . GLN B 1 95 ? 11.102 -24.969 -11.539 1 98.5 95 GLN B CA 1
ATOM 2614 C C . GLN B 1 95 ? 11.953 -24.141 -10.594 1 98.5 95 GLN B C 1
ATOM 2616 O O . GLN B 1 95 ? 13.188 -24.188 -10.633 1 98.5 95 GLN B O 1
ATOM 2621 N N . ILE B 1 96 ? 11.305 -23.391 -9.773 1 98.81 96 ILE B N 1
ATOM 2622 C CA . ILE B 1 96 ? 12 -22.516 -8.836 1 98.81 96 ILE B CA 1
ATOM 2623 C C . ILE B 1 96 ? 12.742 -23.344 -7.801 1 98.81 96 ILE B C 1
ATOM 2625 O O . ILE B 1 96 ? 13.891 -23.047 -7.465 1 98.81 96 ILE B O 1
ATOM 2629 N N . ALA B 1 97 ? 12.102 -24.422 -7.34 1 98.81 97 ALA B N 1
ATOM 2630 C CA . ALA B 1 97 ? 12.727 -25.297 -6.359 1 98.81 97 ALA B CA 1
ATOM 2631 C C . ALA B 1 97 ? 14.031 -25.891 -6.898 1 98.81 97 ALA B C 1
ATOM 2633 O O . ALA B 1 97 ? 15 -26.047 -6.152 1 98.81 97 ALA B O 1
ATOM 2634 N N . ALA B 1 98 ? 14.031 -26.219 -8.117 1 98.69 98 ALA B N 1
ATOM 2635 C CA . ALA B 1 98 ? 15.242 -26.781 -8.727 1 98.69 98 ALA B CA 1
ATOM 2636 C C . ALA B 1 98 ? 16.406 -25.797 -8.617 1 98.69 98 ALA B C 1
ATOM 2638 O O . ALA B 1 98 ? 17.531 -26.188 -8.305 1 98.69 98 ALA B O 1
ATOM 2639 N N . GLU B 1 99 ? 16.141 -24.516 -8.883 1 98.75 99 GLU B N 1
ATOM 2640 C CA . GLU B 1 99 ? 17.156 -23.484 -8.742 1 98.75 99 GLU B CA 1
ATOM 2641 C C . GLU B 1 99 ? 17.609 -23.344 -7.289 1 98.75 99 GLU B C 1
ATOM 2643 O O . GLU B 1 99 ? 18.797 -23.25 -7.008 1 98.75 99 GLU B O 1
ATOM 2648 N N . LEU B 1 100 ? 16.656 -23.297 -6.391 1 98.81 100 LEU B N 1
ATOM 2649 C CA . LEU B 1 100 ? 16.953 -23.141 -4.973 1 98.81 100 LEU B CA 1
ATOM 2650 C C . LEU B 1 100 ? 17.766 -24.328 -4.453 1 98.81 100 LEU B C 1
ATOM 2652 O O . LEU B 1 100 ? 18.719 -24.141 -3.688 1 98.81 100 LEU B O 1
ATOM 2656 N N . ASP B 1 101 ? 17.391 -25.531 -4.91 1 98.75 101 ASP B N 1
ATOM 2657 C CA . ASP B 1 101 ? 18.109 -26.734 -4.5 1 98.75 101 ASP B CA 1
ATOM 2658 C C . ASP B 1 101 ? 19.562 -26.703 -4.988 1 98.75 101 ASP B C 1
ATOM 2660 O O . ASP B 1 101 ? 20.453 -27.281 -4.355 1 98.75 101 ASP B O 1
ATOM 2664 N N . ALA B 1 102 ? 19.766 -26.031 -6.051 1 98.44 102 ALA B N 1
ATOM 2665 C CA . ALA B 1 102 ? 21.109 -25.906 -6.621 1 98.44 102 ALA B CA 1
ATOM 2666 C C . ALA B 1 102 ? 21.906 -24.812 -5.914 1 98.44 102 ALA B C 1
ATOM 2668 O O . ALA B 1 102 ? 23.047 -24.516 -6.293 1 98.44 102 ALA B O 1
ATOM 2669 N N . GLY B 1 103 ? 21.312 -24.094 -5.008 1 98.5 103 GLY B N 1
ATOM 2670 C CA . GLY B 1 103 ? 22 -23.109 -4.188 1 98.5 103 GLY B CA 1
ATOM 2671 C C . GLY B 1 103 ? 21.875 -21.703 -4.715 1 98.5 103 GLY B C 1
ATOM 2672 O O . GLY B 1 103 ? 22.578 -20.797 -4.246 1 98.5 103 GLY B O 1
ATOM 2673 N N . ARG B 1 104 ? 21.031 -21.531 -5.676 1 98.69 104 ARG B N 1
ATOM 2674 C CA . ARG B 1 104 ? 20.875 -20.219 -6.289 1 98.69 104 ARG B CA 1
ATOM 2675 C C . ARG B 1 104 ? 19.656 -19.484 -5.73 1 98.69 104 ARG B C 1
ATOM 2677 O O . ARG B 1 104 ? 18.547 -20.031 -5.719 1 98.69 104 ARG B O 1
ATOM 2684 N N . ASP B 1 105 ? 19.875 -18.234 -5.242 1 98.88 105 ASP B N 1
ATOM 2685 C CA . ASP B 1 105 ? 18.734 -17.391 -4.887 1 98.88 105 ASP B CA 1
ATOM 2686 C C . ASP B 1 105 ? 17.859 -17.094 -6.105 1 98.88 105 ASP B C 1
ATOM 2688 O O . ASP B 1 105 ? 18.375 -16.875 -7.203 1 98.88 105 ASP B O 1
ATOM 2692 N N . VAL B 1 106 ? 16.578 -17.141 -5.91 1 98.94 106 VAL B N 1
ATOM 2693 C CA . VAL B 1 106 ? 15.641 -16.797 -6.973 1 98.94 106 VAL B CA 1
ATOM 2694 C C . VAL B 1 106 ? 14.797 -15.602 -6.555 1 98.94 106 VAL B C 1
ATOM 2696 O O . VAL B 1 106 ? 14.07 -15.664 -5.559 1 98.94 106 VAL B O 1
ATOM 2699 N N . ALA B 1 107 ? 14.93 -14.508 -7.285 1 98.94 107 ALA B N 1
ATOM 2700 C CA . ALA B 1 107 ? 14.039 -13.359 -7.125 1 98.94 107 ALA B CA 1
ATOM 2701 C C . ALA B 1 107 ? 12.828 -13.484 -8.039 1 98.94 107 ALA B C 1
ATOM 2703 O O . ALA B 1 107 ? 12.961 -13.508 -9.266 1 98.94 107 ALA B O 1
ATOM 2704 N N . VAL B 1 108 ? 11.688 -13.625 -7.445 1 98.94 108 VAL B N 1
ATOM 2705 C CA . VAL B 1 108 ? 10.445 -13.578 -8.211 1 98.94 108 VAL B CA 1
ATOM 2706 C C . VAL B 1 108 ? 9.789 -12.211 -8.055 1 98.94 108 VAL B C 1
ATOM 2708 O O . VAL B 1 108 ? 9.422 -11.812 -6.941 1 98.94 108 VAL B O 1
ATOM 2711 N N . ILE B 1 109 ? 9.617 -11.531 -9.18 1 98.81 109 ILE B N 1
ATOM 2712 C CA . ILE B 1 109 ? 9.117 -10.156 -9.117 1 98.81 109 ILE B CA 1
ATOM 2713 C C . ILE B 1 109 ? 7.594 -10.156 -9.25 1 98.81 109 ILE B C 1
ATOM 2715 O O . ILE B 1 109 ? 7.02 -11.047 -9.891 1 98.81 109 ILE B O 1
ATOM 2719 N N . CYS B 1 110 ? 7.02 -9.203 -8.617 1 97.88 110 CYS B N 1
ATOM 2720 C CA . CYS B 1 110 ? 5.574 -9 -8.602 1 97.88 110 CYS B CA 1
ATOM 2721 C C . CYS B 1 110 ? 5.234 -7.527 -8.797 1 97.88 110 CYS B C 1
ATOM 2723 O O . CYS B 1 110 ? 5.758 -6.66 -8.094 1 97.88 110 CYS B O 1
ATOM 2725 N N . GLU B 1 111 ? 4.344 -7.246 -9.805 1 97.25 111 GLU B N 1
ATOM 2726 C CA . GLU B 1 111 ? 3.811 -5.895 -9.938 1 97.25 111 GLU B CA 1
ATOM 2727 C C . GLU B 1 111 ? 3.016 -5.492 -8.703 1 97.25 111 GLU B C 1
ATOM 2729 O O . GLU B 1 111 ? 2.193 -6.262 -8.203 1 97.25 111 GLU B O 1
ATOM 2734 N N . GLY B 1 112 ? 3.305 -4.281 -8.188 1 97.75 112 GLY B N 1
ATOM 2735 C CA . GLY B 1 112 ? 2.697 -3.867 -6.938 1 97.75 112 GLY B CA 1
ATOM 2736 C C . GLY B 1 112 ? 3.338 -4.512 -5.723 1 97.75 112 GLY B C 1
ATOM 2737 O O . GLY B 1 112 ? 4.543 -4.375 -5.504 1 97.75 112 GLY B O 1
ATOM 2738 N N . ASP B 1 113 ? 2.533 -5.344 -5.039 1 98.69 113 ASP B N 1
ATOM 2739 C CA . ASP B 1 113 ? 2.982 -5.973 -3.799 1 98.69 113 ASP B CA 1
ATOM 2740 C C . ASP B 1 113 ? 2.771 -7.484 -3.84 1 98.69 113 ASP B C 1
ATOM 2742 O O . ASP B 1 113 ? 1.744 -7.961 -4.324 1 98.69 113 ASP B O 1
ATOM 2746 N N . PRO B 1 114 ? 3.693 -8.25 -3.238 1 98.75 114 PRO B N 1
ATOM 2747 C CA . PRO B 1 114 ? 3.623 -9.719 -3.299 1 98.75 114 PRO B CA 1
ATOM 2748 C C . PRO B 1 114 ? 2.438 -10.281 -2.52 1 98.75 114 PRO B C 1
ATOM 2750 O O . PRO B 1 114 ? 1.931 -11.352 -2.854 1 98.75 114 PRO B O 1
ATOM 2753 N N . PHE B 1 115 ? 1.991 -9.609 -1.479 1 98.69 115 PHE B N 1
ATOM 2754 C CA . PHE B 1 115 ? 1.036 -10.234 -0.567 1 98.69 115 PHE B CA 1
ATOM 2755 C C . PHE B 1 115 ? -0.303 -9.508 -0.611 1 98.69 115 PHE B C 1
ATOM 2757 O O . PHE B 1 115 ? -1.144 -9.688 0.272 1 98.69 115 PHE B O 1
ATOM 2764 N N . PHE B 1 116 ? -0.557 -8.633 -1.566 1 98.38 116 PHE B N 1
ATOM 2765 C CA . PHE B 1 116 ? -1.796 -7.902 -1.809 1 98.38 116 PHE B CA 1
ATOM 2766 C C . PHE B 1 116 ? -2.271 -8.102 -3.242 1 98.38 116 PHE B C 1
ATOM 2768 O O . PHE B 1 116 ? -2.072 -7.238 -4.094 1 98.38 116 PHE B O 1
ATOM 2775 N N . TYR B 1 117 ? -2.932 -9.203 -3.521 1 96.62 117 TYR B N 1
ATOM 2776 C CA . TYR B 1 117 ? -3.416 -9.68 -4.816 1 96.62 117 TYR B CA 1
ATOM 2777 C C . TYR B 1 117 ? -2.256 -10.016 -5.742 1 96.62 117 TYR B C 1
ATOM 2779 O O . TYR B 1 117 ? -2.412 -10.016 -6.965 1 96.62 117 TYR B O 1
ATOM 2787 N N . GLY B 1 118 ? -1.106 -10.289 -5.188 1 95.88 118 GLY B N 1
ATOM 2788 C CA . GLY B 1 118 ? 0.086 -10.547 -5.977 1 95.88 118 GLY B CA 1
ATOM 2789 C C . GLY B 1 118 ? 0.192 -11.992 -6.438 1 95.88 118 GLY B C 1
ATOM 2790 O O . GLY B 1 118 ? -0.143 -12.914 -5.688 1 95.88 118 GLY B O 1
ATOM 2791 N N . SER B 1 119 ? 0.754 -12.164 -7.621 1 96.19 119 SER B N 1
ATOM 2792 C CA . SER B 1 119 ? 0.9 -13.5 -8.188 1 96.19 119 SER B CA 1
ATOM 2793 C C . SER B 1 119 ? 1.951 -14.305 -7.434 1 96.19 119 SER B C 1
ATOM 2795 O O . SER B 1 119 ? 1.86 -15.531 -7.355 1 96.19 119 SER B O 1
ATOM 2797 N N . TYR B 1 120 ? 2.881 -13.641 -6.852 1 98.31 120 TYR B N 1
ATOM 2798 C CA . TYR B 1 120 ? 3.979 -14.289 -6.145 1 98.31 120 TYR B CA 1
ATOM 2799 C C . TYR B 1 120 ? 3.453 -15.148 -4.996 1 98.31 120 TYR B C 1
ATOM 2801 O O . TYR B 1 120 ? 4.027 -16.188 -4.68 1 98.31 120 TYR B O 1
ATOM 2809 N N . MET B 1 121 ? 2.381 -14.711 -4.34 1 98.31 121 MET B N 1
ATOM 2810 C CA . MET B 1 121 ? 1.98 -15.305 -3.066 1 98.31 121 MET B CA 1
ATOM 2811 C C . MET B 1 121 ? 1.646 -16.781 -3.236 1 98.31 121 MET B C 1
ATOM 2813 O O . MET B 1 121 ? 1.824 -17.578 -2.311 1 98.31 121 MET B O 1
ATOM 2817 N N . TYR B 1 122 ? 1.303 -17.234 -4.406 1 98.12 122 TYR B N 1
ATOM 2818 C CA . TYR B 1 122 ? 0.96 -18.641 -4.648 1 98.12 122 TYR B CA 1
ATOM 2819 C C . TYR B 1 122 ? 2.209 -19.5 -4.676 1 98.12 122 TYR B C 1
ATOM 2821 O O . TYR B 1 122 ? 2.158 -20.688 -4.32 1 98.12 122 TYR B O 1
ATOM 2829 N N . LEU B 1 123 ? 3.309 -18.938 -5.152 1 98.62 123 LEU B N 1
ATOM 2830 C CA . LEU B 1 123 ? 4.598 -19.609 -5.055 1 98.62 123 LEU B CA 1
ATOM 2831 C C . LEU B 1 123 ? 5.098 -19.625 -3.615 1 98.62 123 LEU B C 1
ATOM 2833 O O . LEU B 1 123 ? 5.648 -20.641 -3.158 1 98.62 123 LEU B O 1
ATOM 2837 N N . HIS B 1 124 ? 4.891 -18.516 -2.959 1 98.69 124 HIS B N 1
ATOM 2838 C CA . HIS B 1 124 ? 5.262 -18.438 -1.551 1 98.69 124 HIS B CA 1
ATOM 2839 C C . HIS B 1 124 ? 4.617 -19.547 -0.743 1 98.69 124 HIS B C 1
ATOM 2841 O O . HIS B 1 124 ? 5.301 -20.25 0.015 1 98.69 124 HIS B O 1
ATOM 2847 N N . ASP B 1 125 ? 3.338 -19.766 -0.968 1 98 125 ASP B N 1
ATOM 2848 C CA . ASP B 1 125 ? 2.572 -20.781 -0.248 1 98 125 ASP B CA 1
ATOM 2849 C C . ASP B 1 125 ? 3.15 -22.172 -0.478 1 98 125 ASP B C 1
ATOM 2851 O O . ASP B 1 125 ? 3.043 -23.047 0.386 1 98 125 ASP B O 1
ATOM 2855 N N . ARG B 1 126 ? 3.748 -22.344 -1.57 1 98.06 126 ARG B N 1
ATOM 2856 C CA . ARG B 1 126 ? 4.227 -23.656 -1.97 1 98.06 126 ARG B CA 1
ATOM 2857 C C . ARG B 1 126 ? 5.66 -23.891 -1.506 1 98.06 126 ARG B C 1
ATOM 2859 O O . ARG B 1 126 ? 6.066 -25.031 -1.261 1 98.06 126 ARG B O 1
ATOM 2866 N N . LEU B 1 127 ? 6.363 -22.766 -1.329 1 98.69 127 LEU B N 1
ATOM 2867 C CA . LEU B 1 127 ? 7.809 -22.969 -1.247 1 98.69 127 LEU B CA 1
ATOM 2868 C C . LEU B 1 127 ? 8.352 -22.469 0.089 1 98.69 127 LEU B C 1
ATOM 2870 O O . LEU B 1 127 ? 9.43 -22.875 0.514 1 98.69 127 LEU B O 1
ATOM 2874 N N . ALA B 1 128 ? 7.633 -21.609 0.79 1 98 128 ALA B N 1
ATOM 2875 C CA . ALA B 1 128 ? 8.203 -20.891 1.929 1 98 128 ALA B CA 1
ATOM 2876 C C . ALA B 1 128 ? 8.383 -21.812 3.127 1 98 128 ALA B C 1
ATOM 2878 O O . ALA B 1 128 ? 9.102 -21.484 4.07 1 98 128 ALA B O 1
ATOM 2879 N N . GLU B 1 129 ? 7.742 -22.969 3.176 1 96.75 129 GLU B N 1
ATOM 2880 C CA . GLU B 1 129 ? 7.938 -23.922 4.258 1 96.75 129 GLU B CA 1
ATOM 2881 C C . GLU B 1 129 ? 9.219 -24.734 4.055 1 96.75 129 GLU B C 1
ATOM 2883 O O . GLU B 1 129 ? 9.766 -25.281 5.008 1 96.75 129 GLU B O 1
ATOM 2888 N N . ARG B 1 130 ? 9.648 -24.734 2.857 1 97.69 130 ARG B N 1
ATOM 2889 C CA . ARG B 1 130 ? 10.766 -25.594 2.514 1 97.69 130 ARG B CA 1
ATOM 2890 C C . ARG B 1 130 ? 12.047 -24.797 2.322 1 97.69 130 ARG B C 1
ATOM 2892 O O . ARG B 1 130 ? 13.148 -25.328 2.416 1 97.69 130 ARG B O 1
ATOM 2899 N N . TYR B 1 131 ? 11.906 -23.562 1.998 1 98.69 131 TYR B N 1
ATOM 2900 C CA . TYR B 1 131 ? 13.055 -22.703 1.715 1 98.69 131 TYR B CA 1
ATOM 2901 C C . TYR B 1 131 ? 12.984 -21.406 2.531 1 98.69 131 TYR B C 1
ATOM 2903 O O . TYR B 1 131 ? 11.898 -20.938 2.873 1 98.69 131 TYR B O 1
ATOM 2911 N N . GLU B 1 132 ? 14.164 -20.891 2.865 1 98.38 132 GLU B N 1
ATOM 2912 C CA . GLU B 1 132 ? 14.172 -19.531 3.414 1 98.38 132 GLU B CA 1
ATOM 2913 C C . GLU B 1 132 ? 13.57 -18.531 2.434 1 98.38 132 GLU B C 1
ATOM 2915 O O . GLU B 1 132 ? 13.984 -18.469 1.275 1 98.38 132 GLU B O 1
ATOM 2920 N N . ALA B 1 133 ? 12.594 -17.812 2.895 1 98.69 133 ALA B N 1
ATOM 2921 C CA . ALA B 1 133 ? 11.914 -16.844 2.041 1 98.69 133 ALA B CA 1
ATOM 2922 C C . ALA B 1 133 ? 12.016 -15.43 2.621 1 98.69 133 ALA B C 1
ATOM 2924 O O . ALA B 1 133 ? 11.852 -15.242 3.828 1 98.69 133 ALA B O 1
ATOM 2925 N N . GLU B 1 134 ? 12.359 -14.477 1.824 1 98.56 134 GLU B N 1
ATOM 2926 C CA . GLU B 1 134 ? 12.336 -13.055 2.162 1 98.56 134 GLU B CA 1
ATOM 2927 C C . GLU B 1 134 ? 11.422 -12.281 1.213 1 98.56 134 GLU B C 1
ATOM 2929 O O . GLU B 1 134 ? 11.602 -12.336 -0.006 1 98.56 134 GLU B O 1
ATOM 2934 N N . VAL B 1 135 ? 10.461 -11.625 1.777 1 98.88 135 VAL B N 1
ATOM 2935 C CA . VAL B 1 135 ? 9.5 -10.875 0.977 1 98.88 135 VAL B CA 1
ATOM 2936 C C . VAL B 1 135 ? 9.695 -9.375 1.198 1 98.88 135 VAL B C 1
ATOM 2938 O O . VAL B 1 135 ? 9.711 -8.906 2.338 1 98.88 135 VAL B O 1
ATOM 2941 N N . VAL B 1 136 ? 9.891 -8.625 0.142 1 98.94 136 VAL B N 1
ATOM 2942 C CA . VAL B 1 136 ? 10 -7.168 0.176 1 98.94 136 VAL B CA 1
ATOM 2943 C C . VAL B 1 136 ? 8.703 -6.547 -0.338 1 98.94 136 VAL B C 1
ATOM 2945 O O . VAL B 1 136 ? 8.328 -6.742 -1.497 1 98.94 136 VAL B O 1
ATOM 2948 N N . PRO B 1 137 ? 8 -5.809 0.519 1 98.94 137 PRO B N 1
ATOM 2949 C CA . PRO B 1 137 ? 6.766 -5.172 0.056 1 98.94 137 PRO B CA 1
ATOM 2950 C C . PRO B 1 137 ? 7.016 -4.098 -1.001 1 98.94 137 PRO B C 1
ATOM 2952 O O . PRO B 1 137 ? 8.141 -3.615 -1.142 1 98.94 137 PRO B O 1
ATOM 2955 N N . GLY B 1 138 ? 6.035 -3.801 -1.808 1 98.88 138 GLY B N 1
ATOM 2956 C CA . GLY B 1 138 ? 6.098 -2.764 -2.826 1 98.88 138 GLY B CA 1
ATOM 2957 C C . GLY B 1 138 ? 4.941 -1.786 -2.754 1 98.88 138 GLY B C 1
ATOM 2958 O O . GLY B 1 138 ? 3.984 -2.002 -2.008 1 98.88 138 GLY B O 1
ATOM 2959 N N . VAL B 1 139 ? 5.039 -0.718 -3.516 1 98.88 139 VAL B N 1
ATOM 2960 C CA . VAL B 1 139 ? 3.938 0.229 -3.656 1 98.88 139 VAL B CA 1
ATOM 2961 C C . VAL B 1 139 ? 2.789 -0.424 -4.422 1 98.88 139 VAL B C 1
ATOM 2963 O O . VAL B 1 139 ? 2.955 -0.834 -5.57 1 98.88 139 VAL B O 1
ATOM 2966 N N . CYS B 1 140 ? 1.673 -0.528 -3.768 1 98.38 140 CYS B N 1
ATOM 2967 C CA . CYS B 1 140 ? 0.559 -1.193 -4.434 1 98.38 140 CYS B CA 1
ATOM 2968 C C . CYS B 1 140 ? -0.167 -0.235 -5.371 1 98.38 140 CYS B C 1
ATOM 2970 O O . CYS B 1 140 ? -0.025 0.983 -5.25 1 98.38 140 CYS B O 1
ATOM 2972 N N . SER B 1 141 ? -0.941 -0.753 -6.273 1 97.12 141 SER B N 1
ATOM 2973 C CA . SER B 1 141 ? -1.541 0.012 -7.363 1 97.12 141 SER B CA 1
ATOM 2974 C C . SER B 1 141 ? -2.527 1.048 -6.832 1 97.12 141 SER B C 1
ATOM 2976 O O . SER B 1 141 ? -2.652 2.137 -7.395 1 97.12 141 SER B O 1
ATOM 2978 N N . MET B 1 142 ? -3.301 0.728 -5.777 1 98.06 142 MET B N 1
ATOM 2979 C CA . MET B 1 142 ? -4.293 1.67 -5.273 1 98.06 142 MET B CA 1
ATOM 2980 C C . MET B 1 142 ? -3.633 2.969 -4.82 1 98.06 142 MET B C 1
ATOM 2982 O O . MET B 1 142 ? -4.168 4.055 -5.051 1 98.06 142 MET B O 1
ATOM 2986 N N . LEU B 1 143 ? -2.459 2.83 -4.227 1 98.69 143 LEU B N 1
ATOM 2987 C CA . LEU B 1 143 ? -1.76 4.023 -3.77 1 98.69 143 LEU B CA 1
ATOM 2988 C C . LEU B 1 143 ? -1.123 4.766 -4.941 1 98.69 143 LEU B C 1
ATOM 2990 O O . LEU B 1 143 ? -1.038 5.996 -4.93 1 98.69 143 LEU B O 1
ATOM 2994 N N . GLY B 1 144 ? -0.647 4.016 -5.945 1 98.56 144 GLY B N 1
ATOM 2995 C CA . GLY B 1 144 ? -0.256 4.66 -7.188 1 98.56 144 GLY B CA 1
ATOM 2996 C C . GLY B 1 144 ? -1.36 5.504 -7.797 1 98.56 144 GLY B C 1
ATOM 2997 O O . GLY B 1 144 ? -1.122 6.637 -8.219 1 98.56 144 GLY B O 1
ATOM 2998 N N . CYS B 1 145 ? -2.553 4.973 -7.812 1 98.31 145 CYS B N 1
ATOM 2999 C CA . CYS B 1 145 ? -3.701 5.672 -8.375 1 98.31 145 CYS B CA 1
ATOM 3000 C C . CYS B 1 145 ? -4.016 6.934 -7.574 1 98.31 145 CYS B C 1
ATOM 3002 O O . CYS B 1 145 ? -4.246 7.996 -8.148 1 98.31 145 CYS B O 1
ATOM 3004 N N . ALA B 1 146 ? -4.02 6.816 -6.25 1 98.56 146 ALA B N 1
ATOM 3005 C CA . ALA B 1 146 ? -4.297 7.984 -5.414 1 98.56 146 ALA B CA 1
ATOM 3006 C C . ALA B 1 146 ? -3.287 9.094 -5.676 1 98.56 146 ALA B C 1
ATOM 3008 O O . ALA B 1 146 ? -3.654 10.273 -5.75 1 98.56 146 ALA B O 1
ATOM 3009 N N . SER B 1 147 ? -2.074 8.719 -5.809 1 98.56 147 SER B N 1
ATOM 3010 C CA . SER B 1 147 ? -1.006 9.688 -6.02 1 98.56 147 SER B CA 1
ATOM 3011 C C . SER B 1 147 ? -1.177 10.414 -7.352 1 98.56 147 SER B C 1
ATOM 3013 O O . SER B 1 147 ? -1.088 11.648 -7.406 1 98.56 147 SER B O 1
ATOM 3015 N N . VAL B 1 148 ? -1.455 9.703 -8.445 1 97.88 148 VAL B N 1
ATOM 3016 C CA . VAL B 1 148 ? -1.549 10.336 -9.758 1 97.88 148 VAL B CA 1
ATOM 3017 C C . VAL B 1 148 ? -2.816 11.18 -9.836 1 97.88 148 VAL B C 1
ATOM 3019 O O . VAL B 1 148 ? -2.863 12.18 -10.555 1 97.88 148 VAL B O 1
ATOM 3022 N N . LEU B 1 149 ? -3.832 10.82 -9.039 1 97.38 149 LEU B N 1
ATOM 3023 C CA . LEU B 1 149 ? -5.062 11.602 -8.961 1 97.38 149 LEU B CA 1
ATOM 3024 C C . LEU B 1 149 ? -4.848 12.875 -8.156 1 97.38 149 LEU B C 1
ATOM 3026 O O . LEU B 1 149 ? -5.582 13.852 -8.32 1 97.38 149 LEU B O 1
ATOM 3030 N N . GLY B 1 150 ? -3.865 12.805 -7.254 1 97.62 150 GLY B N 1
ATOM 3031 C CA . GLY B 1 150 ? -3.717 13.891 -6.305 1 97.62 150 GLY B CA 1
ATOM 3032 C C . GLY B 1 150 ? -4.855 13.977 -5.305 1 97.62 150 GLY B C 1
ATOM 3033 O O . GLY B 1 150 ? -5.289 15.07 -4.938 1 97.62 150 GLY B O 1
ATOM 3034 N N . THR B 1 151 ? -5.379 12.844 -4.934 1 97.25 151 THR B N 1
ATOM 3035 C CA . THR B 1 151 ? -6.543 12.805 -4.055 1 97.25 151 THR B CA 1
ATOM 3036 C C . THR B 1 151 ? -6.328 11.812 -2.916 1 97.25 151 THR B C 1
ATOM 3038 O O . THR B 1 151 ? -6.176 10.609 -3.152 1 97.25 151 THR B O 1
ATOM 3041 N N . PRO B 1 152 ? -6.332 12.305 -1.663 1 98.12 152 PRO B N 1
ATOM 3042 C CA . PRO B 1 152 ? -6.238 11.375 -0.535 1 98.12 152 PRO B CA 1
ATOM 3043 C C . PRO B 1 152 ? -7.367 10.344 -0.525 1 98.12 152 PRO B C 1
ATOM 3045 O O . PRO B 1 152 ? -8.516 10.672 -0.836 1 98.12 152 PRO B O 1
ATOM 3048 N N . LEU B 1 153 ? -7.027 9.141 -0.163 1 97.88 153 LEU B N 1
ATOM 3049 C CA . LEU B 1 153 ? -7.988 8.039 -0.195 1 97.88 153 LEU B CA 1
ATOM 3050 C C . LEU B 1 153 ? -8.844 8.031 1.07 1 97.88 153 LEU B C 1
ATOM 3052 O O . LEU B 1 153 ? -10.055 7.828 1.003 1 97.88 153 LEU B O 1
ATOM 3056 N N . VAL B 1 154 ? -8.234 8.211 2.227 1 97.44 154 VAL B N 1
ATOM 3057 C CA . VAL B 1 154 ? -8.945 8.055 3.492 1 97.44 154 VAL B CA 1
ATOM 3058 C C . VAL B 1 154 ? -8.422 9.07 4.504 1 97.44 154 VAL B C 1
ATOM 3060 O O . VAL B 1 154 ? -7.207 9.266 4.629 1 97.44 154 VAL B O 1
ATOM 3063 N N . TYR B 1 155 ? -9.336 9.719 5.273 1 96.06 155 TYR B N 1
ATOM 3064 C CA . TYR B 1 155 ? -9.031 10.711 6.305 1 96.06 155 TYR B CA 1
ATOM 3065 C C . TYR B 1 155 ? -9.344 10.164 7.691 1 96.06 155 TYR B C 1
ATOM 3067 O O . TYR B 1 155 ? -10.344 9.469 7.883 1 96.06 155 TYR B O 1
ATOM 3075 N N . ARG B 1 156 ? -8.461 10.5 8.609 1 93.56 156 ARG B N 1
ATOM 3076 C CA . ARG B 1 156 ? -8.742 10.336 10.039 1 93.56 156 ARG B CA 1
ATOM 3077 C C . ARG B 1 156 ? -9.102 8.891 10.367 1 93.56 156 ARG B C 1
ATOM 3079 O O . ARG B 1 156 ? -8.266 7.996 10.234 1 93.56 156 ARG B O 1
ATOM 3086 N N . ASN B 1 157 ? -10.43 8.68 10.68 1 93.94 157 ASN B N 1
ATOM 3087 C CA . ASN B 1 157 ? -10.836 7.359 11.141 1 93.94 157 ASN B CA 1
ATOM 3088 C C . ASN B 1 157 ? -11.719 6.652 10.117 1 93.94 157 ASN B C 1
ATOM 3090 O O . ASN B 1 157 ? -12.391 5.672 10.438 1 93.94 157 ASN B O 1
ATOM 3094 N N . GLN B 1 158 ? -11.672 7.191 8.883 1 96.56 158 GLN B N 1
ATOM 3095 C CA . GLN B 1 158 ? -12.484 6.602 7.828 1 96.56 158 GLN B CA 1
ATOM 3096 C C . GLN B 1 158 ? -12 5.195 7.488 1 96.56 158 GLN B C 1
ATOM 3098 O O . GLN B 1 158 ? -10.805 4.906 7.559 1 96.56 158 GLN B O 1
ATOM 3103 N N . SER B 1 159 ? -12.938 4.332 7.117 1 97.31 159 SER B N 1
ATOM 3104 C CA . SER B 1 159 ? -12.609 2.973 6.691 1 97.31 159 SER B CA 1
ATOM 3105 C C . SER B 1 159 ? -12.453 2.889 5.18 1 97.31 159 SER B C 1
ATOM 3107 O O . SER B 1 159 ? -13.055 3.672 4.441 1 97.31 159 SER B O 1
ATOM 3109 N N . LEU B 1 160 ? -11.672 1.979 4.773 1 98.31 160 LEU B N 1
ATOM 3110 C CA . LEU B 1 160 ? -11.484 1.702 3.352 1 98.31 160 LEU B CA 1
ATOM 3111 C C . LEU B 1 160 ? -11.914 0.278 3.016 1 98.31 160 LEU B C 1
ATOM 3113 O O . LEU B 1 160 ? -11.555 -0.667 3.721 1 98.31 160 LEU B O 1
ATOM 3117 N N . SER B 1 161 ? -12.688 0.08 1.953 1 98.25 161 SER B N 1
ATOM 3118 C CA . SER B 1 161 ? -13.023 -1.223 1.387 1 98.25 161 SER B CA 1
ATOM 3119 C C . SER B 1 161 ? -12.32 -1.444 0.054 1 98.25 161 SER B C 1
ATOM 3121 O O . SER B 1 161 ? -12.445 -0.631 -0.864 1 98.25 161 SER B O 1
ATOM 3123 N N . VAL B 1 162 ? -11.57 -2.459 0.012 1 98.44 162 VAL B N 1
ATOM 3124 C CA . VAL B 1 162 ? -10.992 -2.889 -1.255 1 98.44 162 VAL B CA 1
ATOM 3125 C C . VAL B 1 162 ? -11.773 -4.074 -1.808 1 98.44 162 VAL B C 1
ATOM 3127 O O . VAL B 1 162 ? -11.797 -5.148 -1.2 1 98.44 162 VAL B O 1
ATOM 3130 N N . LEU B 1 163 ? -12.336 -3.896 -2.979 1 98.12 163 LEU B N 1
ATOM 3131 C CA . LEU B 1 163 ? -13.289 -4.859 -3.525 1 98.12 163 LEU B CA 1
ATOM 3132 C C . LEU B 1 163 ? -12.867 -5.309 -4.922 1 98.12 163 LEU B C 1
ATOM 3134 O O . LEU B 1 163 ? -12.125 -4.598 -5.609 1 98.12 163 LEU B O 1
ATOM 3138 N N . SER B 1 164 ? -13.336 -6.5 -5.254 1 96.69 164 SER B N 1
ATOM 3139 C CA . SER B 1 164 ? -13.172 -7.016 -6.609 1 96.69 164 SER B CA 1
ATOM 3140 C C . SER B 1 164 ? -14.406 -6.738 -7.457 1 96.69 164 SER B C 1
ATOM 3142 O O . SER B 1 164 ? -15.531 -6.992 -7.023 1 96.69 164 SER B O 1
ATOM 3144 N N . GLY B 1 165 ? -14.148 -6.238 -8.664 1 95.88 165 GLY B N 1
ATOM 3145 C CA . GLY B 1 165 ? -15.258 -6.051 -9.594 1 95.88 165 GLY B CA 1
ATOM 3146 C C . GLY B 1 165 ? -15.938 -7.348 -9.984 1 95.88 165 GLY B C 1
ATOM 3147 O O . GLY B 1 165 ? -17.047 -7.336 -10.531 1 95.88 165 GLY B O 1
ATOM 3148 N N . VAL B 1 166 ? -15.344 -8.453 -9.711 1 94.62 166 VAL B N 1
ATOM 3149 C CA . VAL B 1 166 ? -15.859 -9.773 -10.07 1 94.62 166 VAL B CA 1
ATOM 3150 C C . VAL B 1 166 ? -17.031 -10.125 -9.164 1 94.62 166 VAL B C 1
ATOM 3152 O O . VAL B 1 166 ? -17.859 -10.977 -9.516 1 94.62 166 VAL B O 1
ATOM 3155 N N . LEU B 1 167 ? -17.172 -9.547 -7.961 1 96.25 167 LEU B N 1
ATOM 3156 C CA . LEU B 1 167 ? -18.234 -9.852 -7.023 1 96.25 167 LEU B CA 1
ATOM 3157 C C . LEU B 1 167 ? -19.609 -9.617 -7.664 1 96.25 167 LEU B C 1
ATOM 3159 O O . LEU B 1 167 ? -19.75 -8.742 -8.523 1 96.25 167 LEU B O 1
ATOM 3163 N N . PRO B 1 168 ? -20.609 -10.391 -7.227 1 97 168 PRO B N 1
ATOM 3164 C CA . PRO B 1 168 ? -21.953 -10.141 -7.727 1 97 168 PRO B CA 1
ATOM 3165 C C . PRO B 1 168 ? -22.438 -8.719 -7.457 1 97 168 PRO B C 1
ATOM 3167 O O . PRO B 1 168 ? -22.047 -8.117 -6.449 1 97 168 PRO B O 1
ATOM 3170 N N . GLU B 1 169 ? -23.281 -8.219 -8.367 1 98.06 169 GLU B N 1
ATOM 3171 C CA . GLU B 1 169 ? -23.766 -6.84 -8.336 1 98.06 169 GLU B CA 1
ATOM 3172 C C . GLU B 1 169 ? -24.375 -6.508 -6.98 1 98.06 169 GLU B C 1
ATOM 3174 O O . GLU B 1 169 ? -24.094 -5.453 -6.406 1 98.06 169 GLU B O 1
ATOM 3179 N N . GLU B 1 170 ? -25.156 -7.426 -6.422 1 97.62 170 GLU B N 1
ATOM 3180 C CA . GLU B 1 170 ? -25.828 -7.184 -5.148 1 97.62 170 GLU B CA 1
ATOM 3181 C C . GLU B 1 170 ? -24.812 -7.086 -4.008 1 97.62 170 GLU B C 1
ATOM 3183 O O . GLU B 1 170 ? -24.969 -6.258 -3.105 1 97.62 170 GLU B O 1
ATOM 3188 N N . GLU B 1 171 ? -23.844 -7.895 -4.086 1 96.38 171 GLU B N 1
ATOM 3189 C CA . GLU B 1 171 ? -22.812 -7.875 -3.059 1 96.38 171 GLU B CA 1
ATOM 3190 C C . GLU B 1 171 ? -21.984 -6.594 -3.131 1 96.38 171 GLU B C 1
ATOM 3192 O O . GLU B 1 171 ? -21.672 -5.984 -2.104 1 96.38 171 GLU B O 1
ATOM 3197 N N . LEU B 1 172 ? -21.625 -6.23 -4.305 1 97.62 172 LEU B N 1
ATOM 3198 C CA . LEU B 1 172 ? -20.906 -4.965 -4.492 1 97.62 172 LEU B CA 1
ATOM 3199 C C . LEU B 1 172 ? -21.719 -3.803 -3.924 1 97.62 172 LEU B C 1
ATOM 3201 O O . LEU B 1 172 ? -21.172 -2.936 -3.24 1 97.62 172 LEU B O 1
ATOM 3205 N N . GLU B 1 173 ? -23 -3.807 -4.215 1 97.94 173 GLU B N 1
ATOM 3206 C CA . GLU B 1 17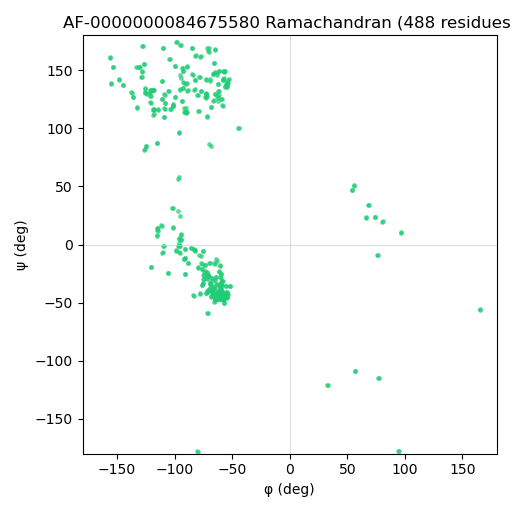3 ? -23.859 -2.738 -3.73 1 97.94 173 GLU B CA 1
ATOM 3207 C C . GLU B 1 173 ? -23.875 -2.689 -2.205 1 97.94 173 GLU B C 1
ATOM 3209 O O . GLU B 1 173 ? -23.781 -1.613 -1.612 1 97.94 173 GLU B O 1
ATOM 3214 N N . GLN B 1 174 ? -24 -3.844 -1.6 1 95.75 174 GLN B N 1
ATOM 3215 C CA . GLN B 1 174 ? -24.031 -3.918 -0.143 1 95.75 174 GLN B CA 1
ATOM 3216 C C . GLN B 1 174 ? -22.734 -3.406 0.463 1 95.75 174 GLN B C 1
ATOM 3218 O O . GLN B 1 174 ? -22.75 -2.598 1.395 1 95.75 174 GLN B O 1
ATOM 3223 N N . ARG B 1 175 ? -21.641 -3.801 -0.035 1 95.56 175 ARG B N 1
ATOM 3224 C CA . ARG B 1 175 ? -20.328 -3.438 0.493 1 95.56 175 ARG B CA 1
ATOM 3225 C C . ARG B 1 175 ? -20.047 -1.954 0.282 1 95.56 175 ARG B C 1
ATOM 3227 O O . ARG B 1 175 ? -19.516 -1.287 1.17 1 95.56 175 ARG B O 1
ATOM 3234 N N . LEU B 1 176 ? -20.438 -1.464 -0.852 1 97 176 LEU B N 1
ATOM 3235 C CA . LEU B 1 176 ? -20.172 -0.067 -1.18 1 97 176 LEU B CA 1
ATOM 3236 C C . LEU B 1 176 ? -21.094 0.861 -0.397 1 97 176 LEU B C 1
ATOM 3238 O O . LEU B 1 176 ? -20.703 1.986 -0.065 1 97 176 LEU B O 1
ATOM 3242 N N . ARG B 1 177 ? -22.234 0.4 -0.084 1 95 177 ARG B N 1
ATOM 3243 C CA . ARG B 1 177 ? -23.203 1.206 0.662 1 95 177 ARG B CA 1
ATOM 3244 C C . ARG B 1 177 ? -22.656 1.585 2.033 1 95 177 ARG B C 1
ATOM 3246 O O . ARG B 1 177 ? -22.875 2.695 2.516 1 95 177 ARG B O 1
ATOM 3253 N N . SER B 1 178 ? -21.922 0.748 2.648 1 90.19 178 SER B N 1
ATOM 3254 C CA . SER B 1 178 ? -21.438 0.948 4.008 1 90.19 178 SER B CA 1
ATOM 3255 C C . SER B 1 178 ? -20.016 1.512 4.004 1 90.19 178 SER B C 1
ATOM 3257 O O . SER B 1 178 ? -19.453 1.797 5.062 1 90.19 178 SER B O 1
ATOM 3259 N N . ALA B 1 179 ? -19.484 1.695 2.842 1 91.56 179 ALA B N 1
ATOM 3260 C CA . ALA B 1 179 ? -18.078 2.082 2.768 1 91.56 179 ALA B CA 1
ATOM 3261 C C . ALA B 1 179 ? -17.922 3.602 2.809 1 91.56 179 ALA B C 1
ATOM 3263 O O . ALA B 1 179 ? -18.641 4.324 2.121 1 91.56 179 ALA B O 1
ATOM 3264 N N . GLU B 1 180 ? -17.031 4.129 3.629 1 96.38 180 GLU B N 1
ATOM 3265 C CA . GLU B 1 180 ? -16.672 5.547 3.598 1 96.38 180 GLU B CA 1
ATOM 3266 C C . GLU B 1 180 ? -15.727 5.852 2.438 1 96.38 180 GLU B C 1
ATOM 3268 O O . GLU B 1 180 ? -15.867 6.875 1.767 1 96.38 180 GLU B O 1
ATOM 3273 N N . ALA B 1 181 ? -14.766 5.043 2.166 1 98.25 181 ALA B N 1
ATOM 3274 C CA . ALA B 1 181 ? -13.883 5.012 1.006 1 98.25 181 ALA B CA 1
ATOM 3275 C C . ALA B 1 181 ? -13.797 3.609 0.414 1 98.25 181 ALA B C 1
ATOM 3277 O O . ALA B 1 181 ? -14 2.619 1.121 1 98.25 181 ALA B O 1
ATOM 3278 N N . ALA B 1 182 ? -13.516 3.523 -0.909 1 98.69 182 ALA B N 1
ATOM 3279 C CA . ALA B 1 182 ? -13.453 2.203 -1.53 1 98.69 182 ALA B CA 1
ATOM 3280 C C . ALA B 1 182 ? -12.531 2.211 -2.746 1 98.69 182 ALA B C 1
ATOM 3282 O O . ALA B 1 182 ? -12.289 3.264 -3.342 1 98.69 182 ALA B O 1
ATOM 3283 N N . VAL B 1 183 ? -12.016 1.146 -3.01 1 98.62 183 VAL B N 1
ATOM 3284 C CA . VAL B 1 183 ? -11.312 0.833 -4.246 1 98.62 183 VAL B CA 1
ATOM 3285 C C . VAL B 1 183 ? -11.906 -0.425 -4.875 1 98.62 183 VAL B C 1
ATOM 3287 O O . VAL B 1 183 ? -12.141 -1.421 -4.188 1 98.62 183 VAL B O 1
ATOM 3290 N N . VAL B 1 184 ? -12.219 -0.388 -6.145 1 98.06 184 VAL B N 1
ATOM 3291 C CA . VAL B 1 184 ? -12.695 -1.566 -6.859 1 98.06 184 VAL B CA 1
ATOM 3292 C C . VAL B 1 184 ? -11.672 -1.968 -7.926 1 98.06 184 VAL B C 1
ATOM 3294 O O . VAL B 1 184 ? -11.422 -1.213 -8.867 1 98.06 184 VAL B O 1
ATOM 3297 N N . MET B 1 185 ? -11.164 -3.127 -7.703 1 95.56 185 MET B N 1
ATOM 3298 C CA . MET B 1 185 ? -10.172 -3.701 -8.609 1 95.56 185 MET B CA 1
ATOM 3299 C C . MET B 1 185 ? -10.828 -4.68 -9.578 1 95.56 185 MET B C 1
ATOM 3301 O O . MET B 1 185 ? -12.039 -4.898 -9.523 1 95.56 185 MET B O 1
ATOM 3305 N N . LYS B 1 186 ? -10.016 -5.191 -10.57 1 92.25 186 LYS B N 1
ATOM 3306 C CA . LYS B 1 186 ? -10.453 -6.219 -11.508 1 92.25 186 LYS B CA 1
ATOM 3307 C C . LYS B 1 186 ? -11.711 -5.789 -12.25 1 92.25 186 LYS B C 1
ATOM 3309 O O . LYS B 1 186 ? -12.703 -6.523 -12.281 1 92.25 186 LYS B O 1
ATOM 3314 N N . LEU B 1 187 ? -11.773 -4.625 -12.844 1 93.38 187 LEU B N 1
ATOM 3315 C CA . LEU B 1 187 ? -12.938 -4.086 -13.547 1 93.38 187 LEU B CA 1
ATOM 3316 C C . LEU B 1 187 ? -13.172 -4.82 -14.859 1 93.38 187 LEU B C 1
ATOM 3318 O O . LEU B 1 187 ? -14.211 -5.465 -15.031 1 93.38 187 LEU B O 1
ATOM 3322 N N . GLY B 1 188 ? -12.086 -4.746 -15.727 1 86.25 188 GLY B N 1
ATOM 3323 C CA . GLY B 1 188 ? -12.242 -5.434 -17 1 86.25 188 GLY B CA 1
ATOM 3324 C C . GLY B 1 188 ? -13.664 -5.426 -17.516 1 86.25 188 GLY B C 1
ATOM 3325 O O . GLY B 1 188 ? -14.281 -4.363 -17.641 1 86.25 188 GLY B O 1
ATOM 3326 N N . ARG B 1 189 ? -14.219 -6.594 -17.719 1 87.31 189 ARG B N 1
ATOM 3327 C CA . ARG B 1 189 ? -15.562 -6.766 -18.266 1 87.31 189 ARG B CA 1
ATOM 3328 C C . ARG B 1 189 ? -16.625 -6.438 -17.219 1 87.31 189 ARG B C 1
ATOM 3330 O O . ARG B 1 189 ? -17.812 -6.379 -17.531 1 87.31 189 ARG B O 1
ATOM 3337 N N . ASN B 1 190 ? -16.188 -6.172 -16 1 92.81 190 ASN B N 1
ATOM 3338 C CA . ASN B 1 190 ? -17.109 -5.91 -14.914 1 92.81 190 ASN B CA 1
ATOM 3339 C C . ASN B 1 190 ? -17.359 -4.414 -14.734 1 92.81 190 ASN B C 1
ATOM 3341 O O . ASN B 1 190 ? -18.141 -4.008 -13.875 1 92.81 190 ASN B O 1
ATOM 3345 N N . PHE B 1 191 ? -16.844 -3.611 -15.562 1 94.94 191 PHE B N 1
ATOM 3346 C CA . PHE B 1 191 ? -16.906 -2.164 -15.391 1 94.94 191 PHE B CA 1
ATOM 3347 C C . PHE B 1 191 ? -18.344 -1.676 -15.359 1 94.94 191 PHE B C 1
ATOM 3349 O O . PHE B 1 191 ? -18.734 -0.905 -14.477 1 94.94 191 PHE B O 1
ATOM 3356 N N . ASP B 1 192 ? -19.125 -2.143 -16.281 1 94.44 192 ASP B N 1
ATOM 3357 C CA . ASP B 1 192 ? -20.5 -1.66 -16.375 1 94.44 192 ASP B CA 1
ATOM 3358 C C . ASP B 1 192 ? -21.281 -1.991 -15.117 1 94.44 192 ASP B C 1
ATOM 3360 O O . ASP B 1 192 ? -22.078 -1.174 -14.641 1 94.44 192 ASP B O 1
ATOM 3364 N N . LYS B 1 193 ? -21.094 -3.146 -14.68 1 95.81 193 LYS B N 1
ATOM 3365 C CA . LYS B 1 193 ? -21.75 -3.555 -13.438 1 95.81 193 LYS B CA 1
ATOM 3366 C C . LYS B 1 193 ? -21.359 -2.633 -12.281 1 95.81 193 LYS B C 1
ATOM 3368 O O . LYS B 1 193 ? -22.219 -2.146 -11.547 1 95.81 193 LYS B O 1
ATOM 3373 N N . VAL B 1 194 ? -20.094 -2.369 -12.164 1 96.94 194 VAL B N 1
ATOM 3374 C CA . VAL B 1 194 ? -19.594 -1.522 -11.086 1 96.94 194 VAL B CA 1
ATOM 3375 C C . VAL B 1 194 ? -20.141 -0.108 -11.234 1 96.94 194 VAL B C 1
ATOM 3377 O O . VAL B 1 194 ? -20.594 0.5 -10.258 1 96.94 194 VAL B O 1
ATOM 3380 N N . ARG B 1 195 ? -20.141 0.389 -12.438 1 96.38 195 ARG B N 1
ATOM 3381 C CA . ARG B 1 195 ? -20.656 1.726 -12.719 1 96.38 195 ARG B CA 1
ATOM 3382 C C . ARG B 1 195 ? -22.125 1.847 -12.297 1 96.38 195 ARG B C 1
ATOM 3384 O O . ARG B 1 195 ? -22.516 2.834 -11.672 1 96.38 195 ARG B O 1
ATOM 3391 N N . ARG B 1 196 ? -22.938 0.89 -12.633 1 96.94 196 ARG B N 1
ATOM 3392 C CA . ARG B 1 196 ? -24.359 0.908 -12.266 1 96.94 196 ARG B CA 1
ATOM 3393 C C . ARG B 1 196 ? -24.531 0.972 -10.75 1 96.94 196 ARG B C 1
ATOM 3395 O O . ARG B 1 196 ? -25.359 1.729 -10.25 1 96.94 196 ARG B O 1
ATOM 3402 N N . VAL B 1 197 ? -23.766 0.182 -10.062 1 98.25 197 VAL B N 1
ATOM 3403 C CA . VAL B 1 197 ? -23.844 0.153 -8.602 1 98.25 197 VAL B CA 1
ATOM 3404 C C . VAL B 1 197 ? -23.484 1.524 -8.039 1 98.25 197 VAL B C 1
ATOM 3406 O O . VAL B 1 197 ? -24.172 2.041 -7.156 1 98.25 197 VAL B O 1
ATOM 3409 N N . LEU B 1 198 ? -22.406 2.121 -8.531 1 98.06 198 LEU B N 1
ATOM 3410 C CA . LEU B 1 198 ? -21.969 3.428 -8.062 1 98.06 198 LEU B CA 1
ATOM 3411 C C . LEU B 1 198 ? -23.031 4.488 -8.312 1 98.06 198 LEU B C 1
ATOM 3413 O O . LEU B 1 198 ? -23.266 5.355 -7.469 1 98.06 198 LEU B O 1
ATOM 3417 N N . GLN B 1 199 ? -23.641 4.422 -9.453 1 97.56 199 GLN B N 1
ATOM 3418 C CA . GLN B 1 199 ? -24.688 5.371 -9.797 1 97.56 199 GLN B CA 1
ATOM 3419 C C . GLN B 1 199 ? -25.891 5.227 -8.867 1 97.56 199 GLN B C 1
ATOM 3421 O O . GLN B 1 199 ? -26.406 6.219 -8.344 1 97.56 199 GLN B O 1
ATOM 3426 N N . ARG B 1 200 ? -26.312 4.031 -8.664 1 97.81 200 ARG B N 1
ATOM 3427 C CA . ARG B 1 200 ? -27.453 3.766 -7.797 1 97.81 200 ARG B CA 1
ATOM 3428 C C . ARG B 1 200 ? -27.203 4.289 -6.387 1 97.81 200 ARG B C 1
ATOM 3430 O O . ARG B 1 200 ? -28.125 4.777 -5.727 1 97.81 200 ARG B O 1
ATOM 3437 N N . LEU B 1 201 ? -25.984 4.219 -5.949 1 97.94 201 LEU B N 1
ATOM 3438 C CA . LEU B 1 201 ? -25.656 4.582 -4.574 1 97.94 201 LEU B CA 1
ATOM 3439 C C . LEU B 1 201 ? -25.297 6.059 -4.477 1 97.94 201 LEU B C 1
ATOM 3441 O O . LEU B 1 201 ? -24.984 6.559 -3.391 1 97.94 201 LEU B O 1
ATOM 3445 N N . GLY B 1 202 ? -25.25 6.758 -5.602 1 96.75 202 GLY B N 1
ATOM 3446 C CA . GLY B 1 202 ? -24.891 8.164 -5.617 1 96.75 202 GLY B CA 1
ATOM 3447 C C . GLY B 1 202 ? -23.406 8.391 -5.398 1 96.75 202 GLY B C 1
ATOM 3448 O O . GLY B 1 202 ? -23 9.445 -4.898 1 96.75 202 GLY B O 1
ATOM 3449 N N . LEU B 1 203 ? -22.578 7.395 -5.695 1 97.25 203 LEU B N 1
ATOM 3450 C CA . LEU B 1 203 ? -21.141 7.465 -5.465 1 97.25 203 LEU B CA 1
ATOM 3451 C C . LEU B 1 203 ? -20.391 7.828 -6.746 1 97.25 203 LEU B C 1
ATOM 3453 O O . LEU B 1 203 ? -19.188 8.07 -6.723 1 97.25 203 LEU B O 1
ATOM 3457 N N . ALA B 1 204 ? -21.094 7.922 -7.875 1 96.12 204 ALA B N 1
ATOM 3458 C CA . ALA B 1 204 ? -20.469 8.086 -9.188 1 96.12 204 ALA B CA 1
ATOM 3459 C C . ALA B 1 204 ? -19.703 9.406 -9.273 1 96.12 204 ALA B C 1
ATOM 3461 O O . ALA B 1 204 ? -18.625 9.469 -9.875 1 96.12 204 ALA B O 1
ATOM 3462 N N . GLU B 1 205 ? -20.141 10.445 -8.641 1 93.38 205 GLU B N 1
ATOM 3463 C CA . GLU B 1 205 ? -19.531 11.758 -8.742 1 93.38 205 GLU B CA 1
ATOM 3464 C C . GLU B 1 205 ? -18.203 11.805 -7.996 1 93.38 205 GLU B C 1
ATOM 3466 O O . GLU B 1 205 ? -17.297 12.547 -8.375 1 93.38 205 GLU B O 1
ATOM 3471 N N . ARG B 1 206 ? -18.094 11.008 -6.992 1 94.38 206 ARG B N 1
ATOM 3472 C CA . ARG B 1 206 ? -16.891 10.977 -6.164 1 94.38 206 ARG B CA 1
ATOM 3473 C C . ARG B 1 206 ? -15.891 9.938 -6.68 1 94.38 206 ARG B C 1
ATOM 3475 O O . ARG B 1 206 ? -14.727 9.93 -6.277 1 94.38 206 ARG B O 1
ATOM 3482 N N . ALA B 1 207 ? -16.375 9.086 -7.582 1 97.5 207 ALA B N 1
ATOM 3483 C CA . ALA B 1 207 ? -15.555 7.977 -8.07 1 97.5 207 ALA B CA 1
ATOM 3484 C C . ALA B 1 207 ? -14.617 8.43 -9.18 1 97.5 207 ALA B C 1
ATOM 3486 O O . ALA B 1 207 ? -14.992 9.25 -10.023 1 97.5 207 ALA B O 1
ATOM 3487 N N . HIS B 1 208 ? -13.406 7.922 -9.188 1 97.75 208 HIS B N 1
ATOM 3488 C CA . HIS B 1 208 ? -12.406 8.188 -10.211 1 97.75 208 HIS B CA 1
ATOM 3489 C C . HIS B 1 208 ? -11.961 6.906 -10.898 1 97.75 208 HIS B C 1
ATOM 3491 O O . HIS B 1 208 ? -11.641 5.918 -10.234 1 97.75 208 HIS B O 1
ATOM 3497 N N . TYR B 1 209 ? -12.023 6.898 -12.219 1 96.94 209 TYR B N 1
ATOM 3498 C CA . TYR B 1 209 ? -11.484 5.805 -13.023 1 96.94 209 TYR B CA 1
ATOM 3499 C C . TYR B 1 209 ? -10.062 6.098 -13.469 1 96.94 209 TYR B C 1
ATOM 3501 O O . TYR B 1 209 ? -9.797 7.141 -14.078 1 96.94 209 TYR B O 1
ATOM 3509 N N . VAL B 1 210 ? -9.125 5.203 -13.141 1 96.88 210 VAL B N 1
ATOM 3510 C CA . VAL B 1 210 ? -7.715 5.355 -13.484 1 96.88 210 VAL B CA 1
ATOM 3511 C C . VAL B 1 210 ? -7.223 4.117 -14.234 1 96.88 210 VAL B C 1
ATOM 3513 O O . VAL B 1 210 ? -7.492 2.988 -13.82 1 96.88 210 VAL B O 1
ATOM 3516 N N . GLU B 1 211 ? -6.484 4.289 -15.344 1 94.5 211 GLU B N 1
ATOM 3517 C CA . GLU B 1 211 ? -5.852 3.227 -16.125 1 94.5 211 GLU B CA 1
ATOM 3518 C C . GLU B 1 211 ? -4.336 3.385 -16.141 1 94.5 211 GLU B C 1
ATOM 3520 O O . GLU B 1 211 ? -3.826 4.488 -16.344 1 94.5 211 GLU B O 1
ATOM 3525 N N . ARG B 1 212 ? -3.676 2.254 -15.891 1 94.75 212 ARG B N 1
ATOM 3526 C CA . ARG B 1 212 ? -2.225 2.227 -16.047 1 94.75 212 ARG B CA 1
ATOM 3527 C C . ARG B 1 212 ? -1.566 3.338 -15.234 1 94.75 212 ARG B C 1
ATOM 3529 O O . ARG B 1 212 ? -0.77 4.113 -15.766 1 94.75 212 ARG B O 1
ATOM 3536 N N . ALA B 1 213 ? -2.033 3.422 -13.961 1 95.56 213 ALA B N 1
ATOM 3537 C CA . ALA B 1 213 ? -1.492 4.438 -13.062 1 95.56 213 ALA B CA 1
ATOM 3538 C C . ALA B 1 213 ? 0.029 4.344 -12.984 1 95.56 213 ALA B C 1
ATOM 3540 O O . ALA B 1 213 ? 0.586 3.248 -12.883 1 95.56 213 ALA B O 1
ATOM 3541 N N . THR B 1 214 ? 0.742 5.508 -13.039 1 96.62 214 THR B N 1
ATOM 3542 C CA . THR B 1 214 ? 2.172 5.75 -12.875 1 96.62 214 THR B CA 1
ATOM 3543 C C . THR B 1 214 ? 2.938 5.324 -14.125 1 96.62 214 THR B C 1
ATOM 3545 O O . THR B 1 214 ? 4.148 5.539 -14.219 1 96.62 214 THR B O 1
ATOM 3548 N N . MET B 1 215 ? 2.221 4.645 -15.055 1 95 215 MET B N 1
ATOM 3549 C CA . MET B 1 215 ? 2.859 4.23 -16.297 1 95 215 MET B CA 1
ATOM 3550 C C . MET B 1 215 ? 2.824 5.355 -17.328 1 95 215 MET B C 1
ATOM 3552 O O . MET B 1 215 ? 2.146 6.363 -17.125 1 95 215 MET B O 1
ATOM 3556 N N . HIS B 1 216 ? 3.561 5.195 -18.422 1 92.5 216 HIS B N 1
ATOM 3557 C CA . HIS B 1 216 ? 3.674 6.223 -19.453 1 92.5 216 HIS B CA 1
ATOM 3558 C C . HIS B 1 216 ? 2.334 6.473 -20.141 1 92.5 216 HIS B C 1
ATOM 3560 O O . HIS B 1 216 ? 2.043 7.594 -20.562 1 92.5 216 HIS B O 1
ATOM 3566 N N . ASN B 1 217 ? 1.507 5.449 -20.234 1 92.94 217 ASN B N 1
ATOM 3567 C CA . ASN B 1 217 ? 0.217 5.559 -20.922 1 92.94 217 ASN B CA 1
ATOM 3568 C C . ASN B 1 217 ? -0.927 5.699 -19.922 1 92.94 217 ASN B C 1
ATOM 3570 O O . ASN B 1 217 ? -2.049 5.266 -20.188 1 92.94 217 ASN B O 1
ATOM 3574 N N . GLN B 1 218 ? -0.627 6.316 -18.828 1 95.88 218 GLN B N 1
ATOM 3575 C CA . GLN B 1 218 ? -1.61 6.598 -17.781 1 95.88 218 GLN B CA 1
ATOM 3576 C C . GLN B 1 218 ? -2.807 7.359 -18.344 1 95.88 218 GLN B C 1
ATOM 3578 O O . GLN B 1 218 ? -2.641 8.273 -19.156 1 95.88 218 GLN B O 1
ATOM 3583 N N . GLN B 1 219 ? -4.059 6.98 -17.906 1 94.62 219 GLN B N 1
ATOM 3584 C CA . GLN B 1 219 ? -5.266 7.734 -18.234 1 94.62 219 GLN B CA 1
ATOM 3585 C C . GLN B 1 219 ? -6.176 7.863 -17.016 1 94.62 219 GLN B C 1
ATOM 3587 O O . GLN B 1 219 ? -6.422 6.879 -16.312 1 94.62 219 GLN B O 1
ATOM 3592 N N . ILE B 1 220 ? -6.559 9.055 -16.797 1 94.88 220 ILE B N 1
ATOM 3593 C CA . ILE B 1 220 ? -7.648 9.336 -15.867 1 94.88 220 ILE B CA 1
ATOM 3594 C C . ILE B 1 220 ? -8.891 9.781 -16.641 1 94.88 220 ILE B C 1
ATOM 3596 O O . ILE B 1 220 ? -8.852 10.781 -17.359 1 94.88 220 ILE B O 1
ATOM 3600 N N . VAL B 1 221 ? -9.93 8.969 -16.516 1 92.31 221 VAL B N 1
ATOM 3601 C CA . VAL B 1 221 ? -11.102 9.164 -17.359 1 92.31 221 VAL B CA 1
ATOM 3602 C C . VAL B 1 221 ? -12.344 9.336 -16.5 1 92.31 221 VAL B C 1
ATOM 3604 O O . VAL B 1 221 ? -12.57 8.562 -15.562 1 92.31 221 VAL B O 1
ATOM 3607 N N . PRO B 1 222 ? -13.078 10.383 -16.797 1 92.56 222 PRO B N 1
ATOM 3608 C CA . PRO B 1 222 ? -14.359 10.453 -16.109 1 92.56 222 PRO B CA 1
ATOM 3609 C C . PRO B 1 222 ? -15.188 9.172 -16.266 1 92.56 222 PRO B C 1
ATOM 3611 O O . PRO B 1 222 ? -15.195 8.578 -17.344 1 92.56 222 PRO B O 1
ATOM 3614 N N . LEU B 1 223 ? -15.844 8.844 -15.188 1 92.12 223 LEU B N 1
ATOM 3615 C CA . LEU B 1 223 ? -16.547 7.562 -15.125 1 92.12 223 LEU B CA 1
ATOM 3616 C C . LEU B 1 223 ? -17.531 7.426 -16.281 1 92.12 223 LEU B C 1
ATOM 3618 O O . LEU B 1 223 ? -17.688 6.344 -16.844 1 92.12 223 LEU B O 1
ATOM 3622 N N . ASP B 1 224 ? -18.156 8.516 -16.672 1 89.31 224 ASP B N 1
ATOM 3623 C CA . ASP B 1 224 ? -19.219 8.484 -17.688 1 89.31 224 ASP B CA 1
ATOM 3624 C C . ASP B 1 224 ? -18.625 8.484 -19.094 1 89.31 224 ASP B C 1
ATOM 3626 O O . ASP B 1 224 ? -19.359 8.312 -20.078 1 89.31 224 ASP B O 1
ATOM 3630 N N . GLN B 1 225 ? -17.297 8.609 -19.172 1 91.56 225 GLN B N 1
ATOM 3631 C CA . GLN B 1 225 ? -16.641 8.656 -20.469 1 91.56 225 GLN B CA 1
ATOM 3632 C C . GLN B 1 225 ? -15.828 7.391 -20.734 1 91.56 225 GLN B C 1
ATOM 3634 O O . GLN B 1 225 ? -15.203 7.25 -21.781 1 91.56 225 GLN B O 1
ATOM 3639 N N . VAL B 1 226 ? -15.875 6.59 -19.781 1 90.19 226 VAL B N 1
ATOM 3640 C CA . VAL B 1 226 ? -15.133 5.344 -19.938 1 90.19 226 VAL B CA 1
ATOM 3641 C C . VAL B 1 226 ? -15.852 4.441 -20.938 1 90.19 226 VAL B C 1
ATOM 3643 O O . VAL B 1 226 ? -17.078 4.258 -20.859 1 90.19 226 VAL B O 1
ATOM 3646 N N . ASP B 1 227 ? -15.094 3.965 -21.875 1 83.62 227 ASP B N 1
ATOM 3647 C CA . ASP B 1 227 ? -15.609 2.91 -22.75 1 83.62 227 ASP B CA 1
ATOM 3648 C C . ASP B 1 227 ? -15.539 1.549 -22.062 1 83.62 227 ASP B C 1
ATOM 3650 O O . ASP B 1 227 ? -14.453 1.021 -21.828 1 83.62 227 ASP B O 1
ATOM 3654 N N . PRO B 1 228 ? -16.719 1.005 -21.828 1 73.31 228 PRO B N 1
ATOM 3655 C CA . PRO B 1 228 ? -16.75 -0.253 -21.078 1 73.31 228 PRO B CA 1
ATOM 3656 C C . PRO B 1 228 ? -15.961 -1.368 -21.766 1 73.31 228 PRO B C 1
ATOM 3658 O O . PRO B 1 228 ? -15.383 -2.227 -21.094 1 73.31 228 PRO B O 1
ATOM 3661 N N . LEU B 1 229 ? -15.961 -1.413 -23.031 1 69.38 229 LEU B N 1
ATOM 3662 C CA . LEU B 1 229 ? -15.336 -2.486 -23.797 1 69.38 229 LEU B CA 1
ATOM 3663 C C . LEU B 1 229 ? -13.82 -2.312 -23.828 1 69.38 229 LEU B C 1
ATOM 3665 O O . LEU B 1 229 ? -13.086 -3.256 -24.141 1 69.38 229 LEU B O 1
ATOM 3669 N N . ALA B 1 230 ? -13.438 -1.227 -23.375 1 67.19 230 ALA B N 1
ATOM 3670 C CA . ALA B 1 230 ? -12.008 -0.944 -23.516 1 67.19 230 ALA B CA 1
ATOM 3671 C C . ALA B 1 230 ? -11.328 -0.877 -22.156 1 67.19 230 ALA B C 1
ATOM 3673 O O . ALA B 1 230 ? -10.164 -0.483 -22.047 1 67.19 230 ALA B O 1
ATOM 3674 N N . SER B 1 231 ? -11.945 -1.304 -21.203 1 71.69 231 SER B N 1
ATOM 3675 C CA . SER B 1 231 ? -11.305 -1.186 -19.906 1 71.69 231 SER B CA 1
ATOM 3676 C C . SER B 1 231 ? -10.141 -2.16 -19.766 1 71.69 231 SER B C 1
ATOM 3678 O O . SER B 1 231 ? -10.344 -3.373 -19.688 1 71.69 231 SER B O 1
ATOM 3680 N N . PRO B 1 232 ? -8.969 -1.612 -19.75 1 73.62 232 PRO B N 1
ATOM 3681 C CA . PRO B 1 232 ? -7.797 -2.484 -19.719 1 73.62 232 PRO B CA 1
ATOM 3682 C C . PRO B 1 232 ? -7.625 -3.199 -18.391 1 73.62 232 PRO B C 1
ATOM 3684 O O . PRO B 1 232 ? -8.289 -2.852 -17.406 1 73.62 232 PRO B O 1
ATOM 3687 N N . TYR B 1 233 ? -6.734 -4.18 -18.328 1 75.88 233 TYR B N 1
ATOM 3688 C CA . TYR B 1 233 ? -6.379 -4.969 -17.156 1 75.88 233 TYR B CA 1
ATOM 3689 C C . TYR B 1 233 ? -5.832 -4.078 -16.047 1 75.88 233 TYR B C 1
ATOM 3691 O O . TYR B 1 233 ? -6.113 -4.301 -14.867 1 75.88 233 TYR B O 1
ATOM 3699 N N . PHE B 1 234 ? -5.184 -3.055 -16.422 1 86.44 234 PHE B N 1
ATOM 3700 C CA . PHE B 1 234 ? -4.559 -2.172 -15.445 1 86.44 234 PHE B CA 1
ATOM 3701 C C . PHE B 1 234 ? -5.445 -0.97 -15.148 1 86.44 234 PHE B C 1
ATOM 3703 O O . PHE B 1 234 ? -5.02 0.176 -15.305 1 86.44 234 PHE B O 1
ATOM 3710 N N . SER B 1 235 ? -6.703 -1.261 -14.719 1 93.5 235 SER B N 1
ATOM 3711 C CA . SER B 1 235 ? -7.633 -0.191 -14.375 1 93.5 235 SER B CA 1
ATOM 3712 C C . SER B 1 235 ? -8.297 -0.452 -13.023 1 93.5 235 SER B C 1
ATOM 3714 O O . SER B 1 235 ? -8.414 -1.603 -12.594 1 93.5 235 SER B O 1
ATOM 3716 N N . MET B 1 236 ? -8.68 0.612 -12.383 1 95.94 236 MET B N 1
ATOM 3717 C CA . MET B 1 236 ? -9.422 0.513 -11.133 1 95.94 236 MET B CA 1
ATOM 3718 C C . MET B 1 236 ? -10.25 1.771 -10.883 1 95.94 236 MET B C 1
ATOM 3720 O O . MET B 1 236 ? -10.055 2.787 -11.555 1 95.94 236 MET B O 1
ATOM 3724 N N . ILE B 1 237 ? -11.219 1.639 -10.031 1 98.06 237 ILE B N 1
ATOM 3725 C CA . ILE B 1 237 ? -12.023 2.773 -9.578 1 98.06 237 ILE B CA 1
ATOM 3726 C C . ILE B 1 237 ? -11.68 3.1 -8.133 1 98.06 237 ILE B C 1
ATOM 3728 O O . ILE B 1 237 ? -11.617 2.205 -7.281 1 98.06 237 ILE B O 1
ATOM 3732 N N . LEU B 1 238 ? -11.391 4.316 -7.844 1 98.44 238 LEU B N 1
ATOM 3733 C CA . LEU B 1 238 ? -11.242 4.812 -6.48 1 98.44 238 LEU B CA 1
ATOM 3734 C C . LEU B 1 238 ? -12.453 5.648 -6.074 1 98.44 238 LEU B C 1
ATOM 3736 O O . LEU B 1 238 ? -12.906 6.5 -6.844 1 98.44 238 LEU B O 1
ATOM 3740 N N . VAL B 1 239 ? -12.984 5.391 -4.934 1 98.5 239 VAL B N 1
ATOM 3741 C CA . VAL B 1 239 ? -13.992 6.215 -4.273 1 98.5 239 VAL B CA 1
ATOM 3742 C C . VAL B 1 239 ? -13.414 6.793 -2.979 1 98.5 239 VAL B C 1
ATOM 3744 O O . VAL B 1 239 ? -13.578 6.207 -1.906 1 98.5 239 VAL B O 1
ATOM 3747 N N . PRO B 1 240 ? -12.75 7.945 -3.076 1 98.12 240 PRO B N 1
ATOM 3748 C CA . PRO B 1 240 ? -12.133 8.539 -1.887 1 98.12 240 PRO B CA 1
ATOM 3749 C C . PRO B 1 240 ? -13.148 8.883 -0.804 1 98.12 240 PRO B C 1
ATOM 3751 O O . PRO B 1 240 ? -14.312 9.148 -1.109 1 98.12 240 PRO B O 1
ATOM 3754 N N . GLY B 1 241 ? -12.688 8.812 0.446 1 97.25 241 GLY B N 1
ATOM 3755 C CA . GLY B 1 241 ? -13.531 9.289 1.529 1 97.25 241 GLY B CA 1
ATOM 3756 C C . GLY B 1 241 ? -13.797 10.781 1.467 1 97.25 241 GLY B C 1
ATOM 3757 O O . GLY B 1 241 ? -13.156 11.5 0.698 1 97.25 241 GLY B O 1
ATOM 3758 N N . GLU B 1 242 ? -14.758 11.211 2.275 1 95.25 242 GLU B N 1
ATOM 3759 C CA . GLU B 1 242 ? -15.047 12.641 2.342 1 95.25 242 GLU B CA 1
ATOM 3760 C C . GLU B 1 242 ? -13.859 13.414 2.908 1 95.25 242 GLU B C 1
ATOM 3762 O O . GLU B 1 242 ? -13.297 13.039 3.938 1 95.25 242 GLU B O 1
ATOM 3767 N N . LYS B 1 243 ? -13.539 14.414 2.174 1 94.69 243 LYS B N 1
ATOM 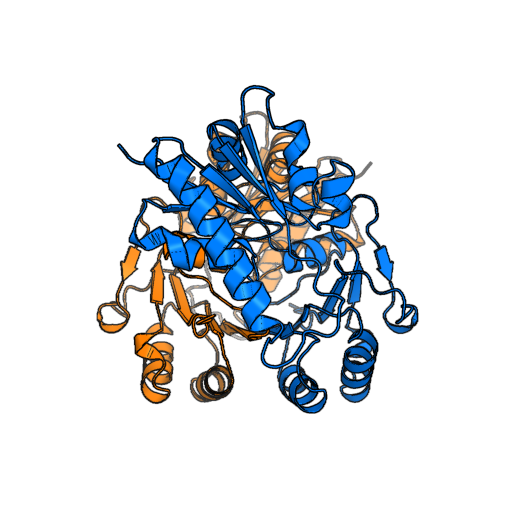3768 C CA . LYS B 1 243 ? -12.445 15.266 2.613 1 94.69 243 LYS B CA 1
ATOM 3769 C C . LYS B 1 243 ? -12.695 15.812 4.02 1 94.69 243 LYS B C 1
ATOM 3771 O O . LYS B 1 243 ? -13.812 16.219 4.34 1 94.69 243 LYS B O 1
ATOM 3776 N N . TRP B 1 244 ? -11.656 15.766 4.828 1 92.19 244 TRP B N 1
ATOM 3777 C CA . TRP B 1 244 ? -11.75 16.375 6.152 1 92.19 244 TRP B CA 1
ATOM 3778 C C . TRP B 1 244 ? -11.75 17.891 6.055 1 92.19 244 TRP B C 1
ATOM 3780 O O . TRP B 1 244 ? -10.859 18.484 5.438 1 92.19 244 TRP B O 1
ATOM 3790 N N . ARG B 1 245 ? -12.727 18.609 6.656 1 85.31 245 ARG B N 1
ATOM 3791 C CA . ARG B 1 245 ? -12.906 20.047 6.492 1 85.31 245 ARG B CA 1
ATOM 3792 C C . ARG B 1 245 ? -12.242 20.812 7.629 1 85.31 245 ARG B C 1
ATOM 3794 O O . ARG B 1 245 ? -12.344 22.031 7.703 1 85.31 245 ARG B O 1
ATOM 3801 N N . GLY B 1 246 ? -11.539 20.203 8.531 1 80.56 246 GLY B N 1
ATOM 3802 C CA . GLY B 1 246 ? -10.812 20.938 9.547 1 80.56 246 GLY B CA 1
ATOM 3803 C C . GLY B 1 246 ? -9.43 21.375 9.094 1 80.56 246 GLY B C 1
ATOM 3804 O O . GLY B 1 246 ? -8.977 20.984 8.016 1 80.56 246 GLY B O 1
#